Protein AF-A0A2P5WG91-F1 (afdb_monomer)

Radius of gyration: 35.64 Å; Cα contacts (8 Å, |Δi|>4): 1395; chains: 1; bounding box: 119×99×108 Å

Sequence (699 aa):
MGQSVSSAKLTTRRDCYHSQRSYSRSTVLISPMKTEEAEVIDELSDFISDLPDECLACVFQCLTPADRKRCSLVCRRWLRIEGQNRHRLSLNAQSDLHPLIPSIFSRFDAVTKLALKCDRRSVGIGDEALASISERCPNLTRLKLRACRDLTDAGMLAFAKNCRGLKKLSCGSCTFGAKGMNAVLDNCPALEELSVKRLRGIIDGAAAEPIGPGLAAASLKTICLKELYNGQCFGPLIIGARNLRSLKLFRCSGDWDKLFPLIMDQVTSIIEIHMERIQVSDVGLEAISNSLNLEILHLVKTPECTNAGLGAVAEKCKLLRKLHIDGWKANRIGDHGLIAVAKSCSNLQELVLIGVNPTKLSLEMLASNCQNLERLALCGSDTVGDAEICCIALKCIALKKLCIKSCPISDHGMEALASGCPNLVKVKVKKCRGVTPEGADWLRANRGSLSVNLDMGEHLDVTANDGVVQDNGDGIPPVVAGAVAEKCKLLRKLHIDGWKANRIGDHGLIAVAKSCSNLQELVLIGVNPTKLSLEMLASNCQNLERLALCGSDTVGDAEICCIALKCIALKKLCIKSCPISDHGMEALASGCPNLVKVKVKKCRGVTPEGADWLRANRGSLSVNLDMGEHLDVTANDGVVQDNGDGIPPVVAGQIGAPGIASSSTARSTSFKLSGLLGGRSFMACTLRRLASSNGSSRS

Structure (mmCIF, N/CA/C/O backbone):
data_AF-A0A2P5WG91-F1
#
_entry.id   AF-A0A2P5WG91-F1
#
loop_
_atom_site.group_PDB
_atom_site.id
_atom_site.type_symbol
_atom_site.label_atom_id
_atom_site.label_alt_id
_atom_site.label_comp_id
_atom_site.label_asym_id
_atom_site.label_entity_id
_atom_site.label_seq_id
_atom_site.pdbx_PDB_ins_code
_atom_site.Cartn_x
_atom_site.Cartn_y
_atom_site.Cartn_z
_atom_site.occupancy
_atom_site.B_iso_or_equiv
_atom_site.auth_seq_id
_atom_site.auth_comp_id
_atom_site.auth_asym_id
_atom_site.auth_atom_id
_atom_site.pdbx_PDB_model_num
ATOM 1 N N . MET A 1 1 ? -42.564 34.105 54.299 1.00 36.00 1 MET A N 1
ATOM 2 C CA . MET A 1 1 ? -43.330 35.087 53.498 1.00 36.00 1 MET A CA 1
ATOM 3 C C . MET A 1 1 ? -43.342 34.505 52.085 1.00 36.00 1 MET A C 1
ATOM 5 O O . MET A 1 1 ? -42.259 34.351 51.549 1.00 36.00 1 MET A O 1
ATOM 9 N N . GLY A 1 2 ? -44.406 33.891 51.550 1.00 30.61 2 GLY A N 1
ATOM 10 C CA . GLY A 1 2 ? -45.814 34.330 51.460 1.00 30.61 2 GLY A CA 1
ATOM 11 C C . GLY A 1 2 ? -45.966 35.091 50.131 1.00 30.61 2 GLY A C 1
ATOM 12 O O . GLY A 1 2 ? -45.170 35.996 49.927 1.00 30.61 2 GLY A O 1
ATOM 13 N N . GLN A 1 3 ? -46.852 34.790 49.173 1.00 29.34 3 GLN A N 1
ATOM 14 C CA . GLN A 1 3 ? -48.113 34.008 49.070 1.00 29.34 3 GLN A CA 1
ATOM 15 C C . GLN A 1 3 ? -48.163 33.378 47.631 1.00 29.34 3 GLN A C 1
ATOM 17 O O . GLN A 1 3 ? -47.506 33.921 46.750 1.00 29.34 3 GLN A O 1
ATOM 22 N N . SER A 1 4 ? -48.690 32.181 47.286 1.00 27.14 4 SER A N 1
ATOM 23 C CA . SER A 1 4 ? -50.081 31.636 47.295 1.00 27.14 4 SER A CA 1
ATOM 24 C C . SER A 1 4 ? -51.081 32.519 46.497 1.00 27.14 4 SER A C 1
ATOM 26 O O . SER A 1 4 ? -51.042 33.719 46.711 1.00 27.14 4 SER A O 1
ATOM 28 N N . VAL A 1 5 ? -51.992 32.105 45.586 1.00 27.31 5 VAL A N 1
ATOM 29 C CA . VAL A 1 5 ? -52.893 30.924 45.395 1.00 27.31 5 VAL A CA 1
ATOM 30 C C . VAL A 1 5 ? -53.368 30.893 43.900 1.00 27.31 5 VAL A C 1
ATOM 32 O O . VAL A 1 5 ? -53.594 31.959 43.348 1.00 27.31 5 VAL A O 1
ATOM 35 N N . SER A 1 6 ? -53.312 29.782 43.138 1.00 26.11 6 SER A N 1
ATOM 36 C CA . SER A 1 6 ? -54.371 28.802 42.720 1.00 26.11 6 SER A CA 1
ATOM 37 C C . SER A 1 6 ? -55.603 29.244 41.876 1.00 26.11 6 SER A C 1
ATOM 39 O O . SER A 1 6 ? -56.173 30.302 42.100 1.00 26.11 6 SER A O 1
ATOM 41 N N . SER A 1 7 ? -56.103 28.285 41.063 1.00 25.44 7 SER A N 1
ATOM 42 C CA . SER A 1 7 ? -57.490 28.116 40.538 1.00 25.44 7 SER A CA 1
ATOM 43 C C . SER A 1 7 ? -57.945 28.925 39.294 1.00 25.44 7 SER A C 1
ATOM 45 O O . SER A 1 7 ? -57.456 30.022 39.075 1.00 25.44 7 SER A O 1
ATOM 47 N N . ALA A 1 8 ? -58.952 28.531 38.485 1.00 24.84 8 ALA A N 1
ATOM 48 C CA . ALA A 1 8 ? -59.300 27.250 37.822 1.00 24.84 8 ALA A CA 1
ATOM 49 C C . ALA A 1 8 ? -60.490 27.457 36.835 1.00 24.84 8 ALA A C 1
ATOM 51 O O . ALA A 1 8 ? -61.369 28.261 37.106 1.00 24.84 8 ALA A O 1
ATOM 52 N N . LYS A 1 9 ? -60.584 26.603 35.796 1.00 23.52 9 LYS A N 1
ATOM 53 C CA . LYS A 1 9 ? -61.821 26.096 35.132 1.00 23.52 9 LYS A CA 1
ATOM 54 C C . LYS A 1 9 ? -62.831 27.028 34.391 1.00 23.52 9 LYS A C 1
ATOM 56 O O . LYS A 1 9 ? -63.540 27.816 34.993 1.00 23.52 9 LYS A O 1
ATOM 61 N N . LEU A 1 10 ? -63.100 26.595 33.141 1.00 21.27 10 LEU A N 1
ATOM 62 C CA . LEU A 1 10 ? -64.417 26.321 32.502 1.00 21.27 10 LEU A CA 1
ATOM 63 C C . LEU A 1 10 ? -65.220 27.392 31.708 1.00 21.27 10 LEU A C 1
ATOM 65 O O . LEU A 1 10 ? -65.548 28.460 32.199 1.00 21.27 10 LEU A O 1
ATOM 69 N N . THR A 1 11 ? -65.737 26.907 30.555 1.00 21.94 11 THR A N 1
ATOM 70 C CA . THR A 1 11 ? -67.026 27.226 29.867 1.00 21.94 11 THR A CA 1
ATOM 71 C C . THR A 1 11 ? -67.225 28.602 29.188 1.00 21.94 11 THR A C 1
ATOM 73 O O . THR A 1 11 ? -66.747 29.597 29.700 1.00 21.94 11 THR A O 1
ATOM 76 N N . THR A 1 12 ? -67.954 28.788 28.061 1.00 22.14 12 THR A N 1
ATOM 77 C CA . THR A 1 12 ? -68.573 27.915 27.008 1.00 22.14 12 THR A CA 1
ATOM 78 C C . THR A 1 12 ? -69.126 28.778 25.844 1.00 22.14 12 THR A C 1
ATOM 80 O O . THR A 1 12 ? -69.517 29.907 26.113 1.00 22.14 12 THR A O 1
ATOM 83 N N . ARG A 1 13 ? -69.390 28.162 24.663 1.00 22.69 13 ARG A N 1
ATOM 84 C CA . ARG A 1 13 ? -70.363 28.588 23.602 1.00 22.69 13 ARG A CA 1
ATOM 85 C C . ARG A 1 13 ? -70.001 29.867 22.800 1.00 22.69 13 ARG A C 1
ATOM 87 O O . ARG A 1 13 ? -69.264 30.700 23.297 1.00 22.69 13 ARG A O 1
ATOM 94 N N . ARG A 1 14 ? -70.468 30.089 21.556 1.00 24.19 14 ARG A N 1
ATOM 95 C CA . ARG A 1 14 ? -71.483 29.420 20.691 1.00 24.19 14 ARG A CA 1
ATOM 96 C C . ARG A 1 14 ? -71.104 29.623 19.201 1.00 24.19 14 ARG A C 1
ATOM 98 O O . ARG A 1 14 ? -70.636 30.701 18.863 1.00 24.19 14 ARG A O 1
ATOM 105 N N . ASP A 1 15 ? -71.115 28.565 18.384 1.00 23.80 15 ASP A N 1
ATOM 106 C CA . ASP A 1 15 ? -72.038 28.268 17.253 1.00 23.80 15 ASP A CA 1
ATOM 107 C C . ASP A 1 15 ? -72.281 29.441 16.266 1.00 23.80 15 ASP A C 1
ATOM 109 O O . ASP A 1 15 ? -72.712 30.512 16.681 1.00 23.80 15 ASP A O 1
ATOM 113 N N . CYS A 1 16 ? -71.985 29.324 14.960 1.00 24.52 16 CYS A N 1
ATOM 114 C CA . CYS A 1 16 ? -72.888 28.867 13.868 1.00 24.52 16 CYS A CA 1
ATOM 115 C C . CYS A 1 16 ? -72.199 29.148 12.494 1.00 24.52 16 CYS A C 1
ATOM 117 O O . CYS A 1 16 ? -71.340 30.022 12.451 1.00 24.52 16 CYS A O 1
ATOM 119 N N . TYR A 1 17 ? -72.536 28.593 11.313 1.00 23.55 17 TYR A N 1
ATOM 120 C CA . TYR A 1 17 ? -73.175 27.322 10.898 1.00 23.55 17 TYR A CA 1
ATOM 121 C C . TYR A 1 17 ? -73.025 27.137 9.357 1.00 23.55 17 TYR A C 1
ATOM 123 O O . TYR A 1 17 ? -73.427 28.032 8.630 1.00 23.55 17 TYR A O 1
ATOM 131 N N . HIS A 1 18 ? -72.532 25.989 8.857 1.00 26.92 18 HIS A N 1
ATOM 132 C CA . HIS A 1 18 ? -72.971 25.277 7.620 1.00 26.92 18 HIS A CA 1
ATOM 133 C C . HIS A 1 18 ? -72.151 23.955 7.520 1.00 26.92 18 HIS A C 1
ATOM 135 O O . HIS A 1 18 ? -70.929 24.013 7.537 1.00 26.92 18 HIS A O 1
ATOM 141 N N . SER A 1 19 ? -72.686 22.724 7.633 1.00 25.38 19 SER A N 1
ATOM 142 C CA . SER A 1 19 ? -73.789 22.046 6.903 1.00 25.38 19 SER A CA 1
ATOM 143 C C . SER A 1 19 ? -73.355 21.625 5.485 1.00 25.38 19 SER A C 1
ATOM 145 O O . SER A 1 19 ? -72.986 22.506 4.725 1.00 25.38 19 SER A O 1
ATOM 147 N N . GLN A 1 20 ? -73.389 20.357 5.033 1.00 25.20 20 GLN A N 1
ATOM 148 C CA . GLN A 1 20 ? -73.971 19.088 5.542 1.00 25.20 20 GLN A CA 1
ATOM 149 C C . GLN A 1 20 ? -73.227 17.875 4.886 1.00 25.20 20 GLN A C 1
ATOM 151 O O . GLN A 1 20 ? -72.703 18.033 3.793 1.00 25.20 20 GLN A O 1
ATOM 156 N N . ARG A 1 21 ? -72.939 16.756 5.589 1.00 24.80 21 ARG A N 1
ATOM 157 C CA . ARG A 1 21 ? -73.658 15.437 5.619 1.00 24.80 21 ARG A CA 1
ATOM 158 C C . ARG A 1 21 ? -73.762 14.666 4.274 1.00 24.80 21 ARG A C 1
ATOM 160 O O . ARG A 1 21 ? -73.970 15.297 3.256 1.00 24.80 21 ARG A O 1
ATOM 167 N N . SER A 1 22 ? -73.762 13.320 4.198 1.00 24.94 22 SER A N 1
ATOM 168 C CA . SER A 1 22 ? -73.437 12.200 5.129 1.00 24.94 22 SER A CA 1
ATOM 169 C C . SER A 1 22 ? -73.578 10.829 4.400 1.00 24.94 22 SER A C 1
ATOM 171 O O . SER A 1 22 ? -73.844 10.827 3.206 1.00 24.94 22 SER A O 1
ATOM 173 N N . TYR A 1 23 ? -73.522 9.707 5.153 1.00 26.38 23 TYR A N 1
ATOM 174 C CA . TYR A 1 23 ? -73.911 8.309 4.810 1.00 26.38 23 TYR A CA 1
ATOM 175 C C . TYR A 1 23 ? -72.860 7.403 4.127 1.00 26.38 23 TYR A C 1
ATOM 177 O O . TYR A 1 23 ? -72.032 7.887 3.369 1.00 26.38 23 TYR A O 1
ATOM 185 N N . SER A 1 24 ? -72.869 6.065 4.283 1.00 24.08 24 SER A N 1
ATOM 186 C CA . SER A 1 24 ? -73.097 5.163 5.449 1.00 24.08 24 SER A CA 1
ATOM 187 C C . SER A 1 24 ? -72.802 3.703 5.036 1.00 24.08 24 SER A C 1
ATOM 189 O O . SER A 1 24 ? -72.837 3.381 3.853 1.00 24.08 24 SER A O 1
ATOM 191 N N . ARG A 1 25 ? -72.562 2.788 5.991 1.00 30.52 25 ARG A N 1
ATOM 192 C CA . ARG A 1 25 ? -72.506 1.329 5.728 1.00 30.52 25 ARG A CA 1
ATOM 193 C C . ARG A 1 25 ? -73.855 0.797 5.212 1.00 30.52 25 ARG A C 1
ATOM 195 O O . ARG A 1 25 ? -74.863 1.090 5.847 1.00 30.52 25 ARG A O 1
ATOM 202 N N . SER A 1 26 ? -73.850 -0.077 4.195 1.00 25.70 26 SER A N 1
ATOM 203 C CA . SER A 1 26 ? -74.114 -1.524 4.390 1.00 25.70 26 SER A CA 1
ATOM 204 C C . SER A 1 26 ? -74.203 -2.358 3.096 1.00 25.70 26 SER A C 1
ATOM 206 O O . SER A 1 26 ? -74.683 -1.891 2.074 1.00 25.70 26 SER A O 1
ATOM 208 N N . THR A 1 27 ? -73.786 -3.627 3.229 1.00 26.67 27 THR A N 1
ATOM 209 C CA . THR A 1 27 ? -74.243 -4.847 2.518 1.00 26.67 27 THR A CA 1
ATOM 210 C C . THR A 1 27 ? -74.327 -4.901 0.985 1.00 26.67 27 THR A C 1
ATOM 212 O O . THR A 1 27 ? -75.246 -4.356 0.383 1.00 26.67 27 THR A O 1
ATOM 215 N N . VAL A 1 28 ? -73.555 -5.832 0.409 1.00 27.19 28 VAL A N 1
ATOM 216 C CA . VAL A 1 28 ? -74.104 -6.827 -0.531 1.00 27.19 28 VAL A CA 1
ATOM 217 C C . VAL A 1 28 ? -73.773 -8.222 0.009 1.00 27.19 28 VAL A C 1
ATOM 219 O O . VAL A 1 28 ? -72.633 -8.496 0.376 1.00 27.19 28 VAL A O 1
ATOM 222 N N . LEU A 1 29 ? -74.796 -9.073 0.101 1.00 28.28 29 LEU A N 1
ATOM 223 C CA . LEU A 1 29 ? -74.696 -10.501 0.410 1.00 28.28 29 LEU A CA 1
ATOM 224 C C . LEU A 1 29 ? -74.369 -11.288 -0.864 1.00 28.28 29 LEU A C 1
ATOM 226 O O . LEU A 1 29 ? -74.970 -11.028 -1.904 1.00 28.28 29 LEU A O 1
ATOM 230 N N . ILE A 1 30 ? -73.529 -12.316 -0.752 1.00 31.16 30 ILE A N 1
ATOM 231 C CA . ILE A 1 30 ? -73.542 -13.466 -1.666 1.00 31.16 30 ILE A CA 1
ATOM 232 C C . ILE A 1 30 ? -73.564 -14.727 -0.793 1.00 31.16 30 ILE A C 1
ATOM 234 O O . ILE A 1 30 ? -72.774 -14.849 0.141 1.00 31.16 30 ILE A O 1
ATOM 238 N N . SER A 1 31 ? -74.511 -15.622 -1.078 1.00 29.05 31 SER A N 1
ATOM 239 C CA . SER A 1 31 ? -74.753 -16.887 -0.367 1.00 29.05 31 SER A CA 1
ATOM 240 C C . SER A 1 31 ? -74.311 -18.099 -1.216 1.00 29.05 31 SER A C 1
ATOM 242 O O . SER A 1 31 ? -73.996 -17.920 -2.393 1.00 29.05 31 SER A O 1
ATOM 244 N N . PRO A 1 32 ? -74.206 -19.313 -0.638 1.00 49.06 32 PRO A N 1
ATOM 245 C CA . PRO A 1 32 ? -73.178 -20.276 -1.045 1.00 49.06 32 PRO A CA 1
ATOM 246 C C . PRO A 1 32 ? -73.631 -21.358 -2.038 1.00 49.06 32 PRO A C 1
ATOM 248 O O . PRO A 1 32 ? -74.757 -21.840 -1.962 1.00 49.06 32 PRO A O 1
ATOM 251 N N . MET A 1 33 ? -72.694 -21.806 -2.883 1.00 25.03 33 MET A N 1
ATOM 252 C CA . MET A 1 33 ? -72.546 -23.149 -3.487 1.00 25.03 33 MET A CA 1
ATOM 253 C C . MET A 1 33 ? -71.276 -23.122 -4.372 1.00 25.03 33 MET A C 1
ATOM 255 O O . MET A 1 33 ? -71.014 -22.099 -4.994 1.00 25.03 33 MET A O 1
ATOM 259 N N . LYS A 1 34 ? -70.439 -24.161 -4.484 1.00 27.94 34 LYS A N 1
ATOM 260 C CA . LYS A 1 34 ? -70.508 -25.546 -3.982 1.00 27.94 34 LYS A CA 1
ATOM 261 C C . LYS A 1 34 ? -69.213 -25.934 -3.255 1.00 27.94 34 LYS A C 1
ATOM 263 O O . LYS A 1 34 ? -68.169 -25.331 -3.475 1.00 27.94 34 LYS A O 1
ATOM 268 N N . THR A 1 35 ? -69.281 -27.004 -2.470 1.00 42.66 35 THR A N 1
ATOM 269 C CA . THR A 1 35 ? -68.129 -27.868 -2.188 1.00 42.66 35 THR A CA 1
ATOM 270 C C . THR A 1 35 ? -67.662 -28.545 -3.476 1.00 42.66 35 THR A C 1
ATOM 272 O O . THR A 1 35 ? -68.393 -29.375 -4.016 1.00 42.66 35 THR A O 1
ATOM 275 N N . GLU A 1 36 ? -66.450 -28.234 -3.920 1.00 35.38 36 GLU A N 1
ATOM 276 C CA . GLU A 1 36 ? -65.624 -29.141 -4.718 1.00 35.38 36 GLU A CA 1
ATOM 277 C C . GLU A 1 36 ? -64.326 -29.395 -3.939 1.00 35.38 36 GLU A C 1
ATOM 279 O O . GLU A 1 36 ? -63.923 -28.597 -3.093 1.00 35.38 36 GLU A O 1
ATOM 284 N N . GLU A 1 37 ? -63.811 -30.602 -4.113 1.00 34.03 37 GLU A N 1
ATOM 285 C CA . GLU A 1 37 ? -63.137 -31.430 -3.114 1.00 34.03 37 GLU A CA 1
ATOM 286 C C . GLU A 1 37 ? -61.835 -30.862 -2.521 1.00 34.03 37 GLU A C 1
ATOM 288 O O . GLU A 1 37 ? -61.114 -30.072 -3.124 1.00 34.03 37 GLU A O 1
ATOM 293 N N . ALA A 1 38 ? -61.533 -31.298 -1.295 1.00 43.00 38 ALA A N 1
ATOM 294 C CA . ALA A 1 38 ? -60.338 -30.891 -0.574 1.00 43.00 38 ALA A CA 1
ATOM 295 C C . ALA A 1 38 ? -59.071 -31.522 -1.172 1.00 43.00 38 ALA A C 1
ATOM 297 O O . ALA A 1 38 ? -58.743 -32.668 -0.864 1.00 43.00 38 ALA A O 1
ATOM 298 N N . GLU A 1 39 ? -58.291 -30.740 -1.917 1.00 36.38 39 GLU A N 1
ATOM 299 C CA . GLU A 1 39 ? -56.846 -30.959 -1.971 1.00 36.38 39 GLU A CA 1
ATOM 300 C C . GLU A 1 39 ? -56.194 -30.268 -0.770 1.00 36.38 39 GLU A C 1
ATOM 302 O O . GLU A 1 39 ? -56.124 -29.040 -0.677 1.00 36.38 39 GLU A O 1
ATOM 307 N N . VAL A 1 40 ? -55.719 -31.083 0.176 1.00 45.31 40 VAL A N 1
ATOM 308 C CA . VAL A 1 40 ? -54.863 -30.633 1.276 1.00 45.31 40 VAL A CA 1
ATOM 309 C C . VAL A 1 40 ? -53.499 -30.282 0.688 1.00 45.31 40 VAL A C 1
ATOM 311 O O . VAL A 1 40 ? -52.587 -31.107 0.650 1.00 45.31 40 VAL A O 1
ATOM 314 N N . ILE A 1 41 ? -53.364 -29.047 0.205 1.00 45.09 41 ILE A N 1
ATOM 315 C CA . ILE A 1 41 ? -52.051 -28.451 -0.025 1.00 45.09 41 ILE A CA 1
ATOM 316 C C . ILE A 1 41 ? -51.475 -28.170 1.358 1.00 45.09 41 ILE A C 1
ATOM 318 O O . ILE A 1 41 ? -51.859 -27.201 2.012 1.00 45.09 41 ILE A O 1
ATOM 322 N N . ASP A 1 42 ? -50.603 -29.082 1.786 1.00 45.25 42 ASP A N 1
ATOM 323 C CA . ASP A 1 42 ? -49.777 -28.994 2.988 1.00 45.25 42 ASP A CA 1
ATOM 324 C C . ASP A 1 42 ? -49.283 -27.552 3.175 1.00 45.25 42 ASP A C 1
ATOM 326 O O . ASP A 1 42 ? -48.705 -26.963 2.250 1.00 45.25 42 ASP A O 1
ATOM 330 N N . GLU A 1 43 ? -49.562 -26.955 4.341 1.00 51.59 43 GLU A N 1
ATOM 331 C CA . GLU A 1 43 ? -49.047 -25.624 4.655 1.00 51.59 43 GLU A CA 1
ATOM 332 C C . GLU A 1 43 ? -47.530 -25.687 4.482 1.00 51.59 43 GLU A C 1
ATOM 334 O O . GLU A 1 43 ? -46.881 -26.519 5.111 1.00 51.59 43 GLU A O 1
ATOM 339 N N . LEU A 1 44 ? -46.968 -24.834 3.612 1.00 54.94 44 LEU A N 1
ATOM 340 C CA . LEU A 1 44 ? -45.525 -24.759 3.372 1.00 54.94 44 LEU A CA 1
ATOM 341 C C . LEU A 1 44 ? -44.820 -24.445 4.694 1.00 54.94 44 LEU A C 1
ATOM 343 O O . LEU A 1 44 ? -44.656 -23.280 5.063 1.00 54.94 44 LEU A O 1
ATOM 347 N N . SER A 1 45 ? -44.447 -25.505 5.404 1.00 60.72 45 SER A N 1
ATOM 348 C CA . SER A 1 45 ? -43.955 -25.450 6.769 1.00 60.72 45 SER A CA 1
ATOM 349 C C . SER A 1 45 ? -42.696 -24.599 6.781 1.00 60.72 45 SER A C 1
ATOM 351 O O . SER A 1 45 ? -41.732 -24.863 6.058 1.00 60.72 45 SER A O 1
ATOM 353 N N . ASP A 1 46 ? -42.720 -23.517 7.562 1.00 69.38 46 ASP A N 1
ATOM 354 C CA . ASP A 1 46 ? -41.598 -22.587 7.641 1.00 69.38 46 ASP A CA 1
ATOM 355 C C . ASP A 1 46 ? -40.471 -23.194 8.484 1.00 69.38 46 ASP A C 1
ATOM 357 O O . ASP A 1 46 ? -40.185 -22.760 9.600 1.00 69.38 46 ASP A O 1
ATOM 361 N N . PHE A 1 47 ? -39.778 -24.174 7.901 1.00 78.81 47 PHE A N 1
ATOM 362 C CA . PHE A 1 47 ? -38.598 -24.821 8.466 1.00 78.81 47 PHE A CA 1
ATOM 363 C C . PHE A 1 47 ? -37.498 -23.814 8.859 1.00 78.81 47 PHE A C 1
ATOM 365 O O . PHE A 1 47 ? -36.582 -24.158 9.605 1.00 78.81 47 PHE A O 1
ATOM 372 N N . ILE A 1 48 ? -37.548 -22.566 8.368 1.00 79.44 48 ILE A N 1
ATOM 373 C CA . ILE A 1 48 ? -36.601 -21.503 8.729 1.00 79.44 48 ILE A CA 1
ATOM 374 C C . ILE A 1 48 ? -36.927 -20.929 10.117 1.00 79.44 48 ILE A C 1
ATOM 376 O O . ILE A 1 48 ? -36.012 -20.499 10.829 1.00 79.44 48 ILE A O 1
ATOM 380 N N . SER A 1 49 ? -38.195 -20.947 10.535 1.00 81.38 49 SER A N 1
ATOM 381 C CA . SER A 1 49 ? -38.596 -20.590 11.899 1.00 81.38 49 SER A CA 1
ATOM 382 C C . SER A 1 49 ? -38.131 -21.623 12.933 1.00 81.38 49 SER A C 1
ATOM 384 O O . SER A 1 49 ? -37.758 -21.222 14.038 1.00 81.38 49 SER A O 1
ATOM 386 N N . ASP A 1 50 ? -38.024 -22.901 12.563 1.00 85.06 50 ASP A N 1
ATOM 387 C CA . ASP A 1 50 ? -37.554 -23.981 13.449 1.00 85.06 50 ASP A CA 1
ATOM 388 C C . ASP A 1 50 ? -36.024 -24.039 13.621 1.00 85.06 50 ASP A C 1
ATOM 390 O O . ASP A 1 50 ? -35.522 -24.619 14.587 1.00 85.06 50 ASP A O 1
ATOM 394 N N . LEU A 1 51 ? -35.248 -23.421 12.719 1.00 88.44 51 LEU A N 1
ATOM 395 C CA . LEU A 1 51 ? -33.785 -23.375 12.835 1.00 88.44 51 LEU A CA 1
ATOM 396 C C . LEU A 1 51 ? -33.346 -22.695 14.145 1.00 88.44 51 LEU A C 1
ATOM 398 O O . LEU A 1 51 ? -33.807 -21.585 14.419 1.00 88.44 51 LEU A O 1
ATOM 402 N N . PRO A 1 52 ? -32.384 -23.254 14.908 1.00 93.06 52 PRO A N 1
ATOM 403 C CA . PRO A 1 52 ? -31.749 -22.568 16.035 1.00 93.06 52 PRO A CA 1
ATOM 404 C C . PRO A 1 52 ? -31.087 -21.235 15.648 1.00 93.06 52 PRO A C 1
ATOM 406 O O . PRO A 1 52 ? -30.680 -21.029 14.498 1.00 93.06 52 PRO A O 1
ATOM 409 N N . ASP A 1 53 ? -30.938 -20.327 16.619 1.00 92.00 53 ASP A N 1
ATOM 410 C CA . ASP A 1 53 ? -30.334 -19.000 16.410 1.00 92.00 53 ASP A CA 1
ATOM 411 C C . ASP A 1 53 ? -28.897 -19.105 15.861 1.00 92.00 53 ASP A C 1
ATOM 413 O O . ASP A 1 53 ? -28.489 -18.304 15.017 1.00 92.00 53 ASP A O 1
ATOM 417 N N . GLU A 1 54 ? -28.151 -20.121 16.294 1.00 89.12 54 GLU A N 1
ATOM 418 C CA . GLU A 1 54 ? -26.787 -20.448 15.878 1.00 89.12 54 GLU A CA 1
ATOM 419 C C . GLU A 1 54 ? -26.745 -20.916 14.417 1.00 89.12 54 GLU A C 1
ATOM 421 O O . GLU A 1 54 ? -25.887 -20.491 13.641 1.00 89.12 54 GLU A O 1
ATOM 426 N N . CYS A 1 55 ? -27.707 -21.747 14.006 1.00 92.69 55 CYS A N 1
ATOM 427 C CA . CYS A 1 55 ? -27.839 -22.205 12.625 1.00 92.69 55 CYS A CA 1
ATOM 428 C C . CYS A 1 55 ? -28.182 -21.034 11.696 1.00 92.69 55 CYS A C 1
ATOM 430 O O . CYS A 1 55 ? -27.534 -20.853 10.661 1.00 92.69 55 CYS A O 1
ATOM 432 N N . LEU A 1 56 ? -29.131 -20.179 12.090 1.00 90.62 56 LEU A N 1
ATOM 433 C CA . LEU A 1 56 ? -29.483 -18.984 11.322 1.00 90.62 56 LEU A CA 1
ATOM 434 C C . LEU A 1 56 ? -28.322 -17.970 11.274 1.00 90.62 56 LEU A C 1
ATOM 436 O O . LEU A 1 56 ? -28.079 -17.342 10.240 1.00 90.62 56 LEU A O 1
ATOM 440 N N . ALA A 1 57 ? -27.545 -17.851 12.352 1.00 88.38 57 ALA A N 1
ATOM 441 C CA . ALA A 1 57 ? -26.314 -17.069 12.374 1.00 88.38 57 ALA A CA 1
ATOM 442 C C . ALA A 1 57 ? -25.270 -17.593 11.374 1.00 88.38 57 ALA A C 1
ATOM 444 O O . ALA A 1 57 ? -24.684 -16.790 10.640 1.00 88.38 57 ALA A O 1
ATOM 445 N N . CYS A 1 58 ? -25.066 -18.912 11.294 1.00 90.44 58 CYS A N 1
ATOM 446 C CA . CYS A 1 58 ? -24.208 -19.547 10.289 1.00 90.44 58 CYS A CA 1
ATOM 447 C C . CYS A 1 58 ? -24.697 -19.260 8.860 1.00 90.44 58 CYS A C 1
ATOM 449 O O . CYS A 1 58 ? -23.901 -18.822 8.028 1.00 90.44 58 CYS A O 1
ATOM 451 N N . VAL A 1 59 ? -26.004 -19.371 8.588 1.00 91.06 59 VAL A N 1
ATOM 452 C CA . VAL A 1 59 ? -26.592 -18.972 7.292 1.00 91.06 59 VAL A CA 1
ATOM 453 C C . VAL A 1 59 ? -26.278 -17.504 6.983 1.00 91.06 59 VAL A C 1
ATOM 455 O O . VAL A 1 59 ? -25.774 -17.185 5.904 1.00 91.06 59 VAL A O 1
ATOM 458 N N . PHE A 1 60 ? -26.461 -16.591 7.942 1.00 90.56 60 PHE A N 1
ATOM 459 C CA . PHE A 1 60 ? -26.106 -15.181 7.758 1.00 90.56 60 PHE A CA 1
ATOM 460 C C . PHE A 1 60 ? -24.599 -14.961 7.528 1.00 90.56 60 PHE A C 1
ATOM 462 O O . PHE A 1 60 ? -24.223 -13.953 6.923 1.00 90.56 60 PHE A O 1
ATOM 469 N N . GLN A 1 61 ? -23.698 -15.837 7.983 1.00 86.44 61 GLN A N 1
ATOM 470 C CA . GLN A 1 61 ? -22.253 -15.755 7.693 1.00 86.44 61 GLN A CA 1
ATOM 471 C C . GLN A 1 61 ? -21.910 -16.038 6.223 1.00 86.44 61 GLN A C 1
ATOM 473 O O . GLN A 1 61 ? -20.932 -15.473 5.729 1.00 86.44 61 GLN A O 1
ATOM 478 N N . CYS A 1 62 ? -22.756 -16.768 5.494 1.00 90.50 62 CYS A N 1
ATOM 479 C CA . CYS A 1 62 ? -22.624 -16.970 4.048 1.00 90.50 62 CYS A CA 1
ATOM 480 C C . CYS A 1 62 ? -23.133 -15.780 3.202 1.00 90.50 62 CYS A C 1
ATOM 482 O O . CYS A 1 62 ? -22.796 -15.673 2.023 1.00 90.50 62 CYS A O 1
ATOM 484 N N . LEU A 1 63 ? -23.927 -14.868 3.780 1.00 89.25 63 LEU A N 1
ATOM 485 C CA . LEU A 1 63 ? -24.597 -13.780 3.052 1.00 89.25 63 LEU A CA 1
ATOM 486 C C . LEU A 1 63 ? -23.745 -12.514 2.870 1.00 89.25 63 LEU A C 1
ATOM 488 O O . LEU A 1 63 ? -22.905 -12.153 3.702 1.00 89.25 63 LEU A O 1
ATOM 492 N N . THR A 1 64 ? -24.032 -11.748 1.809 1.00 87.00 64 THR A N 1
ATOM 493 C CA . THR A 1 64 ? -23.370 -10.454 1.592 1.00 87.00 64 THR A CA 1
ATOM 494 C C . THR A 1 64 ? -23.812 -9.402 2.628 1.00 87.00 64 THR A C 1
ATOM 496 O O . THR A 1 64 ? -24.910 -9.479 3.187 1.00 87.00 64 THR A O 1
ATOM 499 N N . PRO A 1 65 ? -23.021 -8.331 2.856 1.00 83.00 65 PRO A N 1
ATOM 500 C CA . PRO A 1 65 ? -23.421 -7.233 3.741 1.00 83.00 65 PRO A CA 1
ATOM 501 C C . PRO A 1 65 ? -24.672 -6.458 3.297 1.00 83.00 65 PRO A C 1
ATOM 503 O O . PRO A 1 65 ? -25.209 -5.687 4.093 1.00 83.00 65 PRO A O 1
ATOM 506 N N . ALA A 1 66 ? -25.104 -6.595 2.037 1.00 86.94 66 ALA A N 1
ATOM 507 C CA . ALA A 1 66 ? -26.355 -6.015 1.553 1.00 86.94 66 ALA A CA 1
ATOM 508 C C . ALA A 1 66 ? -27.548 -6.908 1.921 1.00 86.94 66 ALA A C 1
ATOM 510 O O . ALA A 1 66 ? -28.568 -6.409 2.391 1.00 86.94 66 ALA A O 1
ATOM 511 N N . ASP A 1 67 ? -27.389 -8.222 1.786 1.00 91.00 67 ASP A N 1
ATOM 512 C CA . ASP A 1 67 ? -28.459 -9.192 2.029 1.00 91.00 67 ASP A CA 1
ATOM 513 C C . ASP A 1 67 ? -28.699 -9.373 3.522 1.00 91.00 67 ASP A C 1
ATOM 515 O O . ASP A 1 67 ? -29.840 -9.277 3.954 1.00 91.00 67 ASP A O 1
ATOM 519 N N . ARG A 1 68 ? -27.638 -9.408 4.342 1.00 90.06 68 ARG A N 1
ATOM 520 C CA . ARG A 1 68 ? -27.748 -9.313 5.810 1.00 90.06 68 ARG A CA 1
ATOM 521 C C . ARG A 1 68 ? -28.621 -8.144 6.279 1.00 90.06 68 ARG A C 1
ATOM 523 O O . ARG A 1 68 ? -29.385 -8.287 7.225 1.00 90.06 68 ARG A O 1
ATOM 530 N N . LYS A 1 69 ? -28.534 -6.973 5.631 1.00 89.12 69 LYS A N 1
ATOM 531 C CA . LYS A 1 69 ? -29.409 -5.835 5.971 1.00 89.12 69 LYS A CA 1
ATOM 532 C C . LYS A 1 69 ? -30.871 -6.117 5.628 1.00 89.12 69 LYS A C 1
ATOM 534 O O . LYS A 1 69 ? -31.733 -5.720 6.400 1.00 89.12 69 LYS A O 1
ATOM 539 N N . ARG A 1 70 ? -31.148 -6.800 4.515 1.00 93.38 70 ARG A N 1
ATOM 540 C CA . ARG A 1 70 ? -32.508 -7.217 4.143 1.00 93.38 70 ARG A CA 1
ATOM 541 C C . ARG A 1 70 ? -33.042 -8.277 5.111 1.00 93.38 70 ARG A C 1
ATOM 543 O O . ARG A 1 70 ? -34.123 -8.083 5.647 1.00 93.38 70 ARG A O 1
ATOM 550 N N . CYS A 1 71 ? -32.241 -9.285 5.463 1.00 91.81 71 CYS A N 1
ATOM 551 C CA . CYS A 1 71 ? -32.559 -10.263 6.511 1.00 91.81 71 CYS A CA 1
ATOM 552 C C . CYS A 1 71 ? -32.910 -9.590 7.849 1.00 91.81 71 CYS A C 1
ATOM 554 O O . CYS A 1 71 ? -33.890 -9.958 8.487 1.00 91.81 71 CYS A O 1
ATOM 556 N N . SER A 1 72 ? -32.175 -8.545 8.250 1.00 92.81 72 SER A N 1
ATOM 557 C CA . SER A 1 72 ? -32.469 -7.812 9.490 1.00 92.81 72 SER A CA 1
ATOM 558 C C . SER A 1 72 ? -33.810 -7.056 9.497 1.00 92.81 72 SER A C 1
ATOM 560 O O . SER A 1 72 ? -34.201 -6.562 10.547 1.00 92.81 72 SER A O 1
ATOM 562 N N . LEU A 1 73 ? -34.511 -6.963 8.360 1.00 94.88 73 LEU A N 1
ATOM 563 C CA . LEU A 1 73 ? -35.840 -6.350 8.242 1.00 94.88 73 LEU A CA 1
ATOM 564 C C . LEU A 1 73 ? -36.986 -7.377 8.193 1.00 94.88 73 LEU A C 1
ATOM 566 O O . LEU A 1 73 ? -38.139 -6.963 8.204 1.00 94.88 73 LEU A O 1
ATOM 570 N N . VAL A 1 74 ? -36.693 -8.684 8.145 1.00 93.81 74 VAL A N 1
ATOM 571 C CA . VAL A 1 74 ? -37.711 -9.746 8.014 1.00 93.81 74 VAL A CA 1
ATOM 572 C C . VAL A 1 74 ? -38.544 -9.879 9.290 1.00 93.81 74 VAL A C 1
ATOM 574 O O . VAL A 1 74 ? -39.765 -9.789 9.249 1.00 93.81 74 VAL A O 1
ATOM 577 N N . CYS A 1 75 ? -37.896 -10.057 10.445 1.00 92.25 75 CYS A N 1
ATOM 578 C CA . CYS A 1 75 ? -38.582 -10.136 11.735 1.00 92.25 75 CYS A CA 1
ATOM 579 C C . CYS A 1 75 ? -37.660 -9.728 12.898 1.00 92.25 75 CYS A C 1
ATOM 581 O O . CYS A 1 75 ? -36.440 -9.614 12.747 1.00 92.25 75 CYS A O 1
ATOM 583 N N . ARG A 1 76 ? -38.230 -9.539 14.099 1.00 93.62 76 ARG A N 1
ATOM 584 C CA . ARG A 1 76 ? -37.475 -9.139 15.308 1.00 93.62 76 ARG A CA 1
ATOM 585 C C . ARG A 1 76 ? -36.382 -10.146 15.697 1.00 93.62 76 ARG A C 1
ATOM 587 O O . ARG A 1 76 ? -35.316 -9.732 16.149 1.00 93.62 76 ARG A O 1
ATOM 594 N N . ARG A 1 77 ? -36.620 -11.446 15.487 1.00 94.31 77 ARG A N 1
ATOM 595 C CA . ARG A 1 77 ? -35.644 -12.516 15.748 1.00 94.31 77 ARG A CA 1
ATOM 596 C C . ARG A 1 77 ? -34.425 -12.383 14.830 1.00 94.31 77 ARG A C 1
ATOM 598 O O . ARG A 1 77 ? -33.300 -12.284 15.315 1.00 94.31 77 ARG A O 1
ATOM 605 N N . TRP A 1 78 ? -34.647 -12.250 13.522 1.00 94.25 78 TRP A N 1
ATOM 606 C CA . TRP A 1 78 ? -33.577 -12.050 12.538 1.00 94.25 78 TRP A CA 1
ATOM 607 C C . TRP A 1 78 ? -32.835 -10.721 12.761 1.00 94.25 78 TRP A C 1
ATOM 609 O O . TRP A 1 78 ? -31.607 -10.680 12.682 1.00 94.25 78 TRP A O 1
ATOM 619 N N . LEU A 1 79 ? -33.548 -9.643 13.117 1.00 93.38 79 LEU A N 1
ATOM 620 C CA . LEU A 1 79 ? -32.962 -8.349 13.493 1.00 93.38 79 LEU A CA 1
ATOM 621 C C . LEU A 1 79 ? -31.970 -8.477 14.664 1.00 93.38 79 LEU A C 1
ATOM 623 O O . LEU A 1 79 ? -30.903 -7.852 14.613 1.00 93.38 79 LEU A O 1
ATOM 627 N N . ARG A 1 80 ? -32.301 -9.273 15.693 1.00 93.56 80 ARG A N 1
ATOM 628 C CA . ARG A 1 80 ? -31.421 -9.556 16.841 1.00 93.56 80 ARG A CA 1
ATOM 629 C C . ARG A 1 80 ? -30.209 -10.390 16.416 1.00 93.56 80 ARG A C 1
ATOM 631 O O . ARG A 1 80 ? -29.081 -9.921 16.560 1.00 93.56 80 ARG A O 1
ATOM 638 N N . ILE A 1 81 ? -30.438 -11.568 15.833 1.00 91.88 81 ILE A N 1
ATOM 639 C CA . ILE A 1 81 ? -29.385 -12.538 15.473 1.00 91.88 81 ILE A CA 1
ATOM 640 C C . ILE A 1 81 ? -28.370 -11.927 14.499 1.00 91.88 81 ILE A C 1
ATOM 642 O O . ILE A 1 81 ? -27.162 -12.106 14.662 1.00 91.88 81 ILE A O 1
ATOM 646 N N . GLU A 1 82 ? -28.829 -11.143 13.519 1.00 92.50 82 GLU A N 1
ATOM 647 C CA . GLU A 1 82 ? -27.944 -10.445 12.581 1.00 92.50 82 GLU A CA 1
ATOM 648 C C . GLU A 1 82 ? -27.063 -9.401 13.279 1.00 92.50 82 GLU A C 1
ATOM 650 O O . GLU A 1 82 ? -25.902 -9.239 12.901 1.00 92.50 82 GLU A O 1
ATOM 655 N N . GLY A 1 83 ? -27.596 -8.714 14.295 1.00 91.06 83 GLY A N 1
ATOM 656 C CA . GLY A 1 83 ? -26.852 -7.739 15.093 1.00 91.06 83 GLY A CA 1
ATOM 657 C C . GLY A 1 83 ? -25.721 -8.407 15.873 1.00 91.06 83 GLY A C 1
ATOM 658 O O . GLY A 1 83 ? -24.550 -8.073 15.669 1.00 91.06 83 GLY A O 1
ATOM 659 N N . GLN A 1 84 ? -26.080 -9.436 16.644 1.00 90.50 84 GLN A N 1
ATOM 660 C CA . GLN A 1 84 ? -25.173 -10.230 17.482 1.00 90.50 84 GLN A CA 1
ATOM 661 C C . GLN A 1 84 ? -24.094 -10.976 16.673 1.00 90.50 84 GLN A C 1
ATOM 663 O O . GLN A 1 84 ? -23.031 -11.302 17.188 1.00 90.50 84 GLN A O 1
ATOM 668 N N . ASN A 1 85 ? -24.308 -11.193 15.370 1.00 89.06 85 ASN A N 1
ATOM 669 C CA . ASN A 1 85 ? -23.353 -11.854 14.473 1.00 89.06 85 ASN A CA 1
ATOM 670 C C . ASN A 1 85 ? -22.668 -10.894 13.480 1.00 89.06 85 ASN A C 1
ATOM 672 O O . ASN A 1 85 ? -22.152 -11.314 12.431 1.00 89.06 85 ASN A O 1
ATOM 676 N N . ARG A 1 86 ? -22.645 -9.581 13.763 1.00 88.81 86 ARG A N 1
ATOM 677 C CA . ARG A 1 86 ? -21.968 -8.576 12.922 1.00 88.81 86 ARG A CA 1
ATOM 678 C C . ARG A 1 86 ? -20.638 -8.105 13.514 1.00 88.81 86 ARG A C 1
ATOM 680 O O . ARG A 1 86 ? -20.500 -6.998 14.018 1.00 88.81 86 ARG A O 1
ATOM 687 N N . HIS A 1 87 ? -19.580 -8.870 13.261 1.00 91.06 87 HIS A N 1
ATOM 688 C CA . HIS A 1 87 ? -18.219 -8.512 13.693 1.00 91.06 87 HIS A CA 1
ATOM 689 C C . HIS A 1 87 ? -17.591 -7.291 13.000 1.00 91.06 87 HIS A C 1
ATOM 691 O O . HIS A 1 87 ? -16.518 -6.837 13.408 1.00 91.06 87 HIS A O 1
ATOM 697 N N . ARG A 1 88 ? -18.191 -6.777 11.916 1.00 92.38 88 ARG A N 1
ATOM 698 C CA . ARG A 1 88 ? -17.648 -5.656 11.136 1.00 92.38 88 ARG A CA 1
ATOM 699 C C . ARG A 1 88 ? -18.692 -4.577 10.894 1.00 92.38 88 ARG A C 1
ATOM 701 O O . ARG A 1 88 ? -19.675 -4.808 10.193 1.00 92.38 88 ARG A O 1
ATOM 708 N N . LEU A 1 89 ? -18.387 -3.366 11.347 1.00 92.62 89 LEU A N 1
ATOM 709 C CA . LEU A 1 89 ? -19.242 -2.196 11.194 1.00 92.62 89 LEU A CA 1
ATOM 710 C C . LEU A 1 89 ? -18.479 -1.054 10.506 1.00 92.62 89 LEU A C 1
ATOM 712 O O . LEU A 1 89 ? -17.276 -0.867 10.700 1.00 92.62 89 LEU A O 1
ATOM 716 N N . SER A 1 90 ? -19.167 -0.285 9.662 1.00 94.19 90 SER A N 1
ATOM 717 C CA . SER A 1 90 ? -18.624 0.959 9.115 1.00 94.19 90 SER A CA 1
ATOM 718 C C . SER A 1 90 ? -19.685 2.040 9.167 1.00 94.19 90 SER A C 1
ATOM 720 O O . SER A 1 90 ? -20.739 1.885 8.554 1.00 94.19 90 SER A O 1
ATOM 722 N N . LEU A 1 91 ? -19.379 3.113 9.888 1.00 94.00 91 LEU A N 1
ATOM 723 C CA . LEU A 1 91 ? -20.300 4.201 10.188 1.00 94.00 91 LEU A CA 1
ATOM 724 C C . LEU A 1 91 ? -19.836 5.491 9.511 1.00 94.00 91 LEU A C 1
ATOM 726 O O . LEU A 1 91 ? -18.635 5.704 9.295 1.00 94.00 91 LEU A O 1
ATOM 730 N N . ASN A 1 92 ? -20.808 6.338 9.181 1.00 93.06 92 ASN A N 1
ATOM 731 C CA . ASN A 1 92 ? -20.559 7.735 8.870 1.00 93.06 92 ASN A CA 1
ATOM 732 C C . ASN A 1 92 ? -20.354 8.466 10.201 1.00 93.06 92 ASN A C 1
ATOM 734 O O . ASN A 1 92 ? -21.243 8.463 11.042 1.00 93.06 92 ASN A O 1
ATOM 738 N N . ALA A 1 93 ? -19.159 8.998 10.420 1.00 93.00 93 ALA A N 1
ATOM 739 C CA . ALA A 1 93 ? -18.706 9.490 11.717 1.00 93.00 93 ALA A CA 1
ATOM 740 C C . ALA A 1 93 ? -18.884 11.010 11.830 1.00 93.00 93 ALA A C 1
ATOM 742 O O . ALA A 1 93 ? -17.920 11.718 12.113 1.00 93.00 93 ALA A O 1
ATOM 743 N N . GLN A 1 94 ? -20.100 11.476 11.541 1.00 93.44 94 GLN A N 1
ATOM 744 C CA . GLN A 1 94 ? -20.557 12.853 11.756 1.00 93.44 94 GLN A CA 1
ATOM 745 C C . GLN A 1 94 ? -21.020 13.044 13.210 1.00 93.44 94 GLN A C 1
ATOM 747 O O . GLN A 1 94 ? -21.280 12.054 13.896 1.00 93.44 94 GLN A O 1
ATOM 752 N N . SER A 1 95 ? -21.136 14.296 13.657 1.00 90.88 95 SER A N 1
ATOM 753 C CA . SER A 1 95 ? -21.650 14.693 14.984 1.00 90.88 95 SER A CA 1
ATOM 754 C C . SER A 1 95 ? -22.903 13.923 15.410 1.00 90.88 95 SER A C 1
ATOM 756 O O . SER A 1 95 ? -22.965 13.375 16.509 1.00 90.88 95 SER A O 1
ATOM 758 N N . ASP A 1 96 ? -23.860 13.802 14.494 1.00 90.94 96 ASP A N 1
ATOM 759 C CA . ASP A 1 96 ? -25.215 13.287 14.725 1.00 90.94 96 ASP A CA 1
ATOM 760 C C . ASP A 1 96 ? -25.229 11.779 15.036 1.00 90.94 96 ASP A C 1
ATOM 762 O O . ASP A 1 96 ? -26.233 11.225 15.482 1.00 90.94 96 ASP A O 1
ATOM 766 N N . LEU A 1 97 ? -24.092 11.098 14.840 1.00 93.06 97 LEU A N 1
ATOM 767 C CA . LEU A 1 97 ? -23.891 9.728 15.295 1.00 93.06 97 LEU A CA 1
ATOM 768 C C . LEU A 1 97 ? -23.877 9.631 16.827 1.00 93.06 97 LEU A C 1
ATOM 770 O O . LEU A 1 97 ? -24.270 8.591 17.349 1.00 93.06 97 LEU A O 1
ATOM 774 N N . HIS A 1 98 ? -23.429 10.670 17.543 1.00 93.12 98 HIS A N 1
ATOM 775 C CA . HIS A 1 98 ? -23.205 10.624 18.991 1.00 93.12 98 HIS A CA 1
ATOM 776 C C . HIS A 1 98 ? -24.414 10.118 19.807 1.00 93.12 98 HIS A C 1
ATOM 778 O O . HIS A 1 98 ? -24.253 9.100 20.485 1.00 93.12 98 HIS A O 1
ATOM 784 N N . PRO A 1 99 ? -25.630 10.698 19.696 1.00 94.94 99 PRO A N 1
ATOM 785 C CA . PRO A 1 99 ? -26.807 10.200 20.419 1.00 94.94 99 PRO A CA 1
ATOM 786 C C . PRO A 1 99 ? -27.232 8.777 20.015 1.00 94.94 99 PRO A C 1
ATOM 788 O O . PRO A 1 99 ? -27.927 8.102 20.769 1.00 94.94 99 PRO A O 1
ATOM 791 N N . LEU A 1 100 ? -26.811 8.291 18.842 1.00 95.50 100 LEU A N 1
ATOM 792 C CA . LEU A 1 100 ? -27.146 6.954 18.343 1.00 95.50 100 LEU A CA 1
ATOM 793 C C . LEU A 1 100 ? -26.154 5.870 18.799 1.00 95.50 100 LEU A C 1
ATOM 795 O O . LEU A 1 100 ? -26.454 4.684 18.650 1.00 95.50 100 LEU A O 1
ATOM 799 N N . ILE A 1 101 ? -24.991 6.235 19.354 1.00 95.19 101 ILE A N 1
ATOM 800 C CA . ILE A 1 101 ? -23.949 5.287 19.792 1.00 95.19 101 ILE A CA 1
ATOM 801 C C . ILE A 1 101 ? -24.499 4.217 20.752 1.00 95.19 101 ILE A C 1
ATOM 803 O O . ILE A 1 101 ? -24.277 3.036 20.465 1.00 95.19 101 ILE A O 1
ATOM 807 N N . PRO A 1 102 ? -25.248 4.546 21.828 1.00 94.44 102 PRO A N 1
ATOM 808 C CA . PRO A 1 102 ? -25.759 3.532 22.750 1.00 94.44 102 PRO A CA 1
ATOM 809 C C . PRO A 1 102 ? -26.644 2.492 22.052 1.00 94.44 102 PRO A C 1
ATOM 811 O O . PRO A 1 102 ? -26.430 1.298 22.235 1.00 94.44 102 PRO A O 1
ATOM 814 N N . SER A 1 103 ? -27.569 2.934 21.194 1.00 94.06 103 SER A N 1
ATOM 815 C CA . SER A 1 103 ? -28.509 2.071 20.461 1.00 94.06 103 SER A CA 1
ATOM 816 C C . SER A 1 103 ? -27.844 1.250 19.350 1.00 94.06 103 SER A C 1
ATOM 818 O O . SER A 1 103 ? -28.261 0.132 19.052 1.00 94.06 103 SER A O 1
ATOM 820 N N . ILE A 1 104 ? -26.805 1.795 18.710 1.00 93.88 104 ILE A N 1
ATOM 821 C CA . ILE A 1 104 ? -26.046 1.094 17.667 1.00 93.88 104 ILE A CA 1
ATOM 822 C C . ILE A 1 104 ? -25.210 -0.026 18.287 1.00 93.88 104 ILE A C 1
ATOM 824 O O . ILE A 1 104 ? -25.224 -1.146 17.777 1.00 93.88 104 ILE A O 1
ATOM 828 N N . PHE A 1 105 ? -24.491 0.251 19.375 1.00 93.31 105 PHE A N 1
ATOM 829 C CA . PHE A 1 105 ? -23.563 -0.715 19.968 1.00 93.31 105 PHE A CA 1
ATOM 830 C C . PHE A 1 105 ? -24.211 -1.671 20.977 1.00 93.31 105 PHE A C 1
ATOM 832 O O . PHE A 1 105 ? -23.640 -2.725 21.224 1.00 93.31 105 PHE A O 1
ATOM 839 N N . SER A 1 106 ? -25.432 -1.403 21.457 1.00 91.94 106 SER A N 1
ATOM 840 C CA . SER A 1 106 ? -26.264 -2.435 22.097 1.00 91.94 106 SER A CA 1
ATOM 841 C C . SER A 1 106 ? -26.831 -3.450 21.094 1.00 91.94 106 SER A C 1
ATOM 843 O O . SER A 1 106 ? -27.014 -4.610 21.446 1.00 91.94 106 SER A O 1
ATOM 845 N N . ARG A 1 107 ? -27.071 -3.057 19.830 1.00 91.94 107 ARG A N 1
ATOM 846 C CA . ARG A 1 107 ? -27.442 -3.999 18.754 1.00 91.94 107 ARG A CA 1
ATOM 847 C C . ARG A 1 107 ? -26.239 -4.755 18.171 1.00 91.94 107 ARG A C 1
ATOM 849 O O . ARG A 1 107 ? -26.405 -5.866 17.675 1.00 91.94 107 ARG A O 1
ATOM 856 N N . PHE A 1 108 ? -25.065 -4.131 18.144 1.00 92.06 108 PHE A N 1
ATOM 857 C CA . PHE A 1 108 ? -23.847 -4.665 17.527 1.00 92.06 108 PHE A CA 1
ATOM 858 C C . PHE A 1 108 ? -22.737 -4.885 18.572 1.00 92.06 108 PHE A C 1
ATOM 860 O O . PHE A 1 108 ? -21.630 -4.360 18.440 1.00 92.06 108 PHE A O 1
ATOM 867 N N . ASP A 1 109 ? -23.050 -5.668 19.599 1.00 88.81 109 ASP A N 1
ATOM 868 C CA . ASP A 1 109 ? -22.174 -6.041 20.718 1.00 88.81 109 ASP A CA 1
ATOM 869 C C . ASP A 1 109 ? -20.919 -6.831 20.280 1.00 88.81 109 ASP A C 1
ATOM 871 O O . ASP A 1 109 ? -19.809 -6.577 20.750 1.00 88.81 109 ASP A O 1
ATOM 875 N N . ALA A 1 110 ? -21.047 -7.734 19.306 1.00 90.38 110 ALA A N 1
ATOM 876 C CA . ALA A 1 110 ? -19.956 -8.582 18.818 1.00 90.38 110 ALA A CA 1
ATOM 877 C C . ALA A 1 110 ? -18.976 -7.897 17.831 1.00 90.38 110 ALA A C 1
ATOM 879 O O . ALA A 1 110 ? -18.243 -8.582 17.098 1.00 90.38 110 ALA A O 1
ATOM 880 N N . VAL A 1 111 ? -18.957 -6.559 17.743 1.00 94.25 111 VAL A N 1
ATOM 881 C CA . VAL A 1 111 ? -18.106 -5.813 16.795 1.00 94.25 111 VAL A CA 1
ATOM 882 C C . VAL A 1 111 ? -16.633 -5.865 17.199 1.00 94.25 111 VAL A C 1
ATOM 884 O O . VAL A 1 111 ? -16.190 -5.239 18.154 1.00 94.25 111 VAL A O 1
ATOM 887 N N . THR A 1 112 ? -15.825 -6.521 16.365 1.00 96.25 112 THR A N 1
ATOM 888 C CA . THR A 1 112 ? -14.360 -6.572 16.519 1.00 96.25 112 THR A CA 1
ATOM 889 C C . THR A 1 112 ? -13.617 -5.714 15.490 1.00 96.25 112 THR A C 1
ATOM 891 O O . THR A 1 112 ? -12.394 -5.571 15.575 1.00 96.25 112 THR A O 1
ATOM 894 N N . LYS A 1 113 ? -14.316 -5.168 14.480 1.00 97.56 113 LYS A N 1
ATOM 895 C CA . LYS A 1 113 ? -13.735 -4.437 13.336 1.00 97.56 113 LYS A CA 1
ATOM 896 C C . LYS A 1 113 ? -14.577 -3.202 12.988 1.00 97.56 113 LYS A C 1
ATOM 898 O O . LYS A 1 113 ? -15.545 -3.305 12.230 1.00 97.56 113 LYS A O 1
ATOM 903 N N . LEU A 1 114 ? -14.177 -2.029 13.472 1.00 97.62 114 LEU A N 1
ATOM 904 C CA . LEU A 1 114 ? -14.908 -0.770 13.310 1.00 97.62 114 LEU A CA 1
ATOM 905 C C . LEU A 1 114 ? -14.207 0.170 12.319 1.00 97.62 114 LEU A C 1
ATOM 907 O O . LEU A 1 114 ? -12.988 0.338 12.343 1.00 97.62 114 LEU A O 1
ATOM 911 N N . ALA A 1 115 ? -14.981 0.803 11.435 1.00 97.62 115 ALA A N 1
ATOM 912 C CA . ALA A 1 115 ? -14.484 1.804 10.493 1.00 97.62 115 ALA A CA 1
ATOM 913 C C . ALA A 1 115 ? -15.333 3.084 10.509 1.00 97.62 115 ALA A C 1
ATOM 915 O O . ALA A 1 115 ? -16.393 3.137 9.876 1.00 97.62 115 ALA A O 1
ATOM 916 N N . LEU A 1 116 ? -14.814 4.114 11.172 1.00 96.88 116 LEU A N 1
ATOM 917 C CA . LEU A 1 116 ? -15.399 5.444 11.321 1.00 96.88 116 LEU A CA 1
ATOM 918 C C . LEU A 1 116 ? -14.867 6.354 10.206 1.00 96.88 116 LEU A C 1
ATOM 920 O O . LEU A 1 116 ? -13.655 6.476 9.999 1.00 96.88 116 LEU A O 1
ATOM 924 N N . LYS A 1 117 ? -15.773 6.938 9.420 1.00 95.06 117 LYS A N 1
ATOM 925 C CA . LYS A 1 117 ? -15.435 7.784 8.267 1.00 95.06 117 LYS A CA 1
ATOM 926 C C . LYS A 1 117 ? -16.280 9.048 8.311 1.00 95.06 117 LYS A C 1
ATOM 928 O O . LYS A 1 117 ? -17.484 8.938 8.128 1.00 95.06 117 LYS A O 1
ATOM 933 N N . CYS A 1 118 ? -15.669 10.211 8.478 1.00 92.81 118 CYS A N 1
ATOM 934 C CA . CYS A 1 118 ? -16.348 11.487 8.253 1.00 92.81 118 CYS A CA 1
ATOM 935 C C . CYS A 1 118 ? -16.040 12.013 6.835 1.00 92.81 118 CYS A C 1
ATOM 937 O O . CYS A 1 118 ? -15.083 11.557 6.186 1.00 92.81 118 CYS A O 1
ATOM 939 N N . ASP A 1 119 ? -16.843 12.952 6.332 1.00 87.69 119 ASP A N 1
ATOM 940 C CA . ASP A 1 119 ? -16.472 13.757 5.166 1.00 87.69 119 ASP A CA 1
ATOM 941 C C . ASP A 1 119 ? -15.713 15.022 5.591 1.00 87.69 119 ASP A C 1
ATOM 943 O O . ASP A 1 119 ? -15.909 15.570 6.670 1.00 87.69 119 ASP A O 1
ATOM 947 N N . ARG A 1 120 ? -14.837 15.525 4.721 1.00 79.31 120 ARG A N 1
ATOM 948 C CA . ARG A 1 120 ? -13.946 16.662 5.017 1.00 79.31 120 ARG A CA 1
ATOM 949 C C . ARG A 1 120 ? -14.652 18.012 5.150 1.00 79.31 120 ARG A C 1
ATOM 951 O O . ARG A 1 120 ? -13.987 18.983 5.496 1.00 79.31 120 ARG A O 1
ATOM 958 N N . ARG A 1 121 ? -15.944 18.082 4.825 1.00 83.94 121 ARG A N 1
ATOM 959 C CA . ARG A 1 121 ? -16.784 19.279 4.977 1.00 83.94 121 ARG A CA 1
ATOM 960 C C . ARG A 1 121 ? -17.706 19.209 6.197 1.00 83.94 121 ARG A C 1
ATOM 962 O O . ARG A 1 121 ? -18.265 20.228 6.563 1.00 83.94 121 ARG A O 1
ATOM 969 N N . SER A 1 122 ? -17.847 18.044 6.829 1.00 87.12 122 SER A N 1
ATOM 970 C CA . SER A 1 122 ? -18.699 17.867 8.007 1.00 87.12 122 SER A CA 1
ATOM 971 C C . SER A 1 122 ? -17.906 17.999 9.305 1.00 87.12 122 SER A C 1
ATOM 973 O O . SER A 1 122 ? -16.696 17.735 9.332 1.00 87.12 122 SER A O 1
ATOM 975 N N . VAL A 1 123 ? -18.617 18.360 10.372 1.00 89.12 123 VAL A N 1
ATOM 976 C CA . VAL A 1 123 ? -18.186 18.127 11.754 1.00 89.12 123 VAL A CA 1
ATOM 977 C C . VAL A 1 123 ? -18.245 16.621 12.006 1.00 89.12 123 VAL A C 1
ATOM 979 O O . VAL A 1 123 ? -19.219 15.953 11.644 1.00 89.12 123 VAL A O 1
ATOM 982 N N . GLY A 1 124 ? -17.156 16.063 12.517 1.00 91.06 124 GLY A N 1
ATOM 983 C CA . GLY A 1 124 ? -17.053 14.659 12.873 1.00 91.06 124 GLY A CA 1
ATOM 984 C C . GLY A 1 124 ? -17.492 14.378 14.305 1.00 91.06 124 GLY A C 1
ATOM 985 O O . GLY A 1 124 ? -17.877 15.266 15.058 1.00 91.06 124 GLY A O 1
ATOM 986 N N . ILE A 1 125 ? -17.397 13.109 14.689 1.00 93.56 125 ILE A N 1
ATOM 987 C CA . ILE A 1 125 ? -17.418 12.728 16.101 1.00 93.56 125 ILE A CA 1
ATOM 988 C C . ILE A 1 125 ? -16.218 13.337 16.846 1.00 93.56 125 ILE A C 1
ATOM 990 O O . ILE A 1 125 ? -15.093 13.304 16.335 1.00 93.56 125 ILE A O 1
ATOM 994 N N . GLY A 1 126 ? -16.477 13.851 18.049 1.00 95.19 126 GLY A N 1
ATOM 995 C CA . GLY A 1 126 ? -15.458 14.289 19.003 1.00 95.19 126 GLY A CA 1
ATOM 996 C C . GLY A 1 126 ? -15.038 13.193 19.986 1.00 95.19 126 GLY A C 1
ATOM 997 O O . GLY A 1 126 ? -15.431 12.029 19.854 1.00 95.19 126 GLY A O 1
ATOM 998 N N . ASP A 1 127 ? -14.252 13.581 20.985 1.00 97.00 127 ASP A N 1
ATOM 999 C CA . ASP A 1 127 ? -13.623 12.669 21.947 1.00 97.00 127 ASP A CA 1
ATOM 1000 C C . ASP A 1 127 ? -14.633 11.863 22.781 1.00 97.00 127 ASP A C 1
ATOM 1002 O O . ASP A 1 127 ? -14.545 10.635 22.807 1.00 97.00 127 ASP A O 1
ATOM 1006 N N . GLU A 1 128 ? -15.654 12.514 23.350 1.00 96.50 128 GLU A N 1
ATOM 1007 C CA . GLU A 1 128 ? -16.735 11.872 24.127 1.00 96.50 128 GLU A CA 1
ATOM 1008 C C . GLU A 1 128 ? -17.458 10.765 23.347 1.00 96.50 128 GLU A C 1
ATOM 1010 O O . GLU A 1 128 ? -17.818 9.709 23.874 1.00 96.50 128 GLU A O 1
ATOM 1015 N N . ALA A 1 129 ? -17.641 10.980 22.044 1.00 96.56 129 ALA A N 1
ATOM 1016 C CA . ALA A 1 129 ? -18.245 10.001 21.157 1.00 96.56 129 ALA A CA 1
ATOM 1017 C C . ALA A 1 129 ? -17.312 8.805 20.911 1.00 96.56 129 ALA A C 1
ATOM 1019 O O . ALA A 1 129 ? -17.785 7.674 20.832 1.00 96.56 129 ALA A O 1
ATOM 1020 N N . LEU A 1 130 ? -15.995 9.010 20.814 1.00 97.06 130 LEU A N 1
ATOM 1021 C CA . LEU A 1 130 ? -15.049 7.901 20.679 1.00 97.06 130 LEU A CA 1
ATOM 1022 C C . LEU A 1 130 ? -14.880 7.120 21.995 1.00 97.06 130 LEU A C 1
ATOM 1024 O O . LEU A 1 130 ? -14.785 5.892 21.944 1.00 97.06 130 LEU A O 1
ATOM 1028 N N . ALA A 1 131 ? -14.909 7.796 23.146 1.00 96.31 131 ALA A N 1
ATOM 1029 C CA . ALA A 1 131 ? -14.922 7.169 24.470 1.00 96.31 131 ALA A CA 1
ATOM 1030 C C . ALA A 1 131 ? -16.186 6.310 24.669 1.00 96.31 131 ALA A C 1
ATOM 1032 O O . ALA A 1 131 ? -16.088 5.107 24.906 1.00 96.31 131 ALA A O 1
ATOM 1033 N N . SER A 1 132 ? -17.369 6.872 24.390 1.00 96.06 132 SER A N 1
ATOM 1034 C CA . SER A 1 132 ? -18.653 6.147 24.425 1.00 96.06 132 SER A CA 1
ATOM 1035 C C . SER A 1 132 ? -18.690 4.901 23.523 1.00 96.06 132 SER A C 1
ATOM 1037 O O . SER A 1 132 ? -19.469 3.977 23.767 1.00 96.06 132 SER A O 1
ATOM 1039 N N . ILE A 1 133 ? -17.886 4.874 22.451 1.00 95.88 133 ILE A N 1
ATOM 1040 C CA . ILE A 1 133 ? -17.709 3.705 21.576 1.00 95.88 133 ILE A CA 1
ATOM 1041 C C . ILE A 1 133 ? -16.747 2.689 22.203 1.00 95.88 133 ILE A C 1
ATOM 1043 O O . ILE A 1 133 ? -17.022 1.492 22.140 1.00 95.88 133 ILE A O 1
ATOM 1047 N N . SER A 1 134 ? -15.622 3.129 22.774 1.00 95.62 134 SER A N 1
ATOM 1048 C CA . SER A 1 134 ? -14.599 2.225 23.321 1.00 95.62 134 SER A CA 1
ATOM 1049 C C . SER A 1 134 ? -15.094 1.467 24.554 1.00 95.62 134 SER A C 1
ATOM 1051 O O . SER A 1 134 ? -14.833 0.271 24.673 1.00 95.62 134 SER A O 1
ATOM 1053 N N . GLU A 1 135 ? -15.887 2.120 25.406 1.00 95.19 135 GLU A N 1
ATOM 1054 C CA . GLU A 1 135 ? -16.551 1.518 26.572 1.00 95.19 135 GLU A CA 1
ATOM 1055 C C . GLU A 1 135 ? -17.510 0.384 26.184 1.00 95.19 135 GLU A C 1
ATOM 1057 O O . GLU A 1 135 ? -17.571 -0.647 26.850 1.00 95.19 135 GLU A O 1
ATOM 1062 N N . ARG A 1 136 ? -18.243 0.550 25.076 1.00 94.44 136 ARG A N 1
ATOM 1063 C CA . ARG A 1 136 ? -19.243 -0.419 24.589 1.00 94.44 136 ARG A CA 1
ATOM 1064 C C . ARG A 1 136 ? -18.653 -1.485 23.664 1.00 94.44 136 ARG A C 1
ATOM 1066 O O . ARG A 1 136 ? -19.351 -2.423 23.295 1.00 94.44 136 ARG A O 1
ATOM 1073 N N . CYS A 1 137 ? -17.389 -1.352 23.261 1.00 91.81 137 CYS A N 1
ATOM 1074 C CA . CYS A 1 137 ? -16.693 -2.280 22.364 1.00 91.81 137 CYS A CA 1
ATOM 1075 C C . CYS A 1 137 ? -15.257 -2.595 22.840 1.00 91.81 137 CYS A C 1
ATOM 1077 O O . CYS A 1 137 ? -14.300 -2.397 22.082 1.00 91.81 137 CYS A O 1
ATOM 1079 N N . PRO A 1 138 ? -15.067 -3.146 24.056 1.00 91.25 138 PRO A N 1
ATOM 1080 C CA . PRO A 1 138 ? -13.734 -3.483 24.571 1.00 91.25 138 PRO A CA 1
ATOM 1081 C C . PRO A 1 138 ? -13.013 -4.541 23.713 1.00 91.25 138 PRO A C 1
ATOM 1083 O O . PRO A 1 138 ? -11.792 -4.508 23.565 1.00 91.25 138 PRO A O 1
ATOM 1086 N N . ASN A 1 139 ? -13.768 -5.424 23.048 1.00 92.00 139 ASN A N 1
ATOM 1087 C CA . ASN A 1 139 ? -13.266 -6.498 22.178 1.00 92.00 139 ASN A CA 1
ATOM 1088 C C . ASN A 1 139 ? -12.792 -6.023 20.782 1.00 92.00 139 ASN A C 1
ATOM 1090 O O . ASN A 1 139 ? -12.650 -6.822 19.846 1.00 92.00 139 ASN A O 1
ATOM 1094 N N . LEU A 1 140 ? -12.561 -4.719 20.588 1.00 96.75 140 LEU A N 1
ATOM 1095 C CA . LEU A 1 140 ? -12.227 -4.167 19.279 1.00 96.75 140 LEU A CA 1
ATOM 1096 C C . LEU A 1 140 ? -10.795 -4.512 18.834 1.00 96.75 140 LEU A C 1
ATOM 1098 O O . LEU A 1 140 ? -9.824 -3.851 19.182 1.00 96.75 140 LEU A O 1
ATOM 1102 N N . THR A 1 141 ? -10.672 -5.498 17.945 1.00 98.06 141 THR A N 1
ATOM 1103 C CA . THR A 1 141 ? -9.381 -5.906 17.357 1.00 98.06 141 THR A CA 1
ATOM 1104 C C . THR A 1 141 ? -8.885 -5.001 16.225 1.00 98.06 141 THR A C 1
ATOM 1106 O O . THR A 1 141 ? -7.695 -5.021 15.911 1.00 98.06 141 THR A O 1
ATOM 1109 N N . ARG A 1 142 ? -9.761 -4.244 15.544 1.00 98.62 142 ARG A N 1
ATOM 1110 C CA . ARG A 1 142 ? -9.373 -3.365 14.423 1.00 98.62 142 ARG A CA 1
ATOM 1111 C C . ARG A 1 142 ? -10.167 -2.062 14.419 1.00 98.62 142 ARG A C 1
ATOM 1113 O O . ARG A 1 142 ? -11.386 -2.097 14.242 1.00 98.62 142 ARG A O 1
ATOM 1120 N N . LEU A 1 143 ? -9.465 -0.932 14.473 1.00 98.50 143 LEU A N 1
ATOM 1121 C CA . LEU A 1 143 ? -10.035 0.405 14.310 1.00 98.50 143 LEU A CA 1
ATOM 1122 C C . LEU A 1 143 ? -9.532 1.046 13.015 1.00 98.50 143 LEU A C 1
ATOM 1124 O O . LEU A 1 143 ? -8.335 1.050 12.713 1.00 98.50 143 LEU A O 1
ATOM 1128 N N . LYS A 1 144 ? -10.451 1.641 12.254 1.00 98.44 144 LYS A N 1
ATOM 1129 C CA . LYS A 1 144 ? -10.123 2.501 11.119 1.00 98.44 144 LYS A CA 1
ATOM 1130 C C . LYS A 1 144 ? -10.791 3.866 11.234 1.00 98.44 144 LYS A C 1
ATOM 1132 O O . LYS A 1 144 ? -12.003 3.959 11.072 1.00 98.44 144 LYS A O 1
ATOM 1137 N N . LEU A 1 145 ? -9.989 4.909 11.411 1.00 97.94 145 LEU A N 1
ATOM 1138 C CA . LEU A 1 145 ? -10.406 6.310 11.424 1.00 97.94 145 LEU A CA 1
ATOM 1139 C C . LEU A 1 145 ? -10.092 6.962 10.072 1.00 97.94 145 LEU A C 1
ATOM 1141 O O . LEU A 1 145 ? -8.990 6.810 9.533 1.00 97.94 145 LEU A O 1
ATOM 1145 N N . ARG A 1 146 ? -11.045 7.701 9.498 1.00 96.00 146 ARG A N 1
ATOM 1146 C CA . ARG A 1 146 ? -10.820 8.478 8.270 1.00 96.00 146 ARG A CA 1
ATOM 1147 C C . ARG A 1 146 ? -11.521 9.828 8.326 1.00 96.00 146 ARG A C 1
ATOM 1149 O O . ARG A 1 146 ? -12.744 9.880 8.299 1.00 96.00 146 ARG A O 1
ATOM 1156 N N . ALA A 1 147 ? -10.726 10.894 8.284 1.00 94.38 147 ALA A N 1
ATOM 1157 C CA . ALA A 1 147 ? -11.159 12.289 8.316 1.00 94.38 147 ALA A CA 1
ATOM 1158 C C . ALA A 1 147 ? -12.012 12.674 9.540 1.00 94.38 147 ALA A C 1
ATOM 1160 O O . ALA A 1 147 ? -12.689 13.694 9.504 1.00 94.38 147 ALA A O 1
ATOM 1161 N N . CYS A 1 148 ? -11.937 11.899 10.626 1.00 94.50 148 CYS A N 1
ATOM 1162 C CA . CYS A 1 148 ? -12.375 12.334 11.949 1.00 94.50 148 CYS A CA 1
ATOM 1163 C C . CYS A 1 148 ? -11.367 13.398 12.419 1.00 94.50 148 CYS A C 1
ATOM 1165 O O . CYS A 1 148 ? -10.221 13.047 12.715 1.00 94.50 148 CYS A O 1
ATOM 1167 N N . ARG A 1 149 ? -11.747 14.679 12.332 1.00 93.69 149 ARG A N 1
ATOM 1168 C CA . ARG A 1 149 ? -10.877 15.852 12.569 1.00 93.69 149 ARG A CA 1
ATOM 1169 C C . ARG A 1 149 ? -11.111 16.521 13.923 1.00 93.69 149 ARG A C 1
ATOM 1171 O O . ARG A 1 149 ? -10.349 17.402 14.298 1.00 93.69 149 ARG A O 1
ATOM 1178 N N . ASP A 1 150 ? -12.130 16.071 14.630 1.00 94.62 150 ASP A N 1
ATOM 1179 C CA . ASP A 1 150 ? -12.563 16.622 15.911 1.00 94.62 150 ASP A CA 1
ATOM 1180 C C . ASP A 1 150 ? -12.169 15.671 17.064 1.00 94.62 150 ASP A C 1
ATOM 1182 O O . ASP A 1 150 ? -12.531 15.885 18.212 1.00 94.62 150 ASP A O 1
ATOM 1186 N N . LEU A 1 151 ? -11.385 14.629 16.734 1.00 96.06 151 LEU A N 1
ATOM 1187 C CA . LEU A 1 151 ? -10.704 13.743 17.675 1.00 96.06 151 LEU A CA 1
ATOM 1188 C C . LEU A 1 151 ? -9.340 14.323 18.052 1.00 96.06 151 LEU A C 1
ATOM 1190 O O . LEU A 1 151 ? -8.498 14.537 17.169 1.00 96.06 151 LEU A O 1
ATOM 1194 N N . THR A 1 152 ? -9.109 14.502 19.347 1.00 96.94 152 THR A N 1
ATOM 1195 C CA . THR A 1 152 ? -7.854 14.997 19.916 1.00 96.94 152 THR A CA 1
ATOM 1196 C C . THR A 1 152 ? -7.026 13.858 20.522 1.00 96.94 152 THR A C 1
ATOM 1198 O O . THR A 1 152 ? -7.388 12.678 20.466 1.00 96.94 152 THR A O 1
ATOM 1201 N N . ASP A 1 153 ? -5.884 14.207 21.111 1.00 96.69 153 ASP A N 1
ATOM 1202 C CA . ASP A 1 153 ? -5.062 13.264 21.867 1.00 96.69 153 ASP A CA 1
ATOM 1203 C C . ASP A 1 153 ? -5.794 12.698 23.099 1.00 96.69 153 ASP A C 1
ATOM 1205 O O . ASP A 1 153 ? -5.575 11.538 23.455 1.00 96.69 153 ASP A O 1
ATOM 1209 N N . ALA A 1 154 ? -6.708 13.466 23.709 1.00 97.69 154 ALA A N 1
ATOM 1210 C CA . ALA A 1 154 ? -7.483 13.037 24.873 1.00 97.69 154 ALA A CA 1
ATOM 1211 C C . ALA A 1 154 ? -8.481 11.921 24.520 1.00 97.69 154 ALA A C 1
ATOM 1213 O O . ALA A 1 154 ? -8.500 10.881 25.184 1.00 97.69 154 ALA A O 1
ATOM 1214 N N . GLY A 1 155 ? -9.241 12.068 23.429 1.00 97.50 155 GLY A N 1
ATOM 1215 C CA . GLY A 1 155 ? -10.141 11.015 22.946 1.00 97.50 155 GLY A CA 1
ATOM 1216 C C . GLY A 1 155 ? -9.407 9.757 22.496 1.00 97.50 155 GLY A C 1
ATOM 1217 O O . GLY A 1 155 ? -9.873 8.646 22.752 1.00 97.50 155 GLY A O 1
ATOM 1218 N N . MET A 1 156 ? -8.224 9.896 21.886 1.00 98.00 156 MET A N 1
ATOM 1219 C CA . MET A 1 156 ? -7.381 8.742 21.548 1.00 98.00 156 MET A CA 1
ATOM 1220 C C . MET A 1 156 ? -6.848 8.020 22.797 1.00 98.00 156 MET A C 1
ATOM 1222 O O . MET A 1 156 ? -6.808 6.788 22.803 1.00 98.00 156 MET A O 1
ATOM 1226 N N . LEU A 1 157 ? -6.511 8.747 23.868 1.00 98.00 157 LEU A N 1
ATOM 1227 C CA . LEU A 1 157 ? -6.121 8.173 25.161 1.00 98.00 157 LEU A CA 1
ATOM 1228 C C . LEU A 1 157 ? -7.284 7.447 25.855 1.00 98.00 157 LEU A C 1
ATOM 1230 O O . LEU A 1 157 ? -7.108 6.313 26.305 1.00 98.00 157 LEU A O 1
ATOM 1234 N N . ALA A 1 158 ? -8.470 8.059 25.909 1.00 97.88 158 ALA A N 1
ATOM 1235 C CA . ALA A 1 158 ? -9.676 7.433 26.457 1.00 97.88 158 ALA A CA 1
ATOM 1236 C C . ALA A 1 158 ? -10.060 6.165 25.673 1.00 97.88 158 ALA A C 1
ATOM 1238 O O . ALA A 1 158 ? -10.352 5.119 26.253 1.00 97.88 158 ALA A O 1
ATOM 1239 N N . PHE A 1 159 ? -9.968 6.217 24.341 1.00 97.94 159 PHE A N 1
ATOM 1240 C CA . PHE A 1 159 ? -10.143 5.052 23.478 1.00 97.94 159 PHE A CA 1
ATOM 1241 C C . PHE A 1 159 ? -9.145 3.926 23.804 1.00 97.94 159 PHE A C 1
ATOM 1243 O O . PHE A 1 159 ? -9.546 2.773 23.989 1.00 97.94 159 PHE A O 1
ATOM 1250 N N . ALA A 1 160 ? -7.851 4.249 23.882 1.00 97.50 160 ALA A N 1
ATOM 1251 C CA . ALA A 1 160 ? -6.785 3.259 24.013 1.00 97.50 160 ALA A CA 1
ATOM 1252 C C . ALA A 1 160 ? -6.807 2.514 25.358 1.00 97.50 160 ALA A C 1
ATOM 1254 O O . ALA A 1 160 ? -6.557 1.309 25.391 1.00 97.50 160 ALA A O 1
ATOM 1255 N N . LYS A 1 161 ? -7.169 3.198 26.454 1.00 96.69 161 LYS A N 1
ATOM 1256 C CA . LYS A 1 161 ? -7.302 2.590 27.793 1.00 96.69 161 LYS A CA 1
ATOM 1257 C C . LYS A 1 161 ? -8.328 1.451 27.838 1.00 96.69 161 LYS A C 1
ATOM 1259 O O . LYS A 1 161 ? -8.103 0.474 28.560 1.00 96.69 161 LYS A O 1
ATOM 1264 N N . ASN A 1 162 ? -9.404 1.573 27.056 1.00 96.44 162 ASN A N 1
ATOM 1265 C CA . ASN A 1 162 ? -10.519 0.623 27.004 1.00 96.44 162 ASN A CA 1
ATOM 1266 C C . ASN A 1 162 ? -10.272 -0.506 25.983 1.00 96.44 162 ASN A C 1
ATOM 1268 O O . ASN A 1 162 ? -10.455 -1.681 26.294 1.00 96.44 162 ASN A O 1
ATOM 1272 N N . CYS A 1 163 ? -9.794 -0.188 24.774 1.00 95.94 163 CYS A N 1
ATOM 1273 C CA . CYS A 1 163 ? -9.620 -1.161 23.684 1.00 95.94 163 CYS A CA 1
ATOM 1274 C C . CYS A 1 163 ? -8.221 -1.819 23.654 1.00 95.94 163 CYS A C 1
ATOM 1276 O O . CYS A 1 163 ? -7.543 -1.826 22.624 1.00 95.94 163 CYS A O 1
ATOM 1278 N N . ARG A 1 164 ? -7.777 -2.417 24.768 1.00 95.94 164 ARG A N 1
ATOM 1279 C CA . ARG A 1 164 ? -6.414 -2.991 24.908 1.00 95.94 164 ARG A CA 1
ATOM 1280 C C . ARG A 1 164 ? -6.106 -4.156 23.953 1.00 95.94 164 ARG A C 1
ATOM 1282 O O . ARG A 1 164 ? -4.949 -4.391 23.614 1.00 95.94 164 ARG A O 1
ATOM 1289 N N . GLY A 1 165 ? -7.138 -4.860 23.477 1.00 96.38 165 GLY A N 1
ATOM 1290 C CA . GLY A 1 165 ? -7.043 -5.960 22.503 1.00 96.38 165 GLY A CA 1
ATOM 1291 C C . GLY A 1 165 ? -6.861 -5.533 21.037 1.00 96.38 165 GLY A C 1
ATOM 1292 O O . GLY A 1 165 ? -6.993 -6.367 20.133 1.00 96.38 165 GLY A O 1
ATOM 1293 N N . LEU A 1 166 ? -6.604 -4.248 20.770 1.00 98.31 166 LEU A N 1
ATOM 1294 C CA . LEU A 1 166 ? -6.468 -3.709 19.420 1.00 98.31 166 LEU A CA 1
ATOM 1295 C C . LEU A 1 166 ? -5.241 -4.285 18.699 1.00 98.31 166 LEU A C 1
ATOM 1297 O O . LEU A 1 166 ? -4.104 -3.979 19.036 1.00 98.31 166 LEU A O 1
ATOM 1301 N N . LYS A 1 167 ? -5.486 -5.056 17.635 1.00 98.50 167 LYS A N 1
ATOM 1302 C CA . LYS A 1 167 ? -4.449 -5.641 16.772 1.00 98.50 167 LYS A CA 1
ATOM 1303 C C . LYS A 1 167 ? -4.101 -4.787 15.561 1.00 98.50 167 LYS A C 1
ATOM 1305 O O . LYS A 1 167 ? -3.014 -4.934 15.013 1.00 98.50 167 LYS A O 1
ATOM 1310 N N . LYS A 1 168 ? -5.015 -3.932 15.082 1.00 98.75 168 LYS A N 1
ATOM 1311 C CA . LYS A 1 168 ? -4.778 -3.096 13.889 1.00 98.75 168 LYS A CA 1
ATOM 1312 C C . LYS A 1 168 ? -5.361 -1.694 14.027 1.00 98.75 168 LYS A C 1
ATOM 1314 O O . LYS A 1 168 ? -6.583 -1.553 14.131 1.00 98.75 168 LYS A O 1
ATOM 1319 N N . LEU A 1 169 ? -4.517 -0.671 13.904 1.00 98.62 169 LEU A N 1
ATOM 1320 C CA . LEU A 1 169 ? -4.935 0.729 13.803 1.00 98.62 169 LEU A CA 1
ATOM 1321 C C . LEU A 1 169 ? -4.670 1.266 12.394 1.00 98.62 169 LEU A C 1
ATOM 1323 O O . LEU A 1 169 ? -3.562 1.179 11.866 1.00 98.62 169 LEU A O 1
ATOM 1327 N N . SER A 1 170 ? -5.683 1.884 11.787 1.00 98.56 170 SER A N 1
ATOM 1328 C CA . SER A 1 170 ? -5.516 2.677 10.568 1.00 98.56 170 SER A CA 1
ATOM 1329 C C . SER A 1 170 ? -6.139 4.060 10.731 1.00 98.56 170 SER A C 1
ATOM 1331 O O . SER A 1 170 ? -7.362 4.178 10.726 1.00 98.56 170 SER A O 1
ATOM 1333 N N . CYS A 1 171 ? -5.327 5.111 10.829 1.00 97.69 171 CYS A N 1
ATOM 1334 C CA . CYS A 1 171 ? -5.796 6.498 10.902 1.00 97.69 171 CYS A CA 1
ATOM 1335 C C . CYS A 1 171 ? -5.439 7.271 9.620 1.00 97.69 171 CYS A C 1
ATOM 1337 O O . CYS A 1 171 ? -4.407 7.038 8.985 1.00 97.69 171 CYS A O 1
ATOM 1339 N N . GLY A 1 172 ? -6.330 8.163 9.177 1.00 96.19 172 GLY A N 1
ATOM 1340 C CA . GLY A 1 172 ? -6.209 8.786 7.859 1.00 96.19 172 GLY A CA 1
ATOM 1341 C C . GLY A 1 172 ? -6.846 10.166 7.749 1.00 96.19 172 GLY A C 1
ATOM 1342 O O . GLY A 1 172 ? -8.068 10.257 7.709 1.00 96.19 172 GLY A O 1
ATOM 1343 N N . SER A 1 173 ? -6.056 11.231 7.573 1.00 94.62 173 SER A N 1
ATOM 1344 C CA . SER A 1 173 ? -6.528 12.632 7.595 1.00 94.62 173 SER A CA 1
ATOM 1345 C C . SER A 1 173 ? -7.175 13.048 8.930 1.00 94.62 173 SER A C 1
ATOM 1347 O O . SER A 1 173 ? -8.099 13.857 8.922 1.00 94.62 173 SER A O 1
ATOM 1349 N N . CYS A 1 174 ? -6.707 12.471 10.040 1.00 94.62 174 CYS A N 1
ATOM 1350 C CA . CYS A 1 174 ? -7.064 12.855 11.410 1.00 94.62 174 CYS A CA 1
ATOM 1351 C C . CYS A 1 174 ? -6.127 13.958 11.936 1.00 94.62 174 CYS A C 1
ATOM 1353 O O . CYS A 1 174 ? -5.155 14.310 11.263 1.00 94.62 174 CYS A O 1
ATOM 1355 N N . THR A 1 175 ? -6.442 14.507 13.105 1.00 93.75 175 THR A N 1
ATOM 1356 C CA . THR A 1 175 ? -5.869 15.748 13.667 1.00 93.75 175 THR A CA 1
ATOM 1357 C C . THR A 1 175 ? -5.188 15.588 15.020 1.00 93.75 175 THR A C 1
ATOM 1359 O O . THR A 1 175 ? -4.397 16.459 15.349 1.00 93.75 175 THR A O 1
ATOM 1362 N N . PHE A 1 176 ? -5.416 14.492 15.748 1.00 95.12 176 PHE A N 1
ATOM 1363 C CA . PHE A 1 176 ? -4.586 14.119 16.897 1.00 95.12 176 PHE A CA 1
ATOM 1364 C C . PHE A 1 176 ? -3.096 14.011 16.509 1.00 95.12 176 PHE A C 1
ATOM 1366 O O . PHE A 1 176 ? -2.757 13.781 15.337 1.00 95.12 176 PHE A O 1
ATOM 1373 N N . GLY A 1 177 ? -2.216 14.229 17.482 1.00 93.94 177 GLY A N 1
ATOM 1374 C CA . GLY A 1 177 ? -0.772 14.343 17.320 1.00 93.94 177 GLY A CA 1
ATOM 1375 C C . GLY A 1 177 ? 0.007 13.156 17.879 1.00 93.94 177 GLY A C 1
ATOM 1376 O O . GLY A 1 177 ? -0.456 12.011 17.869 1.00 93.94 177 GLY A O 1
ATOM 1377 N N . ALA A 1 178 ? 1.232 13.436 18.329 1.00 94.50 178 ALA A N 1
ATOM 1378 C CA . ALA A 1 178 ? 2.137 12.429 18.877 1.00 94.50 178 ALA A CA 1
ATOM 1379 C C . ALA A 1 178 ? 1.593 11.815 20.177 1.00 94.50 178 ALA A C 1
ATOM 1381 O O . ALA A 1 178 ? 1.597 10.594 20.303 1.00 94.50 178 ALA A O 1
ATOM 1382 N N . LYS A 1 179 ? 1.027 12.620 21.090 1.00 94.94 179 LYS A N 1
ATOM 1383 C CA . LYS A 1 179 ? 0.460 12.146 22.371 1.00 94.94 179 LYS A CA 1
ATOM 1384 C C . LYS A 1 179 ? -0.657 11.130 22.175 1.00 94.94 179 LYS A C 1
ATOM 1386 O O . LYS A 1 179 ? -0.633 10.077 22.802 1.00 94.94 179 LYS A O 1
ATOM 1391 N N . GLY A 1 180 ? -1.597 11.393 21.268 1.00 96.31 180 GLY A N 1
ATOM 1392 C CA . GLY A 1 180 ? -2.691 10.477 20.950 1.00 96.31 180 GLY A CA 1
ATOM 1393 C C . GLY A 1 180 ? -2.220 9.206 20.246 1.00 96.31 180 GLY A C 1
ATOM 1394 O O . GLY A 1 180 ? -2.830 8.152 20.415 1.00 96.31 180 GLY A O 1
ATOM 1395 N N . MET A 1 181 ? -1.119 9.270 19.488 1.00 97.25 181 MET A N 1
ATOM 1396 C CA . MET A 1 181 ? -0.481 8.075 18.929 1.00 97.25 181 MET A CA 1
ATOM 1397 C C . MET A 1 181 ? 0.234 7.259 20.014 1.00 97.25 181 MET A C 1
ATOM 1399 O O . MET A 1 181 ? -0.010 6.058 20.116 1.00 97.25 181 MET A O 1
ATOM 1403 N N . ASN A 1 182 ? 1.056 7.898 20.850 1.00 97.38 182 ASN A N 1
ATOM 1404 C CA . ASN A 1 182 ? 1.765 7.255 21.959 1.00 97.38 182 ASN A CA 1
ATOM 1405 C C . ASN A 1 182 ? 0.785 6.615 22.943 1.00 97.38 182 ASN A C 1
ATOM 1407 O O . ASN A 1 182 ? 0.926 5.441 23.248 1.00 97.38 182 ASN A O 1
ATOM 1411 N N . ALA A 1 183 ? -0.314 7.292 23.283 1.00 97.69 183 ALA A N 1
ATOM 1412 C CA . ALA A 1 183 ? -1.378 6.722 24.101 1.00 97.69 183 ALA A CA 1
ATOM 1413 C C . ALA A 1 183 ? -1.921 5.379 23.568 1.00 97.69 183 ALA A C 1
ATOM 1415 O O . ALA A 1 183 ? -2.197 4.478 24.362 1.00 97.69 183 ALA A O 1
ATOM 1416 N N . VAL A 1 184 ? -2.037 5.205 22.243 1.00 98.19 184 VAL A N 1
ATOM 1417 C CA . VAL A 1 184 ? -2.375 3.902 21.640 1.00 98.19 184 VAL A CA 1
ATOM 1418 C C . VAL A 1 184 ? -1.219 2.914 21.776 1.00 98.19 184 VAL A C 1
ATOM 1420 O O . VAL A 1 184 ? -1.443 1.772 22.170 1.00 98.19 184 VAL A O 1
ATOM 1423 N N . LEU A 1 185 ? 0.007 3.328 21.454 1.00 98.06 185 LEU A N 1
ATOM 1424 C CA . LEU A 1 185 ? 1.193 2.468 21.520 1.00 98.06 185 LEU A CA 1
ATOM 1425 C C . LEU A 1 185 ? 1.472 1.964 22.947 1.00 98.06 185 LEU A C 1
ATOM 1427 O O . LEU A 1 185 ? 1.907 0.829 23.119 1.00 98.06 185 LEU A O 1
ATOM 1431 N N . ASP A 1 186 ? 1.159 2.763 23.962 1.00 97.81 186 ASP A N 1
ATOM 1432 C CA . ASP A 1 186 ? 1.377 2.447 25.372 1.00 97.81 186 ASP A CA 1
ATOM 1433 C C . ASP A 1 186 ? 0.266 1.567 25.966 1.00 97.81 186 ASP A C 1
ATOM 1435 O O . ASP A 1 186 ? 0.534 0.775 26.864 1.00 97.81 186 ASP A O 1
ATOM 1439 N N . ASN A 1 187 ? -0.976 1.656 25.467 1.00 97.81 187 ASN A N 1
ATOM 1440 C CA . ASN A 1 187 ? -2.128 0.934 26.038 1.00 97.81 187 ASN A CA 1
ATOM 1441 C C . ASN A 1 187 ? -2.624 -0.256 25.187 1.00 97.81 187 ASN A C 1
ATOM 1443 O O . ASN A 1 187 ? -3.431 -1.053 25.671 1.00 97.81 187 ASN A O 1
ATOM 1447 N N . CYS A 1 188 ? -2.147 -0.420 23.947 1.00 97.62 188 CYS A N 1
ATOM 1448 C CA . CYS A 1 188 ? -2.530 -1.515 23.044 1.00 97.62 188 CYS A CA 1
ATOM 1449 C C . CYS A 1 188 ? -1.346 -2.471 22.758 1.00 97.62 188 CYS A C 1
ATOM 1451 O O . CYS A 1 188 ? -0.825 -2.486 21.640 1.00 97.62 188 CYS A O 1
ATOM 1453 N N . PRO A 1 189 ? -0.924 -3.318 23.721 1.00 97.25 189 PRO A N 1
ATOM 1454 C CA . PRO A 1 189 ? 0.245 -4.198 23.578 1.00 97.25 189 PRO A CA 1
ATOM 1455 C C . PRO A 1 189 ? 0.070 -5.332 22.550 1.00 97.25 189 PRO A C 1
ATOM 1457 O O . PRO A 1 189 ? 1.024 -6.044 22.263 1.00 97.25 189 PRO A O 1
ATOM 1460 N N . ALA A 1 190 ? -1.136 -5.523 22.003 1.00 97.69 190 ALA A N 1
ATOM 1461 C CA . ALA A 1 190 ? -1.444 -6.538 20.992 1.00 97.69 190 ALA A CA 1
ATOM 1462 C C . ALA A 1 190 ? -1.394 -6.012 19.538 1.00 97.69 190 ALA A C 1
ATOM 1464 O O . ALA A 1 190 ? -1.836 -6.715 18.624 1.00 97.69 190 ALA A O 1
ATOM 1465 N N . LEU A 1 191 ? -0.928 -4.777 19.318 1.00 98.44 191 LEU A N 1
ATOM 1466 C CA . LEU A 1 191 ? -0.976 -4.075 18.033 1.00 98.44 191 LEU A CA 1
ATOM 1467 C C . LEU A 1 191 ? 0.026 -4.636 17.005 1.00 98.44 191 LEU A C 1
ATOM 1469 O O . LEU A 1 191 ? 1.192 -4.271 16.973 1.00 98.44 191 LEU A O 1
ATOM 1473 N N . GLU A 1 192 ? -0.462 -5.457 16.076 1.00 98.31 192 GLU A N 1
ATOM 1474 C CA . GLU A 1 192 ? 0.339 -6.080 15.015 1.00 98.31 192 GLU A CA 1
ATOM 1475 C C . GLU A 1 192 ? 0.553 -5.180 13.785 1.00 98.31 192 GLU A C 1
ATOM 1477 O O . GLU A 1 192 ? 1.586 -5.280 13.118 1.00 98.31 192 GLU A O 1
ATOM 1482 N N . GLU A 1 193 ? -0.419 -4.325 13.438 1.00 98.69 193 GLU A N 1
ATOM 1483 C CA . GLU A 1 193 ? -0.351 -3.471 12.240 1.00 98.69 193 GLU A CA 1
ATOM 1484 C C . GLU A 1 193 ? -0.758 -2.019 12.513 1.00 98.69 193 GLU A C 1
ATOM 1486 O O . GLU A 1 193 ? -1.898 -1.731 12.898 1.00 98.69 193 GLU A O 1
ATOM 1491 N N . LEU A 1 194 ? 0.144 -1.090 12.191 1.00 98.69 194 LEU A N 1
ATOM 1492 C CA . LEU A 1 194 ? -0.095 0.349 12.232 1.00 98.69 194 LEU A CA 1
ATOM 1493 C C . LEU A 1 194 ? -0.061 0.943 10.817 1.00 98.69 194 LEU A C 1
ATOM 1495 O O . LEU A 1 194 ? 0.917 0.796 10.083 1.00 98.69 194 LEU A O 1
ATOM 1499 N N . SER A 1 195 ? -1.115 1.664 10.423 1.00 98.56 195 SER A N 1
ATOM 1500 C CA . SER A 1 195 ? -1.125 2.432 9.172 1.00 98.56 195 SER A CA 1
ATOM 1501 C C . SER A 1 195 ? -1.601 3.870 9.362 1.00 98.56 195 SER A C 1
ATOM 1503 O O . SER A 1 195 ? -2.785 4.129 9.582 1.00 98.56 195 SER A O 1
ATOM 1505 N N . VAL A 1 196 ? -0.673 4.809 9.197 1.00 98.25 196 VAL A N 1
ATOM 1506 C CA . VAL A 1 196 ? -0.877 6.245 9.414 1.00 98.25 196 VAL A CA 1
ATOM 1507 C C . VAL A 1 196 ? -0.857 6.962 8.069 1.00 98.25 196 VAL A C 1
ATOM 1509 O O . VAL A 1 196 ? 0.058 6.767 7.269 1.00 98.25 196 VAL A O 1
ATOM 1512 N N . LYS A 1 197 ? -1.864 7.798 7.790 1.00 96.94 197 LYS A N 1
ATOM 1513 C CA . LYS A 1 197 ? -1.944 8.552 6.532 1.00 96.94 197 LYS A CA 1
ATOM 1514 C C . LYS A 1 197 ? -2.337 10.017 6.724 1.00 96.94 197 LYS A C 1
ATOM 1516 O O . LYS A 1 197 ? -3.476 10.280 7.097 1.00 96.94 197 LYS A O 1
ATOM 1521 N N . ARG A 1 198 ? -1.489 10.981 6.343 1.00 94.25 198 ARG A N 1
ATOM 1522 C CA . ARG A 1 198 ? -1.743 12.431 6.534 1.00 94.25 198 ARG A CA 1
ATOM 1523 C C . ARG A 1 198 ? -2.248 12.748 7.952 1.00 94.25 198 ARG A C 1
ATOM 1525 O O . ARG A 1 198 ? -3.342 13.300 8.087 1.00 94.25 198 ARG A O 1
ATOM 1532 N N . LEU A 1 199 ? -1.535 12.313 8.990 1.00 93.38 199 LEU A N 1
ATOM 1533 C CA . LEU A 1 199 ? -1.880 12.699 10.360 1.00 93.38 199 LEU A CA 1
ATOM 1534 C C . LEU A 1 199 ? -1.459 14.161 10.557 1.00 93.38 199 LEU A C 1
ATOM 1536 O O . LEU A 1 199 ? -0.313 14.500 10.280 1.00 93.38 199 LEU A O 1
ATOM 1540 N N . ARG A 1 200 ? -2.411 15.032 10.907 1.00 88.75 200 ARG A N 1
ATOM 1541 C CA . ARG A 1 200 ? -2.232 16.494 10.873 1.00 88.75 200 ARG A CA 1
ATOM 1542 C C . ARG A 1 200 ? -1.751 17.102 12.188 1.00 88.75 200 ARG A C 1
ATOM 1544 O O . ARG A 1 200 ? -1.229 18.204 12.139 1.00 88.75 200 ARG A O 1
ATOM 1551 N N . GLY A 1 201 ? -1.920 16.413 13.318 1.00 87.62 201 GLY A N 1
ATOM 1552 C CA . GLY A 1 201 ? -1.444 16.886 14.623 1.00 87.62 201 GLY A CA 1
ATOM 1553 C C . GLY A 1 201 ? 0.042 16.642 14.877 1.00 87.62 201 GLY A C 1
ATOM 1554 O O . GLY A 1 201 ? 0.540 16.992 15.939 1.00 87.62 201 GLY A O 1
ATOM 1555 N N . ILE A 1 202 ? 0.757 16.019 13.934 1.00 87.62 202 ILE A N 1
ATOM 1556 C CA . ILE A 1 202 ? 2.215 15.911 14.008 1.00 87.62 202 ILE A CA 1
ATOM 1557 C C . ILE A 1 202 ? 2.802 17.257 13.575 1.00 87.62 202 ILE A C 1
ATOM 1559 O O . ILE A 1 202 ? 2.780 17.597 12.389 1.00 87.62 202 ILE A O 1
ATOM 1563 N N . ILE A 1 203 ? 3.301 18.001 14.559 1.00 77.44 203 ILE A N 1
ATOM 1564 C CA . ILE A 1 203 ? 4.072 19.235 14.385 1.00 77.44 203 ILE A CA 1
ATOM 1565 C C . ILE A 1 203 ? 5.516 18.942 13.935 1.00 77.44 203 ILE A C 1
ATOM 1567 O O . ILE A 1 203 ? 5.937 17.788 13.819 1.00 77.44 203 ILE A O 1
ATOM 1571 N N . ASP A 1 204 ? 6.279 19.998 13.668 1.00 69.81 204 ASP A N 1
ATOM 1572 C CA . ASP A 1 204 ? 7.659 19.919 13.179 1.00 69.81 204 ASP A CA 1
ATOM 1573 C C . ASP A 1 204 ? 8.650 20.658 14.075 1.00 69.81 204 ASP A C 1
ATOM 1575 O O . ASP A 1 204 ? 8.272 21.379 15.001 1.00 69.81 204 ASP A O 1
ATOM 1579 N N . GLY A 1 205 ? 9.928 20.496 13.748 1.00 65.44 205 GLY A N 1
ATOM 1580 C CA . GLY A 1 205 ? 11.039 21.178 14.389 1.00 65.44 205 GLY A CA 1
ATOM 1581 C C . GLY A 1 205 ? 11.439 20.545 15.718 1.00 65.44 205 GLY A C 1
ATOM 1582 O O . GLY A 1 205 ? 11.053 19.426 16.048 1.00 65.44 205 GLY A O 1
ATOM 1583 N N . ALA A 1 206 ? 12.229 21.284 16.497 1.00 57.81 206 ALA A N 1
ATOM 1584 C CA . ALA A 1 206 ? 12.808 20.803 17.753 1.00 57.81 206 ALA A CA 1
ATOM 1585 C C . ALA A 1 206 ? 11.769 20.444 18.839 1.00 57.81 206 ALA A C 1
ATOM 1587 O O . ALA A 1 206 ? 12.110 19.761 19.798 1.00 57.81 206 ALA A O 1
ATOM 1588 N N . ALA A 1 207 ? 10.514 20.883 18.687 1.00 61.94 207 ALA A N 1
ATOM 1589 C CA . ALA A 1 207 ? 9.404 20.558 19.584 1.00 61.94 207 ALA A CA 1
ATOM 1590 C C . ALA A 1 207 ? 8.588 19.323 19.143 1.00 61.94 207 ALA A C 1
ATOM 1592 O O . ALA A 1 207 ? 7.600 18.983 19.791 1.00 61.94 207 ALA A O 1
ATOM 1593 N N . ALA A 1 208 ? 8.951 18.660 18.038 1.00 73.12 208 ALA A N 1
ATOM 1594 C CA . ALA A 1 208 ? 8.246 17.471 17.573 1.00 73.12 208 ALA A CA 1
ATOM 1595 C C . ALA A 1 208 ? 8.495 16.278 18.509 1.00 73.12 208 ALA A C 1
ATOM 1597 O O . ALA A 1 208 ? 9.563 15.667 18.495 1.00 73.12 208 ALA A O 1
ATOM 1598 N N . GLU A 1 209 ? 7.486 15.936 19.311 1.00 81.38 209 GLU A N 1
ATOM 1599 C CA . GLU A 1 209 ? 7.546 14.792 20.220 1.00 81.38 209 GLU A CA 1
ATOM 1600 C C . GLU A 1 209 ? 7.770 13.469 19.453 1.00 81.38 209 GLU A C 1
ATOM 1602 O O . GLU A 1 209 ? 7.113 13.225 18.430 1.00 81.38 209 GLU A O 1
ATOM 1607 N N . PRO A 1 210 ? 8.675 12.594 19.933 1.00 90.94 210 PRO A N 1
ATOM 1608 C CA . PRO A 1 210 ? 8.902 11.289 19.329 1.00 90.94 210 PRO A CA 1
ATOM 1609 C C . PRO A 1 210 ? 7.669 10.393 19.462 1.00 90.94 210 PRO A C 1
ATOM 1611 O O . PRO A 1 210 ? 6.936 10.440 20.453 1.00 90.94 210 PRO A O 1
ATOM 1614 N N . ILE A 1 211 ? 7.467 9.531 18.466 1.00 95.31 211 ILE A N 1
ATOM 1615 C CA . ILE A 1 211 ? 6.425 8.511 18.477 1.00 95.31 211 ILE A CA 1
ATOM 1616 C C . ILE A 1 211 ? 7.057 7.142 18.736 1.00 95.31 211 ILE A C 1
ATOM 1618 O O . ILE A 1 211 ? 7.892 6.669 17.958 1.00 95.31 211 ILE A O 1
ATOM 1622 N N . GLY A 1 212 ? 6.601 6.495 19.808 1.00 92.31 212 GLY A N 1
ATOM 1623 C CA . GLY A 1 212 ? 7.048 5.187 20.281 1.00 92.31 212 GLY A CA 1
ATOM 1624 C C . GLY A 1 212 ? 8.274 5.208 21.212 1.00 92.31 212 GLY A C 1
ATOM 1625 O O . GLY A 1 212 ? 8.748 6.274 21.598 1.00 92.31 212 GLY A O 1
ATOM 1626 N N . PRO A 1 213 ? 8.796 4.021 21.581 1.00 92.81 213 PRO A N 1
ATOM 1627 C CA . PRO A 1 213 ? 8.344 2.709 21.112 1.00 92.81 213 PRO A CA 1
ATOM 1628 C C . PRO A 1 213 ? 6.991 2.268 21.690 1.00 92.81 213 PRO A C 1
ATOM 1630 O O . PRO A 1 213 ? 6.168 1.723 20.956 1.00 92.81 213 PRO A O 1
ATOM 1633 N N . GLY A 1 214 ? 6.733 2.556 22.967 1.00 94.81 214 GLY A N 1
ATOM 1634 C CA . GLY A 1 214 ? 5.555 2.067 23.690 1.00 94.81 214 GLY A CA 1
ATOM 1635 C C . GLY A 1 214 ? 5.497 0.537 23.809 1.00 94.81 214 GLY A C 1
ATOM 1636 O O . GLY A 1 214 ? 6.343 -0.189 23.280 1.00 94.81 214 GLY A O 1
ATOM 1637 N N . LEU A 1 215 ? 4.480 0.017 24.501 1.00 95.88 215 LEU A N 1
ATOM 1638 C CA . LEU A 1 215 ? 4.313 -1.433 24.699 1.00 95.88 215 LEU A CA 1
ATOM 1639 C C . LEU A 1 215 ? 3.997 -2.179 23.389 1.00 95.88 215 LEU A C 1
ATOM 1641 O O . LEU A 1 215 ? 4.390 -3.332 23.210 1.00 95.88 215 LEU A O 1
ATOM 1645 N N . ALA A 1 216 ? 3.326 -1.515 22.447 1.00 97.00 216 ALA A N 1
ATOM 1646 C CA . ALA A 1 216 ? 2.969 -2.048 21.136 1.00 97.00 216 ALA A CA 1
ATOM 1647 C C . ALA A 1 216 ? 4.179 -2.500 20.298 1.00 97.00 216 ALA A C 1
ATOM 1649 O O . ALA A 1 216 ? 4.041 -3.441 19.509 1.00 97.00 216 ALA A O 1
ATOM 1650 N N . ALA A 1 217 ? 5.356 -1.883 20.474 1.00 96.88 217 ALA A N 1
ATOM 1651 C CA . ALA A 1 217 ? 6.565 -2.193 19.705 1.00 96.88 217 ALA A CA 1
ATOM 1652 C C . ALA A 1 217 ? 6.939 -3.685 19.736 1.00 96.88 217 ALA A C 1
ATOM 1654 O O . ALA A 1 217 ? 7.334 -4.239 18.711 1.00 96.88 217 ALA A O 1
ATOM 1655 N N . ALA A 1 218 ? 6.726 -4.372 20.863 1.00 96.12 218 ALA A N 1
ATOM 1656 C CA . ALA A 1 218 ? 7.029 -5.799 20.991 1.00 96.12 218 ALA A CA 1
ATOM 1657 C C . ALA A 1 218 ? 6.186 -6.693 20.055 1.00 96.12 218 ALA A C 1
ATOM 1659 O O . ALA A 1 218 ? 6.631 -7.773 19.662 1.00 96.12 218 ALA A O 1
ATOM 1660 N N . SER A 1 219 ? 4.982 -6.247 19.679 1.00 97.31 219 SER A N 1
ATOM 1661 C CA . SER A 1 219 ? 4.013 -7.017 18.881 1.00 97.31 219 SER A CA 1
ATOM 1662 C C . SER A 1 219 ? 3.871 -6.558 17.422 1.00 97.31 219 SER A C 1
ATOM 1664 O O . SER A 1 219 ? 3.323 -7.301 16.600 1.00 97.31 219 SER A O 1
ATOM 1666 N N . LEU A 1 220 ? 4.377 -5.364 17.085 1.00 98.06 220 LEU A N 1
ATOM 1667 C CA . LEU A 1 220 ? 4.259 -4.765 15.756 1.00 98.06 220 LEU A CA 1
ATOM 1668 C C . LEU A 1 220 ? 5.011 -5.576 14.693 1.00 98.06 220 LEU A C 1
ATOM 1670 O O . LEU A 1 220 ? 6.219 -5.780 14.761 1.00 98.06 220 LEU A O 1
ATOM 1674 N N . LYS A 1 221 ? 4.273 -5.985 13.657 1.00 98.12 221 LYS A N 1
ATOM 1675 C CA . LYS A 1 221 ? 4.757 -6.751 12.495 1.00 98.12 221 LYS A CA 1
ATOM 1676 C C . LYS A 1 221 ? 4.727 -5.932 11.209 1.00 98.12 221 LYS A C 1
ATOM 1678 O O . LYS A 1 221 ? 5.401 -6.284 10.241 1.00 98.12 221 LYS A O 1
ATOM 1683 N N . THR A 1 222 ? 3.929 -4.863 11.143 1.00 98.69 222 THR A N 1
ATOM 1684 C CA . THR A 1 222 ? 3.836 -3.997 9.957 1.00 98.69 222 THR A CA 1
ATOM 1685 C C . THR A 1 222 ? 3.591 -2.536 10.323 1.00 98.69 222 THR A C 1
ATOM 1687 O O . THR A 1 222 ? 2.604 -2.213 10.986 1.00 98.69 222 THR A O 1
ATOM 1690 N N . ILE A 1 223 ? 4.436 -1.646 9.800 1.00 98.62 223 ILE A N 1
ATOM 1691 C CA . ILE A 1 223 ? 4.310 -0.188 9.920 1.00 98.62 223 ILE A CA 1
ATOM 1692 C C . ILE A 1 223 ? 4.179 0.407 8.515 1.00 98.62 223 ILE A C 1
ATOM 1694 O O . ILE A 1 223 ? 4.977 0.132 7.620 1.00 98.62 223 ILE A O 1
ATOM 1698 N N . CYS A 1 224 ? 3.140 1.216 8.302 1.00 98.62 224 CYS A N 1
ATOM 1699 C CA . CYS A 1 224 ? 2.784 1.740 6.986 1.00 98.62 224 CYS A CA 1
ATOM 1700 C C . CYS A 1 224 ? 2.421 3.232 7.047 1.00 98.62 224 CYS A C 1
ATOM 1702 O O . CYS A 1 224 ? 1.263 3.598 7.279 1.00 98.62 224 CYS A O 1
ATOM 1704 N N . LEU A 1 225 ? 3.419 4.085 6.816 1.00 98.19 225 LEU A N 1
ATOM 1705 C CA . LEU A 1 225 ? 3.351 5.544 6.902 1.00 98.19 225 LEU A CA 1
ATOM 1706 C C . LEU A 1 225 ? 3.127 6.156 5.513 1.00 98.19 225 LEU A C 1
ATOM 1708 O O . LEU A 1 225 ? 3.790 5.780 4.545 1.00 98.19 225 LEU A O 1
ATOM 1712 N N . LYS A 1 226 ? 2.161 7.076 5.380 1.00 97.50 226 LYS A N 1
ATOM 1713 C CA . LYS A 1 226 ? 1.781 7.666 4.083 1.00 97.50 226 LYS A CA 1
ATOM 1714 C C . LYS A 1 226 ? 1.508 9.161 4.146 1.00 97.50 226 LYS A C 1
ATOM 1716 O O . LYS A 1 226 ? 0.626 9.597 4.883 1.00 97.50 226 LYS A O 1
ATOM 1721 N N . GLU A 1 227 ? 2.116 9.915 3.238 1.00 94.81 227 GLU A N 1
ATOM 1722 C CA . GLU A 1 227 ? 1.885 11.350 3.054 1.00 94.81 227 GLU A CA 1
ATOM 1723 C C . GLU A 1 227 ? 2.035 12.082 4.401 1.00 94.81 227 GLU A C 1
ATOM 1725 O O . GLU A 1 227 ? 1.125 12.799 4.827 1.00 94.81 227 GLU A O 1
ATOM 1730 N N . LEU A 1 228 ? 3.139 11.794 5.103 1.00 92.62 228 LEU A N 1
ATOM 1731 C CA . LEU A 1 228 ? 3.490 12.400 6.387 1.00 92.62 228 LEU A CA 1
ATOM 1732 C C . LEU A 1 228 ? 4.563 13.457 6.173 1.00 92.62 228 LEU A C 1
ATOM 1734 O O . LEU A 1 228 ? 5.554 13.231 5.490 1.00 92.62 228 LEU A O 1
ATOM 1738 N N . TYR A 1 229 ? 4.335 14.604 6.785 1.00 88.25 229 TYR A N 1
ATOM 1739 C CA . TYR A 1 229 ? 5.221 15.751 6.727 1.00 88.25 229 TYR A CA 1
ATOM 1740 C C . TYR A 1 229 ? 6.517 15.487 7.504 1.00 88.25 229 TYR A C 1
ATOM 1742 O O . TYR A 1 229 ? 7.586 15.454 6.906 1.00 88.25 229 TYR A O 1
ATOM 1750 N N . ASN A 1 230 ? 6.402 15.183 8.794 1.00 88.38 230 ASN A N 1
ATOM 1751 C CA . ASN A 1 230 ? 7.503 14.747 9.642 1.00 88.38 230 ASN A CA 1
ATOM 1752 C C . ASN A 1 230 ? 7.376 13.227 9.851 1.00 88.38 230 ASN A C 1
ATOM 1754 O O . ASN A 1 230 ? 6.681 12.767 10.755 1.00 88.38 230 ASN A O 1
ATOM 1758 N N . GLY A 1 231 ? 7.940 12.427 8.943 1.00 89.75 231 GLY A N 1
ATOM 1759 C CA . GLY A 1 231 ? 7.890 10.960 9.014 1.00 89.75 231 GLY A CA 1
ATOM 1760 C C . GLY A 1 231 ? 8.897 10.364 10.002 1.00 89.75 231 GLY A C 1
ATOM 1761 O O . GLY A 1 231 ? 8.616 9.335 10.614 1.00 89.75 231 GLY A O 1
ATOM 1762 N N . GLN A 1 232 ? 10.028 11.047 10.193 1.00 89.44 232 GLN A N 1
ATOM 1763 C CA . GLN A 1 232 ? 11.124 10.644 11.079 1.00 89.44 232 GLN A CA 1
ATOM 1764 C C . GLN A 1 232 ? 10.742 10.581 12.568 1.00 89.44 232 GLN A C 1
ATOM 1766 O O . GLN A 1 232 ? 11.374 9.837 13.313 1.00 89.44 232 GLN A O 1
ATOM 1771 N N . CYS A 1 233 ? 9.675 11.263 13.010 1.00 93.00 233 CYS A N 1
ATOM 1772 C CA . CYS A 1 233 ? 9.181 11.143 14.390 1.00 93.00 233 CYS A CA 1
ATOM 1773 C C . CYS A 1 233 ? 8.755 9.709 14.774 1.00 93.00 233 CYS A C 1
ATOM 1775 O O . CYS A 1 233 ? 8.765 9.377 15.953 1.00 93.00 233 CYS A O 1
ATOM 1777 N N . PHE A 1 234 ? 8.451 8.836 13.802 1.00 95.75 234 PHE A N 1
ATOM 1778 C CA . PHE A 1 234 ? 8.202 7.404 14.028 1.00 95.75 234 PHE A CA 1
ATOM 1779 C C . PHE A 1 234 ? 9.487 6.566 14.171 1.00 95.75 234 PHE A C 1
ATOM 1781 O O . PHE A 1 234 ? 9.391 5.355 14.358 1.00 95.75 234 PHE A O 1
ATOM 1788 N N . GLY A 1 235 ? 10.678 7.168 14.074 1.00 95.31 235 GLY A N 1
ATOM 1789 C CA . GLY A 1 235 ? 11.966 6.482 14.212 1.00 95.31 235 GLY A CA 1
ATOM 1790 C C . GLY A 1 235 ? 12.056 5.611 15.473 1.00 95.31 235 GLY A C 1
ATOM 1791 O O . GLY A 1 235 ? 12.289 4.412 15.330 1.00 95.31 235 GLY A O 1
ATOM 1792 N N . PRO A 1 236 ? 11.783 6.141 16.684 1.00 95.88 236 PRO A N 1
ATOM 1793 C CA . PRO A 1 236 ? 11.807 5.360 17.925 1.00 95.88 236 PRO A CA 1
ATOM 1794 C C . PRO A 1 236 ? 10.845 4.164 17.923 1.00 95.88 236 PRO A C 1
ATOM 1796 O O . PRO A 1 236 ? 11.214 3.086 18.389 1.00 95.88 236 PRO A O 1
ATOM 1799 N N . LEU A 1 237 ? 9.648 4.304 17.338 1.00 97.56 237 LEU A N 1
ATOM 1800 C CA . LEU A 1 237 ? 8.734 3.178 17.131 1.00 97.56 237 LEU A CA 1
ATOM 1801 C C . LEU A 1 237 ? 9.313 2.108 16.206 1.00 97.56 237 LEU A C 1
ATOM 1803 O O . LEU A 1 237 ? 9.210 0.923 16.511 1.00 97.56 237 LEU A O 1
ATOM 1807 N N . ILE A 1 238 ? 9.882 2.512 15.071 1.00 97.25 238 ILE A N 1
ATOM 1808 C CA . ILE A 1 238 ? 10.416 1.574 14.078 1.00 97.25 238 ILE A CA 1
ATOM 1809 C C . ILE A 1 238 ? 11.629 0.835 14.658 1.00 97.25 238 ILE A C 1
ATOM 1811 O O . ILE A 1 238 ? 11.672 -0.385 14.564 1.00 97.25 238 ILE A O 1
ATOM 1815 N N . ILE A 1 239 ? 12.551 1.546 15.315 1.00 96.50 239 ILE A N 1
ATOM 1816 C CA . ILE A 1 239 ? 13.752 0.986 15.963 1.00 96.50 239 ILE A CA 1
ATOM 1817 C C . ILE A 1 239 ? 13.370 0.033 17.111 1.00 96.50 239 ILE A C 1
ATOM 1819 O O . ILE A 1 239 ? 13.945 -1.045 17.244 1.00 96.50 239 ILE A O 1
ATOM 1823 N N . GLY A 1 240 ? 12.371 0.388 17.929 1.00 96.44 240 GLY A N 1
ATOM 1824 C CA . GLY A 1 240 ? 11.899 -0.474 19.017 1.00 96.44 240 GLY A CA 1
ATOM 1825 C C . GLY A 1 240 ? 11.121 -1.712 18.556 1.00 96.44 240 GLY A C 1
ATOM 1826 O O . GLY A 1 240 ? 11.017 -2.687 19.304 1.00 96.44 240 GLY A O 1
ATOM 1827 N N . ALA A 1 241 ? 10.573 -1.709 17.337 1.00 96.94 241 ALA A N 1
ATOM 1828 C CA . ALA A 1 241 ? 9.749 -2.791 16.805 1.00 96.94 241 ALA A CA 1
ATOM 1829 C C . ALA A 1 241 ? 10.590 -3.961 16.262 1.00 96.94 241 ALA A C 1
ATOM 1831 O O . ALA A 1 241 ? 10.567 -4.273 15.076 1.00 96.94 241 ALA A O 1
ATOM 1832 N N . ARG A 1 242 ? 11.309 -4.664 17.146 1.00 94.31 242 ARG A N 1
ATOM 1833 C CA . ARG A 1 242 ? 12.241 -5.765 16.802 1.00 94.31 242 ARG A CA 1
ATOM 1834 C C . ARG A 1 242 ? 11.627 -6.909 15.974 1.00 94.31 242 ARG A C 1
ATOM 1836 O O . ARG A 1 242 ? 12.343 -7.600 15.251 1.00 94.31 242 ARG A O 1
ATOM 1843 N N . ASN A 1 243 ? 10.305 -7.091 16.046 1.00 94.69 243 ASN A N 1
ATOM 1844 C CA . ASN A 1 243 ? 9.530 -8.099 15.304 1.00 94.69 243 ASN A CA 1
ATOM 1845 C C . ASN A 1 243 ? 8.920 -7.582 13.976 1.00 94.69 243 ASN A C 1
ATOM 1847 O O . ASN A 1 243 ? 8.074 -8.257 13.371 1.00 94.69 243 ASN A O 1
ATOM 1851 N N . LEU A 1 244 ? 9.308 -6.384 13.527 1.00 97.69 244 LEU A N 1
ATOM 1852 C CA . LEU A 1 244 ? 8.781 -5.731 12.333 1.00 97.69 244 LEU A CA 1
ATOM 1853 C C . LEU A 1 244 ? 9.223 -6.449 11.050 1.00 97.69 244 LEU A C 1
ATOM 1855 O O . LEU A 1 244 ? 10.383 -6.412 10.659 1.00 97.69 244 LEU A O 1
ATOM 1859 N N . ARG A 1 245 ? 8.254 -7.023 10.329 1.00 97.75 245 ARG A N 1
ATOM 1860 C CA . ARG A 1 245 ? 8.485 -7.747 9.067 1.00 97.75 245 ARG A CA 1
ATOM 1861 C C . ARG A 1 245 ? 8.268 -6.895 7.818 1.00 97.75 245 ARG A C 1
ATOM 1863 O O . ARG A 1 245 ? 8.805 -7.222 6.766 1.00 97.75 245 ARG A O 1
ATOM 1870 N N . SER A 1 246 ? 7.456 -5.839 7.897 1.00 98.50 246 SER A N 1
ATOM 1871 C CA . SER A 1 246 ? 7.070 -5.021 6.739 1.00 98.50 246 SER A CA 1
ATOM 1872 C C . SER A 1 246 ? 7.076 -3.532 7.089 1.00 98.50 246 SER A C 1
ATOM 1874 O O . SER A 1 246 ? 6.229 -3.064 7.857 1.00 98.50 246 SER A O 1
ATOM 1876 N N . LEU A 1 247 ? 8.015 -2.782 6.511 1.00 98.38 247 LEU A N 1
ATOM 1877 C CA . LEU A 1 247 ? 8.139 -1.331 6.657 1.00 98.38 247 LEU A CA 1
ATOM 1878 C C . LEU A 1 247 ? 7.776 -0.644 5.338 1.00 98.38 247 LEU A C 1
ATOM 1880 O O . LEU A 1 247 ? 8.367 -0.910 4.291 1.00 98.38 247 LEU A O 1
ATOM 1884 N N . LYS A 1 248 ? 6.780 0.245 5.369 1.00 98.44 248 LYS A N 1
ATOM 1885 C CA . LYS A 1 248 ? 6.262 0.887 4.156 1.00 98.44 248 LYS A CA 1
ATOM 1886 C C . LYS A 1 248 ? 6.125 2.393 4.322 1.00 98.44 248 LYS A C 1
ATOM 1888 O O . LYS A 1 248 ? 5.253 2.863 5.052 1.00 98.44 248 LYS A O 1
ATOM 1893 N N . LEU A 1 249 ? 6.945 3.136 3.595 1.00 97.62 249 LEU A N 1
ATOM 1894 C CA . LEU A 1 249 ? 7.080 4.585 3.646 1.00 97.62 249 LEU A CA 1
ATOM 1895 C C . LEU A 1 249 ? 6.653 5.168 2.294 1.00 97.62 249 LEU A C 1
ATOM 1897 O O . LEU A 1 249 ? 7.228 4.846 1.258 1.00 97.62 249 LEU A O 1
ATOM 1901 N N . PHE A 1 250 ? 5.627 6.020 2.277 1.00 96.31 250 PHE A N 1
ATOM 1902 C CA . PHE A 1 250 ? 5.106 6.612 1.040 1.00 96.31 250 PHE A CA 1
ATOM 1903 C C . PHE A 1 250 ? 4.994 8.128 1.173 1.00 96.31 250 PHE A C 1
ATOM 1905 O O . PHE A 1 250 ? 4.048 8.599 1.802 1.00 96.31 250 PHE A O 1
ATOM 1912 N N . ARG A 1 251 ? 5.863 8.908 0.525 1.00 94.94 251 ARG A N 1
ATOM 1913 C CA . ARG A 1 251 ? 5.876 10.380 0.600 1.00 94.94 251 ARG A CA 1
ATOM 1914 C C . ARG A 1 251 ? 5.930 10.850 2.056 1.00 94.94 251 ARG A C 1
ATOM 1916 O O . ARG A 1 251 ? 5.025 11.536 2.531 1.00 94.94 251 ARG A O 1
ATOM 1923 N N . CYS A 1 252 ? 6.957 10.385 2.758 1.00 92.75 252 CYS A N 1
ATOM 1924 C CA . CYS A 1 252 ? 7.260 10.718 4.142 1.00 92.75 252 CYS A CA 1
ATOM 1925 C C . CYS A 1 252 ? 8.607 11.444 4.183 1.00 92.75 252 CYS A C 1
ATOM 1927 O O . CYS A 1 252 ? 9.629 10.824 3.900 1.00 92.75 252 CYS A O 1
ATOM 1929 N N . SER A 1 253 ? 8.611 12.735 4.507 1.00 90.06 253 SER A N 1
ATOM 1930 C CA . SER A 1 253 ? 9.849 13.519 4.639 1.00 90.06 253 SER A CA 1
ATOM 1931 C C . SER A 1 253 ? 10.544 13.258 5.981 1.00 90.06 253 SER A C 1
ATOM 1933 O O . SER A 1 253 ? 9.904 12.854 6.957 1.00 90.06 253 SER A O 1
ATOM 1935 N N . GLY A 1 254 ? 11.862 13.441 6.002 1.00 88.44 254 GLY A N 1
ATOM 1936 C CA . GLY A 1 254 ? 12.747 13.089 7.112 1.00 88.44 254 GLY A CA 1
ATOM 1937 C C . GLY A 1 254 ? 14.103 12.614 6.593 1.00 88.44 254 GLY A C 1
ATOM 1938 O O . GLY A 1 254 ? 14.214 12.230 5.429 1.00 88.44 254 GLY A O 1
ATOM 1939 N N . ASP A 1 255 ? 15.118 12.640 7.450 1.00 90.44 255 ASP A N 1
ATOM 1940 C CA . ASP A 1 255 ? 16.471 12.174 7.127 1.00 90.44 255 ASP A CA 1
ATOM 1941 C C . ASP A 1 255 ? 16.562 10.649 7.313 1.00 90.44 255 ASP A C 1
ATOM 1943 O O . ASP A 1 255 ? 16.907 10.138 8.383 1.00 90.44 255 ASP A O 1
ATOM 1947 N N . TRP A 1 256 ? 16.153 9.901 6.284 1.00 94.00 256 TRP A N 1
ATOM 1948 C CA . TRP A 1 256 ? 16.089 8.440 6.368 1.00 94.00 256 TRP A CA 1
ATOM 1949 C C . TRP A 1 256 ? 17.457 7.768 6.250 1.00 94.00 256 TRP A C 1
ATOM 1951 O O . TRP A 1 256 ? 17.614 6.677 6.793 1.00 94.00 256 TRP A O 1
ATOM 1961 N N . ASP A 1 257 ? 18.451 8.413 5.638 1.00 94.81 257 ASP A N 1
ATOM 1962 C CA . ASP A 1 257 ? 19.823 7.889 5.579 1.00 94.81 257 ASP A CA 1
ATOM 1963 C C . ASP A 1 257 ? 20.466 7.819 6.971 1.00 94.81 257 ASP A C 1
ATOM 1965 O O . ASP A 1 257 ? 21.232 6.896 7.238 1.00 94.81 257 ASP A O 1
ATOM 1969 N N . LYS A 1 258 ? 20.105 8.719 7.900 1.00 93.31 258 LYS A N 1
ATOM 1970 C CA . LYS A 1 258 ? 20.490 8.593 9.319 1.00 93.31 258 LYS A CA 1
ATOM 1971 C C . LYS A 1 258 ? 19.664 7.566 10.092 1.00 93.31 258 LYS A C 1
ATOM 1973 O O . LYS A 1 258 ? 20.183 6.943 11.015 1.00 93.31 258 LYS A O 1
ATOM 1978 N N . LEU A 1 259 ? 18.385 7.385 9.753 1.00 94.31 259 LEU A N 1
ATOM 1979 C CA . LEU A 1 259 ? 17.510 6.445 10.464 1.00 94.31 259 LEU A CA 1
ATOM 1980 C C . LEU A 1 259 ? 17.723 4.985 10.055 1.00 94.31 259 LEU A C 1
ATOM 1982 O O . LEU A 1 259 ? 17.647 4.114 10.919 1.00 94.31 259 LEU A O 1
ATOM 1986 N N . PHE A 1 260 ? 17.975 4.687 8.779 1.00 96.25 260 PHE A N 1
ATOM 1987 C CA . PHE A 1 260 ? 18.111 3.302 8.321 1.00 96.25 260 PHE A CA 1
ATOM 1988 C C . PHE A 1 260 ? 19.236 2.520 9.017 1.00 96.25 260 PHE A C 1
ATOM 1990 O O . PHE A 1 260 ? 18.944 1.401 9.435 1.00 96.25 260 PHE A O 1
ATOM 1997 N N . PRO A 1 261 ? 20.450 3.061 9.247 1.00 96.12 261 PRO A N 1
ATOM 1998 C CA . PRO A 1 261 ? 21.474 2.391 10.052 1.00 96.12 261 PRO A CA 1
ATOM 1999 C C . PRO A 1 261 ? 20.962 1.975 11.439 1.00 96.12 261 PRO A C 1
ATOM 2001 O O . PRO A 1 261 ? 21.098 0.818 11.824 1.00 96.12 261 PRO A O 1
ATOM 2004 N N . LEU A 1 262 ? 20.283 2.888 12.145 1.00 96.06 262 LEU A N 1
ATOM 2005 C CA . LEU A 1 262 ? 19.734 2.645 13.487 1.00 96.06 262 LEU A CA 1
ATOM 2006 C C . LEU A 1 262 ? 18.592 1.616 13.484 1.00 96.06 262 LEU A C 1
ATOM 2008 O O . LEU A 1 262 ? 18.437 0.848 14.431 1.00 96.06 262 LEU A O 1
ATOM 2012 N N . ILE A 1 263 ? 17.780 1.598 12.423 1.00 95.88 263 ILE A N 1
ATOM 2013 C CA . ILE A 1 263 ? 16.707 0.612 12.252 1.00 95.88 263 ILE A CA 1
ATOM 2014 C C . ILE A 1 263 ? 17.300 -0.773 11.973 1.00 95.88 263 ILE A C 1
ATOM 2016 O O . ILE A 1 263 ? 16.852 -1.747 12.569 1.00 95.88 263 ILE A O 1
ATOM 2020 N N . MET A 1 264 ? 18.289 -0.881 11.084 1.00 94.81 264 MET A N 1
ATOM 2021 C CA . MET A 1 264 ? 18.828 -2.178 10.650 1.00 94.81 264 MET A CA 1
ATOM 2022 C C . MET A 1 264 ? 19.734 -2.833 11.699 1.00 94.81 264 MET A C 1
ATOM 2024 O O . MET A 1 264 ? 19.808 -4.058 11.734 1.00 94.81 264 MET A O 1
ATOM 2028 N N . ASP A 1 265 ? 20.344 -2.047 12.589 1.00 93.62 265 ASP A N 1
ATOM 2029 C CA . ASP A 1 265 ? 21.050 -2.540 13.780 1.00 93.62 265 ASP A CA 1
ATOM 2030 C C . ASP A 1 265 ? 20.104 -3.251 14.772 1.00 93.62 265 ASP A C 1
ATOM 2032 O O . ASP A 1 265 ? 20.405 -4.331 15.277 1.00 93.62 265 ASP A O 1
ATOM 2036 N N . GLN A 1 266 ? 18.913 -2.688 15.011 1.00 93.69 266 GLN A N 1
ATOM 2037 C CA . GLN A 1 266 ? 17.963 -3.210 16.006 1.00 93.69 266 GLN A CA 1
ATOM 2038 C C . GLN A 1 266 ? 16.891 -4.157 15.432 1.00 93.69 266 GLN A C 1
ATOM 2040 O O . GLN A 1 266 ? 16.292 -4.930 16.185 1.00 93.69 266 GLN A O 1
ATOM 2045 N N . VAL A 1 267 ? 16.617 -4.110 14.122 1.00 93.38 267 VAL A N 1
ATOM 2046 C CA . VAL A 1 267 ? 15.487 -4.806 13.480 1.00 93.38 267 VAL A CA 1
ATOM 2047 C C . VAL A 1 267 ? 15.953 -5.713 12.336 1.00 93.38 267 VAL A C 1
ATOM 2049 O O . VAL A 1 267 ? 15.818 -5.418 11.149 1.00 93.38 267 VAL A O 1
ATOM 2052 N N . THR A 1 268 ? 16.432 -6.898 12.703 1.00 88.19 268 THR A N 1
ATOM 2053 C CA . THR A 1 268 ? 16.936 -7.920 11.766 1.00 88.19 268 THR A CA 1
ATOM 2054 C C . THR A 1 268 ? 15.840 -8.795 11.132 1.00 88.19 268 THR A C 1
ATOM 2056 O O . THR A 1 268 ? 16.123 -9.601 10.245 1.00 88.19 268 THR A O 1
ATOM 2059 N N . SER A 1 269 ? 14.577 -8.650 11.558 1.00 92.44 269 SER A N 1
ATOM 2060 C CA . SER A 1 269 ? 13.443 -9.495 11.136 1.00 92.44 269 SER A CA 1
ATOM 2061 C C . SER A 1 269 ? 12.648 -8.972 9.924 1.00 92.44 269 SER A C 1
ATOM 2063 O O . SER A 1 269 ? 11.612 -9.546 9.566 1.00 92.44 269 SER A O 1
ATOM 2065 N N . ILE A 1 270 ? 13.126 -7.902 9.277 1.00 96.31 270 ILE A N 1
ATOM 2066 C CA . ILE A 1 270 ? 12.476 -7.279 8.117 1.00 96.31 270 ILE A CA 1
ATOM 2067 C C . ILE A 1 270 ? 12.532 -8.204 6.891 1.00 96.31 270 ILE A C 1
ATOM 2069 O O . ILE A 1 270 ? 13.576 -8.734 6.530 1.00 96.31 270 ILE A O 1
ATOM 2073 N N . ILE A 1 271 ? 11.377 -8.356 6.237 1.00 97.50 271 ILE A N 1
ATOM 2074 C CA . ILE A 1 271 ? 11.168 -9.143 5.011 1.00 97.50 271 ILE A CA 1
ATOM 2075 C C . ILE A 1 271 ? 10.788 -8.227 3.839 1.00 97.50 271 ILE A C 1
ATOM 2077 O O . ILE A 1 271 ? 11.132 -8.503 2.691 1.00 97.50 271 ILE A O 1
ATOM 2081 N N . GLU A 1 272 ? 10.072 -7.132 4.109 1.00 98.38 272 GLU A N 1
ATOM 2082 C CA . GLU A 1 272 ? 9.582 -6.200 3.094 1.00 98.38 272 GLU A CA 1
ATOM 2083 C C . GLU A 1 272 ? 9.903 -4.745 3.448 1.00 98.38 272 GLU A C 1
ATOM 2085 O O . GLU A 1 272 ? 9.442 -4.231 4.471 1.00 98.38 272 GLU A O 1
ATOM 2090 N N . ILE A 1 273 ? 10.596 -4.054 2.541 1.00 98.31 273 ILE A N 1
ATOM 2091 C CA . ILE A 1 273 ? 10.775 -2.599 2.570 1.00 98.31 273 ILE A CA 1
ATOM 2092 C C . ILE A 1 273 ? 10.157 -1.993 1.312 1.00 98.31 273 ILE A C 1
ATOM 2094 O O . ILE A 1 273 ? 10.479 -2.366 0.184 1.00 98.31 273 ILE A O 1
ATOM 2098 N N . HIS A 1 274 ? 9.269 -1.019 1.500 1.00 98.19 274 HIS A N 1
ATOM 2099 C CA . HIS A 1 274 ? 8.666 -0.257 0.409 1.00 98.19 274 HIS A CA 1
ATOM 2100 C C . HIS A 1 274 ? 8.882 1.232 0.637 1.00 98.19 274 HIS A C 1
ATOM 2102 O O . HIS A 1 274 ? 8.318 1.798 1.572 1.00 98.19 274 HIS A O 1
ATOM 2108 N N . MET A 1 275 ? 9.626 1.875 -0.258 1.00 96.44 275 MET A N 1
ATOM 2109 C CA . MET A 1 275 ? 9.856 3.317 -0.262 1.00 96.44 275 MET A CA 1
ATOM 2110 C C . MET A 1 275 ? 9.249 3.922 -1.534 1.00 96.44 275 MET A C 1
ATOM 2112 O O . MET A 1 275 ? 9.657 3.578 -2.637 1.00 96.44 275 MET A O 1
ATOM 2116 N N . GLU A 1 276 ? 8.254 4.805 -1.402 1.00 95.06 276 GLU A N 1
ATOM 2117 C CA . GLU A 1 276 ? 7.745 5.633 -2.509 1.00 95.06 276 GLU A CA 1
ATOM 2118 C C . GLU A 1 276 ? 8.059 7.105 -2.237 1.00 95.06 276 GLU A C 1
ATOM 2120 O O . GLU A 1 276 ? 7.469 7.672 -1.317 1.00 95.06 276 GLU A O 1
ATOM 2125 N N . ARG A 1 277 ? 8.889 7.755 -3.066 1.00 92.31 277 ARG A N 1
ATOM 2126 C CA . ARG A 1 277 ? 9.237 9.189 -2.959 1.00 92.31 277 ARG A CA 1
ATOM 2127 C C . ARG A 1 277 ? 9.693 9.567 -1.548 1.00 92.31 277 ARG A C 1
ATOM 2129 O O . ARG A 1 277 ? 9.058 10.377 -0.868 1.00 92.31 277 ARG A O 1
ATOM 2136 N N . ILE A 1 278 ? 10.762 8.910 -1.124 1.00 92.19 278 ILE A N 1
ATOM 2137 C CA . ILE A 1 278 ? 11.453 9.119 0.145 1.00 92.19 278 ILE A CA 1
ATOM 2138 C C . ILE A 1 278 ? 12.816 9.748 -0.163 1.00 92.19 278 ILE A C 1
ATOM 2140 O O . ILE A 1 278 ? 13.396 9.448 -1.207 1.00 92.19 278 ILE A O 1
ATOM 2144 N N . GLN A 1 279 ? 13.289 10.630 0.718 1.00 89.25 279 GLN A N 1
ATOM 2145 C CA . GLN A 1 279 ? 14.666 11.130 0.714 1.00 89.25 279 GLN A CA 1
ATOM 2146 C C . GLN A 1 279 ? 15.549 10.038 1.316 1.00 89.25 279 GLN A C 1
ATOM 2148 O O . GLN A 1 279 ? 15.513 9.817 2.524 1.00 89.25 279 GLN A O 1
ATOM 2153 N N . VAL A 1 280 ? 16.212 9.282 0.446 1.00 93.44 280 VAL A N 1
ATOM 2154 C CA . VAL A 1 280 ? 17.081 8.149 0.776 1.00 93.44 280 VAL A CA 1
ATOM 2155 C C . VAL A 1 280 ? 18.070 7.976 -0.374 1.00 93.44 280 VAL A C 1
ATOM 2157 O O . VAL A 1 280 ? 17.662 7.977 -1.542 1.00 93.44 280 VAL A O 1
ATOM 2160 N N . SER A 1 281 ? 19.350 7.858 -0.047 1.00 94.88 281 SER A N 1
ATOM 2161 C CA . SER A 1 281 ? 20.447 7.710 -1.002 1.00 94.88 281 SER A CA 1
ATOM 2162 C C . SER A 1 281 ? 21.034 6.296 -0.949 1.00 94.88 281 SER A C 1
ATOM 2164 O O . SER A 1 281 ? 20.436 5.366 -0.399 1.00 94.88 281 SER A O 1
ATOM 2166 N N . ASP A 1 282 ? 22.217 6.114 -1.534 1.00 96.31 282 ASP A N 1
ATOM 2167 C CA . ASP A 1 282 ? 22.958 4.859 -1.429 1.00 96.31 282 ASP A CA 1
ATOM 2168 C C . ASP A 1 282 ? 23.378 4.537 0.017 1.00 96.31 282 ASP A C 1
ATOM 2170 O O . ASP A 1 282 ? 23.485 3.360 0.341 1.00 96.31 282 ASP A O 1
ATOM 2174 N N . VAL A 1 283 ? 23.497 5.531 0.912 1.00 96.56 283 VAL A N 1
ATOM 2175 C CA . VAL A 1 283 ? 23.775 5.313 2.350 1.00 96.56 283 VAL A CA 1
ATOM 2176 C C . VAL A 1 283 ? 22.640 4.528 3.017 1.00 96.56 283 VAL A C 1
ATOM 2178 O O . VAL A 1 283 ? 22.876 3.536 3.709 1.00 96.56 283 VAL A O 1
ATOM 2181 N N . GLY A 1 284 ?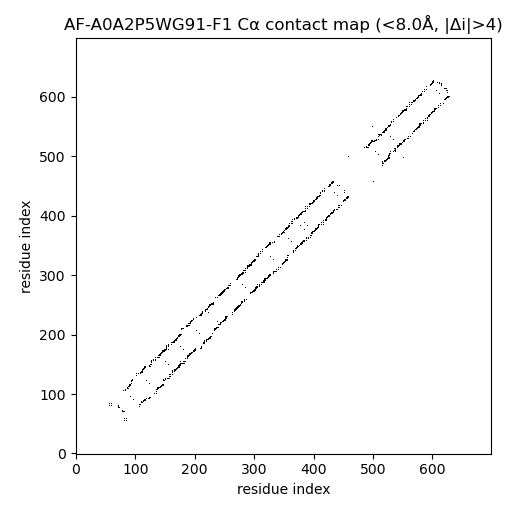 21.385 4.920 2.775 1.00 96.31 284 GLY A N 1
ATOM 2182 C CA . GLY A 1 284 ? 20.223 4.183 3.266 1.00 96.31 284 GLY A CA 1
ATOM 2183 C C . GLY A 1 284 ? 20.084 2.795 2.635 1.00 96.31 284 GLY A C 1
ATOM 2184 O O . GLY A 1 284 ? 19.678 1.858 3.323 1.00 96.31 284 GLY A O 1
ATOM 2185 N N . LEU A 1 285 ? 20.462 2.621 1.361 1.00 96.94 285 LEU A N 1
ATOM 2186 C CA . LEU A 1 285 ? 20.490 1.297 0.720 1.00 96.94 285 LEU A CA 1
ATOM 2187 C C . LEU A 1 285 ? 21.595 0.392 1.278 1.00 96.94 285 LEU A C 1
ATOM 2189 O O . LEU A 1 285 ? 21.350 -0.792 1.509 1.00 96.94 285 LEU A O 1
ATOM 2193 N N . GLU A 1 286 ? 22.779 0.933 1.552 1.00 96.88 286 GLU A N 1
ATOM 2194 C CA . GLU A 1 286 ? 23.866 0.206 2.203 1.00 96.88 286 GLU A CA 1
ATOM 2195 C C . GLU A 1 286 ? 23.463 -0.229 3.618 1.00 96.88 286 GLU A C 1
ATOM 2197 O O . GLU A 1 286 ? 23.666 -1.387 3.982 1.00 96.88 286 GLU A O 1
ATOM 2202 N N . ALA A 1 287 ? 22.785 0.625 4.386 1.00 96.56 287 ALA A N 1
ATOM 2203 C CA . ALA A 1 287 ? 22.207 0.224 5.666 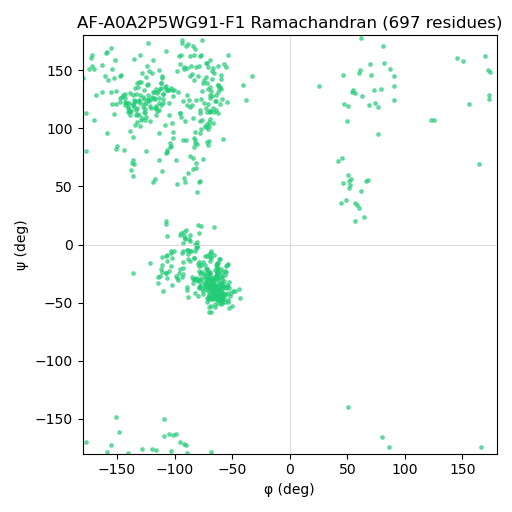1.00 96.56 287 ALA A CA 1
ATOM 2204 C C . ALA A 1 287 ? 21.176 -0.911 5.505 1.00 96.56 287 ALA A C 1
ATOM 2206 O O . ALA A 1 287 ? 21.257 -1.923 6.205 1.00 96.56 287 ALA A O 1
ATOM 2207 N N . ILE A 1 288 ? 20.248 -0.785 4.545 1.00 96.38 288 ILE A N 1
ATOM 2208 C CA . ILE A 1 288 ? 19.242 -1.814 4.218 1.00 96.38 288 ILE A CA 1
ATOM 2209 C C . ILE A 1 288 ? 19.890 -3.147 3.814 1.00 96.38 288 ILE A C 1
ATOM 2211 O O . ILE A 1 288 ? 19.343 -4.200 4.146 1.00 96.38 288 ILE A O 1
ATOM 2215 N N . SER A 1 289 ? 21.060 -3.131 3.163 1.00 95.50 289 SER A N 1
ATOM 2216 C CA . SER A 1 289 ? 21.775 -4.351 2.754 1.00 95.50 289 SER A CA 1
ATOM 2217 C C . SER A 1 289 ? 22.127 -5.281 3.923 1.00 95.50 289 SER A C 1
ATOM 2219 O O . SER A 1 289 ? 22.262 -6.487 3.735 1.00 95.50 289 SER A O 1
ATOM 2221 N N . ASN A 1 290 ? 22.224 -4.757 5.149 1.00 93.38 290 ASN A N 1
ATOM 2222 C CA . ASN A 1 290 ? 22.484 -5.566 6.343 1.00 93.38 290 ASN A CA 1
ATOM 2223 C C . ASN A 1 290 ? 21.257 -6.403 6.778 1.00 93.38 290 ASN A C 1
ATOM 2225 O O . ASN A 1 290 ? 21.381 -7.300 7.611 1.00 93.38 290 ASN A O 1
ATOM 2229 N N . SER A 1 291 ? 20.077 -6.168 6.191 1.00 92.44 291 SER A N 1
ATOM 2230 C CA . SER A 1 291 ? 18.878 -6.982 6.404 1.00 92.44 291 SER A CA 1
ATOM 2231 C C . SER A 1 291 ? 18.920 -8.261 5.557 1.00 92.44 291 SER A C 1
ATOM 2233 O O . SER A 1 291 ? 18.399 -8.334 4.442 1.00 92.44 291 SER A O 1
ATOM 2235 N N . LEU A 1 292 ? 19.556 -9.306 6.093 1.00 92.56 292 LEU A N 1
ATOM 2236 C CA . LEU A 1 292 ? 19.772 -10.577 5.383 1.00 92.56 292 LEU A CA 1
ATOM 2237 C C . LEU A 1 292 ? 18.467 -11.336 5.051 1.00 92.56 292 LEU A C 1
ATOM 2239 O O . LEU A 1 292 ? 18.440 -12.139 4.119 1.00 92.56 292 LEU A O 1
ATOM 2243 N N . ASN A 1 293 ? 17.381 -11.050 5.778 1.00 94.50 293 ASN A N 1
ATOM 2244 C CA . ASN A 1 293 ? 16.056 -11.661 5.609 1.00 94.50 293 ASN A CA 1
ATOM 2245 C C . ASN A 1 293 ? 15.165 -10.957 4.560 1.00 94.50 293 ASN A C 1
ATOM 2247 O O . ASN A 1 293 ? 14.005 -11.333 4.385 1.00 94.50 293 ASN A O 1
ATOM 2251 N N . LEU A 1 294 ? 15.678 -9.934 3.867 1.00 96.88 294 LEU A N 1
ATOM 2252 C CA . LEU A 1 294 ? 14.903 -9.112 2.939 1.00 96.88 294 LEU A CA 1
ATOM 2253 C C . LEU A 1 294 ? 14.494 -9.893 1.672 1.00 96.88 294 LEU A C 1
ATOM 2255 O O . LEU A 1 294 ? 15.310 -10.143 0.785 1.00 96.88 294 LEU A O 1
ATOM 2259 N N . GLU A 1 295 ? 13.204 -10.221 1.552 1.00 97.38 295 GLU A N 1
ATOM 2260 C CA . GLU A 1 295 ? 12.623 -10.874 0.368 1.00 97.38 295 GLU A CA 1
ATOM 2261 C C . GLU A 1 295 ? 12.031 -9.877 -0.643 1.00 97.38 295 GLU A C 1
ATOM 2263 O O . GLU A 1 295 ? 11.930 -10.191 -1.833 1.00 97.38 295 GLU A O 1
ATOM 2268 N N . ILE A 1 296 ? 11.581 -8.701 -0.191 1.00 98.38 296 ILE A N 1
ATOM 2269 C CA . ILE A 1 296 ? 10.819 -7.737 -1.000 1.00 98.38 296 ILE A CA 1
ATOM 2270 C C . ILE A 1 296 ? 11.386 -6.327 -0.822 1.00 98.38 296 ILE A C 1
ATOM 2272 O O . ILE A 1 296 ? 11.279 -5.742 0.257 1.00 98.38 296 ILE A O 1
ATOM 2276 N N . LEU A 1 297 ? 11.896 -5.738 -1.906 1.00 98.25 297 LEU A N 1
ATOM 2277 C CA . LEU A 1 297 ? 12.357 -4.351 -1.932 1.00 98.25 297 LEU A CA 1
ATOM 2278 C C . LEU A 1 297 ? 11.672 -3.554 -3.045 1.00 98.25 297 LEU A C 1
ATOM 2280 O O . LEU A 1 297 ? 11.772 -3.890 -4.227 1.00 98.25 297 LEU A O 1
ATOM 2284 N N . HIS A 1 298 ? 10.992 -2.468 -2.676 1.00 97.56 298 HIS A N 1
ATOM 2285 C CA . HIS A 1 298 ? 10.453 -1.498 -3.628 1.00 97.56 298 HIS A CA 1
ATOM 2286 C C . HIS A 1 298 ? 11.133 -0.127 -3.462 1.00 97.56 298 HIS A C 1
ATOM 2288 O O . HIS A 1 298 ? 10.942 0.540 -2.443 1.00 97.56 298 HIS A O 1
ATOM 2294 N N . LEU A 1 299 ? 11.864 0.300 -4.494 1.00 95.69 299 LEU A N 1
ATOM 2295 C CA . LEU A 1 299 ? 12.556 1.583 -4.649 1.00 95.69 299 LEU A CA 1
ATOM 2296 C C . LEU A 1 299 ? 11.794 2.454 -5.655 1.00 95.69 299 LEU A C 1
ATOM 2298 O O . LEU A 1 299 ? 12.111 2.496 -6.844 1.00 95.69 299 LEU A O 1
ATOM 2302 N N . VAL A 1 300 ? 10.715 3.098 -5.211 1.00 94.38 300 VAL A N 1
ATOM 2303 C CA . VAL A 1 300 ? 9.787 3.795 -6.108 1.00 94.38 300 VAL A CA 1
ATOM 2304 C C . VAL A 1 300 ? 10.032 5.302 -6.063 1.00 94.38 300 VAL A C 1
ATOM 2306 O O . VAL A 1 300 ? 9.577 5.986 -5.147 1.00 94.38 300 VAL A O 1
ATOM 2309 N N . LYS A 1 301 ? 10.668 5.867 -7.095 1.00 90.44 301 LYS A N 1
ATOM 2310 C CA . LYS A 1 301 ? 10.916 7.317 -7.242 1.00 90.44 301 LYS A CA 1
ATOM 2311 C C . LYS A 1 301 ? 11.785 7.872 -6.117 1.00 90.44 301 LYS A C 1
ATOM 2313 O O . LYS A 1 301 ? 11.461 8.903 -5.528 1.00 90.44 301 LYS A O 1
ATOM 2318 N N . THR A 1 302 ? 12.859 7.154 -5.827 1.00 88.06 302 THR A N 1
ATOM 2319 C CA . THR A 1 302 ? 13.944 7.508 -4.907 1.00 88.06 302 THR A CA 1
ATOM 2320 C C . THR A 1 302 ? 15.141 7.958 -5.761 1.00 88.06 302 THR A C 1
ATOM 2322 O O . THR A 1 302 ? 15.964 7.128 -6.139 1.00 88.06 302 THR A O 1
ATOM 2325 N N . PRO A 1 303 ? 15.198 9.240 -6.186 1.00 85.31 303 PRO A N 1
ATOM 2326 C CA . PRO A 1 303 ? 16.090 9.698 -7.261 1.00 85.31 303 PRO A CA 1
ATOM 2327 C C . PRO A 1 303 ? 17.575 9.754 -6.872 1.00 85.31 303 PRO A C 1
ATOM 2329 O O . PRO A 1 303 ? 18.417 9.979 -7.738 1.00 85.31 303 PRO A O 1
ATOM 2332 N N . GLU A 1 304 ? 17.881 9.595 -5.586 1.00 90.62 304 GLU A N 1
ATOM 2333 C CA . GLU A 1 304 ? 19.232 9.639 -5.021 1.00 90.62 304 GLU A CA 1
ATOM 2334 C C . GLU A 1 304 ? 19.880 8.247 -4.927 1.00 90.62 304 GLU A C 1
ATOM 2336 O O . GLU A 1 304 ? 21.099 8.166 -4.819 1.00 90.62 304 GLU A O 1
ATOM 2341 N N . CYS A 1 305 ? 19.101 7.166 -5.053 1.00 93.94 305 CYS A N 1
ATOM 2342 C CA . CYS A 1 305 ? 19.617 5.801 -5.174 1.00 93.94 305 CYS A CA 1
ATOM 2343 C C . CYS A 1 305 ? 20.257 5.565 -6.551 1.00 93.94 305 CYS A C 1
ATOM 2345 O O . CYS A 1 305 ? 19.690 5.950 -7.582 1.00 93.94 305 CYS A O 1
ATOM 2347 N N . THR A 1 306 ? 21.391 4.871 -6.588 1.00 95.56 306 THR A N 1
ATOM 2348 C CA . THR A 1 306 ? 22.150 4.572 -7.809 1.00 95.56 306 THR A CA 1
ATOM 2349 C C . THR A 1 306 ? 22.476 3.080 -7.941 1.00 95.56 306 THR A C 1
ATOM 2351 O O . THR A 1 306 ? 22.055 2.241 -7.139 1.00 95.56 306 THR A O 1
ATOM 2354 N N . ASN A 1 307 ? 23.236 2.728 -8.983 1.00 95.69 307 ASN A N 1
ATOM 2355 C CA . ASN A 1 307 ? 23.813 1.392 -9.144 1.00 95.69 307 ASN A CA 1
ATOM 2356 C C . ASN A 1 307 ? 24.621 0.924 -7.919 1.00 95.69 307 ASN A C 1
ATOM 2358 O O . ASN A 1 307 ? 24.627 -0.275 -7.654 1.00 95.69 307 ASN A O 1
ATOM 2362 N N . ALA A 1 308 ? 25.278 1.829 -7.182 1.00 96.50 308 ALA A N 1
ATOM 2363 C CA . ALA A 1 308 ? 26.121 1.470 -6.040 1.00 96.50 308 ALA A CA 1
ATOM 2364 C C . ALA A 1 308 ? 25.290 0.927 -4.866 1.00 96.50 308 ALA A C 1
ATOM 2366 O O . ALA A 1 308 ? 25.521 -0.197 -4.420 1.00 96.50 308 ALA A O 1
ATOM 2367 N N . GLY A 1 309 ? 24.260 1.660 -4.428 1.00 96.44 309 GLY A N 1
ATOM 2368 C CA . GLY A 1 309 ? 23.381 1.208 -3.348 1.00 96.44 309 GLY A CA 1
ATOM 2369 C C . GLY A 1 309 ? 22.568 -0.034 -3.722 1.00 96.44 309 GLY A C 1
ATOM 2370 O O . GLY A 1 309 ? 22.388 -0.925 -2.892 1.00 96.44 309 GLY A O 1
ATOM 2371 N N . LEU A 1 310 ? 22.126 -0.160 -4.983 1.00 96.81 310 LEU A N 1
ATOM 2372 C CA . LEU A 1 310 ? 21.481 -1.397 -5.446 1.00 96.81 310 LEU A CA 1
ATOM 2373 C C . LEU A 1 310 ? 22.460 -2.585 -5.472 1.00 96.81 310 LEU A C 1
ATOM 2375 O O . LEU A 1 310 ? 22.065 -3.701 -5.132 1.00 96.81 310 LEU A O 1
ATOM 2379 N N . GLY A 1 311 ? 23.723 -2.347 -5.839 1.00 97.06 311 GLY A N 1
ATOM 2380 C CA . GLY A 1 311 ? 24.798 -3.337 -5.783 1.00 97.06 311 GLY A CA 1
ATOM 2381 C C . GLY A 1 311 ? 25.020 -3.858 -4.364 1.00 97.06 311 GLY A C 1
ATOM 2382 O O . GLY A 1 311 ? 24.933 -5.065 -4.152 1.00 97.06 311 GLY A O 1
ATOM 2383 N N . ALA A 1 312 ? 25.171 -2.962 -3.384 1.00 96.81 312 ALA A N 1
ATOM 2384 C CA . ALA A 1 312 ? 25.328 -3.324 -1.973 1.00 96.81 312 ALA A CA 1
ATOM 2385 C C . ALA A 1 312 ? 24.168 -4.200 -1.456 1.00 96.81 312 ALA A C 1
ATOM 2387 O O . ALA A 1 312 ? 24.393 -5.215 -0.792 1.00 96.81 312 ALA A O 1
ATOM 2388 N N . VAL A 1 313 ? 22.919 -3.860 -1.807 1.00 96.88 313 VAL A N 1
ATOM 2389 C CA . VAL A 1 313 ? 21.743 -4.689 -1.483 1.00 96.88 313 VAL A CA 1
ATOM 2390 C C . VAL A 1 313 ? 21.831 -6.066 -2.147 1.00 96.88 313 VAL A C 1
ATOM 2392 O O . VAL A 1 313 ? 21.632 -7.074 -1.471 1.00 96.88 313 VAL A O 1
ATOM 2395 N N . ALA A 1 314 ? 22.145 -6.143 -3.442 1.00 95.94 314 ALA A N 1
ATOM 2396 C CA . ALA A 1 314 ? 22.271 -7.419 -4.150 1.00 95.94 314 ALA A CA 1
ATOM 2397 C C . ALA A 1 314 ? 23.385 -8.307 -3.556 1.00 95.94 314 ALA A C 1
ATOM 2399 O O . ALA A 1 314 ? 23.233 -9.526 -3.419 1.00 95.94 314 ALA A O 1
ATOM 2400 N N . GLU A 1 315 ? 24.503 -7.709 -3.154 1.00 95.25 315 GLU A N 1
ATOM 2401 C CA . GLU A 1 315 ? 25.651 -8.418 -2.590 1.00 95.25 315 GLU A CA 1
ATOM 2402 C C . GLU A 1 315 ? 25.352 -9.109 -1.255 1.00 95.25 315 GLU A C 1
ATOM 2404 O O . GLU A 1 315 ? 25.920 -10.176 -1.014 1.00 95.25 315 GLU A O 1
ATOM 2409 N N . LYS A 1 316 ? 24.412 -8.604 -0.446 1.00 94.12 316 LYS A N 1
ATOM 2410 C CA . LYS A 1 316 ? 24.069 -9.191 0.865 1.00 94.12 316 LYS A CA 1
ATOM 2411 C C . LYS A 1 316 ? 22.686 -9.860 0.926 1.00 94.12 316 LYS A C 1
ATOM 2413 O O . LYS A 1 316 ? 22.562 -10.946 1.492 1.00 94.12 316 LYS A O 1
ATOM 2418 N N . CYS A 1 317 ? 21.647 -9.290 0.315 1.00 94.69 317 CYS A N 1
ATOM 2419 C CA . CYS A 1 317 ? 20.262 -9.779 0.412 1.00 94.69 317 CYS A CA 1
ATOM 2420 C C . CYS A 1 317 ? 19.975 -10.951 -0.555 1.00 94.69 317 CYS A C 1
ATOM 2422 O O . CYS A 1 317 ? 19.230 -10.822 -1.530 1.00 94.69 317 CYS A O 1
ATOM 2424 N N . LYS A 1 318 ? 20.547 -12.135 -0.292 1.00 93.19 318 LYS A N 1
ATOM 2425 C CA . LYS A 1 318 ? 20.414 -13.334 -1.160 1.00 93.19 318 LYS A CA 1
ATOM 2426 C C . LYS A 1 318 ? 19.013 -13.966 -1.192 1.00 93.19 318 LYS A C 1
ATOM 2428 O O . LYS A 1 318 ? 18.712 -14.763 -2.083 1.00 93.19 318 LYS A O 1
ATOM 2433 N N . LEU A 1 319 ? 18.144 -13.597 -0.249 1.00 95.19 319 LEU A N 1
ATOM 2434 C CA . LEU A 1 319 ? 16.744 -14.031 -0.195 1.00 95.19 319 LEU A CA 1
ATOM 2435 C C . LEU A 1 319 ? 15.795 -13.131 -1.008 1.00 95.19 319 LEU A C 1
ATOM 2437 O O . LEU A 1 319 ? 14.587 -13.367 -1.005 1.00 95.19 319 LEU A O 1
ATOM 2441 N N . LEU A 1 320 ? 16.311 -12.133 -1.737 1.00 96.69 320 LEU A N 1
ATOM 2442 C CA . LEU A 1 320 ? 15.493 -11.210 -2.520 1.00 96.69 320 LEU A CA 1
ATOM 2443 C C . LEU A 1 320 ? 14.709 -11.943 -3.625 1.00 96.69 320 LEU A C 1
ATOM 2445 O O . LEU A 1 320 ? 15.266 -12.449 -4.599 1.00 96.69 320 LEU A O 1
ATOM 2449 N N . ARG A 1 321 ? 13.382 -11.956 -3.477 1.00 96.62 321 ARG A N 1
ATOM 2450 C CA . ARG A 1 321 ? 12.415 -12.583 -4.390 1.00 96.62 321 ARG A CA 1
ATOM 2451 C C . ARG A 1 321 ? 11.621 -11.566 -5.193 1.00 96.62 321 ARG A C 1
ATOM 2453 O O . ARG A 1 321 ? 11.119 -11.906 -6.265 1.00 96.62 321 ARG A O 1
ATOM 2460 N N . LYS A 1 322 ? 11.474 -10.337 -4.695 1.00 98.12 322 LYS A N 1
ATOM 2461 C CA . LYS A 1 322 ? 10.726 -9.273 -5.370 1.00 98.12 322 LYS A CA 1
ATOM 2462 C C . LYS A 1 322 ? 11.488 -7.962 -5.359 1.00 98.12 322 LYS A C 1
ATOM 2464 O O . LYS A 1 322 ? 11.773 -7.422 -4.293 1.00 98.12 322 LYS A O 1
ATOM 2469 N N . LEU A 1 323 ? 11.736 -7.425 -6.546 1.00 97.81 323 LEU A N 1
ATOM 2470 C CA . LEU A 1 323 ? 12.397 -6.143 -6.737 1.00 97.81 323 LEU A CA 1
ATOM 2471 C C . LEU A 1 323 ? 11.536 -5.249 -7.628 1.00 97.81 323 LEU A C 1
ATOM 2473 O O . LEU A 1 323 ? 11.166 -5.621 -8.741 1.00 97.81 323 LEU A O 1
ATOM 2477 N N . HIS A 1 324 ? 11.216 -4.056 -7.139 1.00 96.75 324 HIS A N 1
ATOM 2478 C CA . HIS A 1 324 ? 10.489 -3.043 -7.898 1.00 96.75 324 HIS A CA 1
ATOM 2479 C C . HIS A 1 324 ? 11.268 -1.736 -7.858 1.00 96.75 324 HIS A C 1
ATOM 2481 O O . HIS A 1 324 ? 11.456 -1.170 -6.787 1.00 96.75 324 HIS A O 1
ATOM 2487 N N . ILE A 1 325 ? 11.695 -1.249 -9.016 1.00 95.69 325 ILE A N 1
ATOM 2488 C CA . ILE A 1 325 ? 12.436 0.000 -9.169 1.00 95.69 325 ILE A CA 1
ATOM 2489 C C . ILE A 1 325 ? 11.614 0.933 -10.067 1.00 95.69 325 ILE A C 1
ATOM 2491 O O . ILE A 1 325 ? 11.251 0.560 -11.182 1.00 95.69 325 ILE A O 1
ATOM 2495 N N . ASP A 1 326 ? 11.318 2.142 -9.586 1.00 92.25 326 ASP A N 1
ATOM 2496 C CA . ASP A 1 326 ? 10.815 3.257 -10.402 1.00 92.25 326 ASP A CA 1
ATOM 2497 C C . ASP A 1 326 ? 11.897 4.345 -10.422 1.00 92.25 326 ASP A C 1
ATOM 2499 O O . ASP A 1 326 ? 12.003 5.140 -9.485 1.00 92.25 326 ASP A O 1
ATOM 2503 N N . GLY A 1 327 ? 12.725 4.345 -11.470 1.00 77.38 327 GLY A N 1
ATOM 2504 C CA . GLY A 1 327 ? 13.857 5.261 -11.660 1.00 77.38 327 GLY A CA 1
ATOM 2505 C C . GLY A 1 327 ? 13.443 6.715 -11.915 1.00 77.38 327 GLY A C 1
ATOM 2506 O O . GLY A 1 327 ? 14.293 7.614 -11.926 1.00 77.38 327 GLY A O 1
ATOM 2507 N N . TRP A 1 328 ? 12.136 6.975 -12.059 1.00 77.31 328 TRP A N 1
ATOM 2508 C CA . TRP A 1 328 ? 11.557 8.293 -12.308 1.00 77.31 328 TRP A CA 1
ATOM 2509 C C . TRP A 1 328 ? 12.250 8.997 -13.492 1.00 77.31 328 TRP A C 1
ATOM 2511 O O . TRP A 1 328 ? 12.556 8.372 -14.497 1.00 77.31 328 TRP A O 1
ATOM 2521 N N . LYS A 1 329 ? 12.494 10.308 -13.396 1.00 72.56 329 LYS A N 1
ATOM 2522 C CA . LYS A 1 329 ? 13.324 11.062 -14.351 1.00 72.56 329 LYS A CA 1
ATOM 2523 C C . LYS A 1 329 ? 14.833 10.958 -14.075 1.00 72.56 329 LYS A C 1
ATOM 2525 O O . LYS A 1 329 ? 15.601 11.634 -14.747 1.00 72.56 329 LYS A O 1
ATOM 2530 N N . ALA A 1 330 ? 15.250 10.225 -13.041 1.00 74.38 330 ALA A N 1
ATOM 2531 C CA . ALA A 1 330 ? 16.638 10.222 -12.587 1.00 74.38 330 ALA A CA 1
ATOM 2532 C C . ALA A 1 330 ? 17.483 9.154 -13.296 1.00 74.38 330 ALA A C 1
ATOM 2534 O O . ALA A 1 330 ? 18.650 9.416 -13.561 1.00 74.38 330 ALA A O 1
ATOM 2535 N N . ASN A 1 331 ? 16.902 7.978 -13.585 1.00 78.31 331 ASN A N 1
ATOM 2536 C CA . ASN A 1 331 ? 17.535 6.855 -14.302 1.00 78.31 331 ASN A CA 1
ATOM 2537 C C . ASN A 1 331 ? 18.981 6.537 -13.837 1.00 78.31 331 ASN A C 1
ATOM 2539 O O . ASN A 1 331 ? 19.849 6.194 -14.634 1.00 78.31 331 ASN A O 1
ATOM 2543 N N . ARG A 1 332 ? 19.259 6.685 -12.530 1.00 88.00 332 ARG A N 1
ATOM 2544 C CA . ARG A 1 332 ? 20.590 6.452 -11.923 1.00 88.00 332 ARG A CA 1
ATOM 2545 C C . ARG A 1 332 ? 20.880 4.985 -11.604 1.00 88.00 332 ARG A C 1
ATOM 2547 O O . ARG A 1 332 ? 22.013 4.629 -11.283 1.00 88.00 332 ARG A O 1
ATOM 2554 N N . ILE A 1 333 ? 19.851 4.150 -11.679 1.00 92.19 333 ILE A N 1
ATOM 2555 C CA . ILE A 1 333 ? 19.951 2.695 -11.682 1.00 92.19 333 ILE A CA 1
ATOM 2556 C C . ILE A 1 333 ? 19.791 2.264 -13.139 1.00 92.19 333 ILE A C 1
ATOM 2558 O O . ILE A 1 333 ? 18.821 2.657 -13.780 1.00 92.19 333 ILE A O 1
ATOM 2562 N N . GLY A 1 334 ? 20.731 1.470 -13.639 1.00 91.12 334 GLY A N 1
ATOM 2563 C CA . GLY A 1 334 ? 20.764 0.940 -15.001 1.00 91.12 334 GLY A CA 1
ATOM 2564 C C . GLY A 1 334 ? 21.477 -0.411 -15.029 1.00 91.12 334 GLY A C 1
ATOM 2565 O O . GLY A 1 334 ? 21.437 -1.156 -14.047 1.00 91.12 334 GLY A O 1
ATOM 2566 N N . ASP A 1 335 ? 22.156 -0.725 -16.133 1.00 92.81 335 ASP A N 1
ATOM 2567 C CA . ASP A 1 335 ? 22.715 -2.063 -16.359 1.00 92.81 335 ASP A CA 1
ATOM 2568 C C . ASP A 1 335 ? 23.657 -2.549 -15.252 1.00 92.81 335 ASP A C 1
ATOM 2570 O O . ASP A 1 335 ? 23.527 -3.690 -14.823 1.00 92.81 335 ASP A O 1
ATOM 2574 N N . HIS A 1 336 ? 24.558 -1.709 -14.731 1.00 95.19 336 HIS A N 1
ATOM 2575 C CA . HIS A 1 336 ? 25.500 -2.124 -13.682 1.00 95.19 336 HIS A CA 1
ATOM 2576 C C . HIS A 1 336 ? 24.794 -2.634 -12.413 1.00 95.19 336 HIS A C 1
ATOM 2578 O O . HIS A 1 336 ? 25.132 -3.709 -11.916 1.00 95.19 336 HIS A O 1
ATOM 2584 N N . GLY A 1 337 ? 23.783 -1.911 -11.917 1.00 95.00 337 GLY A N 1
ATOM 2585 C CA . GLY A 1 337 ? 23.006 -2.331 -10.749 1.00 95.00 337 GLY A CA 1
ATOM 2586 C C . GLY A 1 337 ? 22.154 -3.573 -11.029 1.00 95.00 337 GLY A C 1
ATOM 2587 O O . GLY A 1 337 ? 22.066 -4.470 -10.193 1.00 95.00 337 GLY A O 1
ATOM 2588 N N . LEU A 1 338 ? 21.576 -3.678 -12.228 1.00 96.19 338 LEU A N 1
ATOM 2589 C CA . LEU A 1 338 ? 20.776 -4.841 -12.628 1.00 96.19 338 LEU A CA 1
ATOM 2590 C C . LEU A 1 338 ? 21.627 -6.100 -12.856 1.00 96.19 338 LEU A C 1
ATOM 2592 O O . LEU A 1 338 ? 21.193 -7.197 -12.510 1.00 96.19 338 LEU A O 1
ATOM 2596 N N . ILE A 1 339 ? 22.857 -5.959 -13.355 1.00 96.19 339 ILE A N 1
ATOM 2597 C CA . ILE A 1 339 ? 23.834 -7.051 -13.476 1.00 96.19 339 ILE A CA 1
ATOM 2598 C C . ILE A 1 339 ? 24.295 -7.518 -12.087 1.00 96.19 339 ILE A C 1
ATOM 2600 O O . ILE A 1 339 ? 24.455 -8.721 -11.884 1.00 96.19 339 ILE A O 1
ATOM 2604 N N . ALA A 1 340 ? 24.464 -6.615 -11.113 1.00 96.31 340 ALA A N 1
ATOM 2605 C CA . ALA A 1 340 ? 24.760 -6.998 -9.729 1.00 96.31 340 ALA A CA 1
ATOM 2606 C C . ALA A 1 340 ? 23.622 -7.839 -9.115 1.00 96.31 340 ALA A C 1
ATOM 2608 O O . ALA A 1 340 ? 23.881 -8.904 -8.546 1.00 96.31 340 ALA A O 1
ATOM 2609 N N . VAL A 1 341 ? 22.362 -7.429 -9.324 1.00 96.44 341 VAL A N 1
ATOM 2610 C CA . VAL A 1 341 ? 21.169 -8.220 -8.958 1.00 96.44 341 VAL A CA 1
ATOM 2611 C C . VAL A 1 341 ? 21.166 -9.573 -9.675 1.00 96.44 341 VAL A C 1
ATOM 2613 O O . VAL A 1 341 ? 21.022 -10.600 -9.018 1.00 96.44 341 VAL A O 1
ATOM 2616 N N . ALA A 1 342 ? 21.396 -9.612 -10.990 1.00 95.00 342 ALA A N 1
ATOM 2617 C CA . ALA A 1 342 ? 21.431 -10.856 -11.764 1.00 95.00 342 ALA A CA 1
ATOM 2618 C C . ALA A 1 342 ? 22.509 -11.841 -11.284 1.00 95.00 342 ALA A C 1
ATOM 2620 O O . ALA A 1 342 ? 22.292 -13.049 -11.274 1.00 95.00 342 ALA A O 1
ATOM 2621 N N . LYS A 1 343 ? 23.684 -11.350 -10.880 1.00 94.31 343 LYS A N 1
ATOM 2622 C CA . LYS A 1 343 ? 24.775 -12.190 -10.360 1.00 94.31 343 LYS A CA 1
ATOM 2623 C C . LYS A 1 343 ? 24.490 -12.753 -8.965 1.00 94.31 343 LYS A C 1
ATOM 2625 O O . LYS A 1 343 ? 25.013 -13.811 -8.638 1.00 94.31 343 LYS A O 1
ATOM 2630 N N . SER A 1 344 ? 23.690 -12.061 -8.154 1.00 92.94 344 SER A N 1
ATOM 2631 C CA . SER A 1 344 ? 23.540 -12.369 -6.725 1.00 92.94 344 SER A CA 1
ATOM 2632 C C . SER A 1 344 ? 22.171 -12.891 -6.285 1.00 92.94 344 SER A C 1
ATOM 2634 O O . SER A 1 344 ? 22.092 -13.583 -5.272 1.00 92.94 344 SER A O 1
ATOM 2636 N N . CYS A 1 345 ? 21.093 -12.553 -6.991 1.00 93.56 345 CYS A N 1
ATOM 2637 C CA . CYS A 1 345 ? 19.712 -12.794 -6.564 1.00 93.56 345 CYS A CA 1
ATOM 2638 C C . CYS A 1 345 ? 19.036 -13.863 -7.445 1.00 93.56 345 CYS A C 1
ATOM 2640 O O . CYS A 1 345 ? 18.052 -13.600 -8.136 1.00 93.56 345 CYS A O 1
ATOM 2642 N N . SER A 1 346 ? 19.544 -15.099 -7.419 1.00 92.19 346 SER A N 1
ATOM 2643 C CA . SER A 1 346 ? 18.993 -16.240 -8.183 1.00 92.19 346 SER A CA 1
ATOM 2644 C C . SER A 1 346 ? 17.561 -16.641 -7.776 1.00 92.19 346 SER A C 1
ATOM 2646 O O . SER A 1 346 ? 16.826 -17.255 -8.553 1.00 92.19 346 SER A O 1
ATOM 2648 N N . ASN A 1 347 ? 17.131 -16.246 -6.573 1.00 92.50 347 ASN A N 1
ATOM 2649 C CA . ASN A 1 347 ? 15.785 -16.472 -6.035 1.00 92.50 347 ASN A CA 1
ATOM 2650 C C . ASN A 1 347 ? 14.721 -15.476 -6.545 1.00 92.50 347 ASN A C 1
ATOM 2652 O O . ASN A 1 347 ? 13.566 -15.549 -6.119 1.00 92.50 347 ASN A O 1
ATOM 2656 N N . LEU A 1 348 ? 15.077 -14.544 -7.435 1.00 96.38 348 LEU A N 1
ATOM 2657 C CA . LEU A 1 348 ? 14.174 -13.497 -7.913 1.00 96.38 348 LEU A CA 1
ATOM 2658 C C . LEU A 1 348 ? 12.982 -14.079 -8.701 1.00 96.38 348 LEU A C 1
ATOM 2660 O O . LEU A 1 348 ? 13.157 -14.785 -9.689 1.00 96.38 348 LEU A O 1
ATOM 2664 N N . GLN A 1 349 ? 11.764 -13.754 -8.259 1.00 96.31 349 GLN A N 1
ATOM 2665 C CA . GLN A 1 349 ? 10.481 -14.238 -8.795 1.00 96.31 349 GLN A CA 1
ATOM 2666 C C . GLN A 1 349 ? 9.636 -13.126 -9.433 1.00 96.31 349 GLN A C 1
ATOM 2668 O O . GLN A 1 349 ? 8.819 -13.396 -10.316 1.00 96.31 349 GLN A O 1
ATOM 2673 N N . GLU A 1 350 ? 9.792 -11.877 -8.988 1.00 97.44 350 GLU A N 1
ATOM 2674 C CA . GLU A 1 350 ? 9.057 -10.723 -9.513 1.00 97.44 350 GLU A CA 1
ATOM 2675 C C . GLU A 1 350 ? 9.987 -9.514 -9.665 1.00 97.44 350 GLU A C 1
ATOM 2677 O O . GLU A 1 350 ? 10.486 -8.981 -8.674 1.00 97.44 350 GLU A O 1
ATOM 2682 N N . LEU A 1 351 ? 10.202 -9.076 -10.908 1.00 97.38 351 LEU A N 1
ATOM 2683 C CA . LEU A 1 351 ? 10.982 -7.889 -11.253 1.00 97.38 351 LEU A CA 1
ATOM 2684 C C . LEU A 1 351 ? 10.089 -6.853 -11.945 1.00 97.38 351 LEU A C 1
ATOM 2686 O O . LEU A 1 351 ? 9.434 -7.143 -12.948 1.00 97.38 351 LEU A O 1
ATOM 2690 N N . VAL A 1 352 ? 10.069 -5.632 -11.417 1.00 96.19 352 VAL A N 1
ATOM 2691 C CA . VAL A 1 352 ? 9.303 -4.506 -11.964 1.00 96.19 352 VAL A CA 1
ATOM 2692 C C . VAL A 1 352 ? 10.244 -3.325 -12.172 1.00 96.19 352 VAL A C 1
ATOM 2694 O O . VAL A 1 352 ? 10.739 -2.758 -11.203 1.00 96.19 352 VAL A O 1
ATOM 2697 N N . LEU A 1 353 ? 10.464 -2.939 -13.426 1.00 95.44 353 LEU A N 1
ATOM 2698 C CA . LEU A 1 353 ? 11.285 -1.799 -13.826 1.00 95.44 353 LEU A CA 1
ATOM 2699 C C . LEU A 1 353 ? 10.390 -0.731 -14.463 1.00 95.44 353 LEU A C 1
ATOM 2701 O O . LEU A 1 353 ? 9.688 -0.993 -15.444 1.00 95.44 353 LEU A O 1
ATOM 2705 N N . ILE A 1 354 ? 10.393 0.471 -13.888 1.00 92.00 354 ILE A N 1
ATOM 2706 C CA . ILE A 1 354 ? 9.626 1.628 -14.361 1.00 92.00 354 ILE A CA 1
ATOM 2707 C C . ILE A 1 354 ? 10.572 2.822 -14.524 1.00 92.00 354 ILE A C 1
ATOM 2709 O O . ILE A 1 354 ? 11.257 3.169 -13.570 1.00 92.00 354 ILE A O 1
ATOM 2713 N N . GLY A 1 355 ? 10.619 3.482 -15.685 1.00 87.50 355 GLY A N 1
ATOM 2714 C CA . GLY A 1 355 ? 11.518 4.635 -15.879 1.00 87.50 355 GLY A CA 1
ATOM 2715 C C . GLY A 1 355 ? 12.996 4.293 -15.646 1.00 87.50 355 GLY A C 1
ATOM 2716 O O . GLY A 1 355 ? 13.738 5.096 -15.082 1.00 87.50 355 GLY A O 1
ATOM 2717 N N . VAL A 1 356 ? 13.375 3.063 -15.992 1.00 89.94 356 VAL A N 1
ATOM 2718 C CA . VAL A 1 356 ? 14.741 2.533 -15.977 1.00 89.94 356 VAL A CA 1
ATOM 2719 C C . VAL A 1 356 ? 15.014 2.036 -17.385 1.00 89.94 356 VAL A C 1
ATOM 2721 O O . VAL A 1 356 ? 14.137 1.387 -17.954 1.00 89.94 356 VAL A O 1
ATOM 2724 N N . ASN A 1 357 ? 16.207 2.308 -17.907 1.00 90.44 357 ASN A N 1
ATOM 2725 C CA . ASN A 1 357 ? 16.624 1.918 -19.254 1.00 90.44 357 ASN A CA 1
ATOM 2726 C C . ASN A 1 357 ? 17.656 0.767 -19.208 1.00 90.44 357 ASN A C 1
ATOM 2728 O O . ASN A 1 357 ? 18.855 1.032 -19.317 1.00 90.44 357 ASN A O 1
ATOM 2732 N N . PRO A 1 358 ? 17.234 -0.502 -19.007 1.00 93.44 358 PRO A N 1
ATOM 2733 C CA . PRO A 1 358 ? 18.109 -1.657 -19.165 1.00 93.44 358 PRO A CA 1
ATOM 2734 C C . PRO A 1 358 ? 18.361 -1.944 -20.649 1.00 93.44 358 PRO A C 1
ATOM 2736 O O . PRO A 1 358 ? 17.439 -1.851 -21.464 1.00 93.44 358 PRO A O 1
ATOM 2739 N N . THR A 1 359 ? 19.578 -2.335 -21.005 1.00 92.56 359 THR A N 1
ATOM 2740 C CA . THR A 1 359 ? 19.896 -2.858 -22.342 1.00 92.56 359 THR A CA 1
ATOM 2741 C C . THR A 1 359 ? 19.797 -4.383 -22.372 1.00 92.56 359 THR A C 1
ATOM 2743 O O . THR A 1 359 ? 19.669 -5.041 -21.329 1.00 92.56 359 THR A O 1
ATOM 2746 N N . LYS A 1 360 ? 19.939 -4.975 -23.566 1.00 91.81 360 LYS A N 1
ATOM 2747 C CA . LYS A 1 360 ? 20.143 -6.419 -23.735 1.00 91.81 360 LYS A CA 1
ATOM 2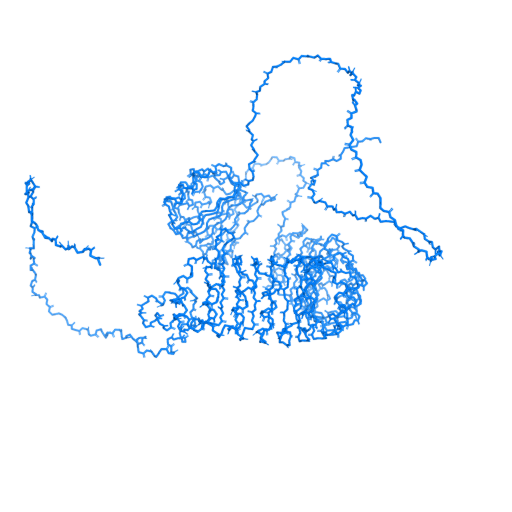748 C C . LYS A 1 360 ? 21.156 -7.006 -22.745 1.00 91.81 360 LYS A C 1
ATOM 2750 O O . LYS A 1 360 ? 20.897 -8.086 -22.234 1.00 91.81 360 LYS A O 1
ATOM 2755 N N . LEU A 1 361 ? 22.254 -6.316 -22.415 1.00 93.94 361 LEU A N 1
ATOM 2756 C CA . LEU A 1 361 ? 23.306 -6.860 -21.541 1.00 93.94 361 LEU A CA 1
ATOM 2757 C C . LEU A 1 361 ? 22.792 -7.226 -20.140 1.00 93.94 361 LEU A C 1
ATOM 2759 O O . LEU A 1 361 ? 23.080 -8.316 -19.643 1.00 93.94 361 LEU A O 1
ATOM 2763 N N . SER A 1 362 ? 22.018 -6.349 -19.493 1.00 95.06 362 SER A N 1
ATOM 2764 C CA . SER A 1 362 ? 21.498 -6.640 -18.150 1.00 95.06 362 SER A CA 1
ATOM 2765 C C . SER A 1 362 ? 20.300 -7.582 -18.179 1.00 95.06 362 SER A C 1
ATOM 2767 O O . SER A 1 362 ? 20.203 -8.461 -17.321 1.00 95.06 362 SER A O 1
ATOM 2769 N N . LEU A 1 363 ? 19.424 -7.464 -19.182 1.00 94.88 363 LEU A N 1
ATOM 2770 C CA . LEU A 1 363 ? 18.279 -8.363 -19.352 1.00 94.88 363 LEU A CA 1
ATOM 2771 C C . LEU A 1 363 ? 18.715 -9.790 -19.695 1.00 94.88 363 LEU A C 1
ATOM 2773 O O . LEU A 1 363 ? 18.130 -10.737 -19.179 1.00 94.88 363 LEU A O 1
ATOM 2777 N N . GLU A 1 364 ? 19.777 -9.954 -20.480 1.00 93.31 364 GLU A N 1
ATOM 2778 C CA . GLU A 1 364 ? 20.369 -11.250 -20.801 1.00 93.31 364 GLU A CA 1
ATOM 2779 C C . GLU A 1 364 ? 20.980 -11.919 -19.567 1.00 93.31 364 GLU A C 1
ATOM 2781 O O . GLU A 1 364 ? 20.758 -13.111 -19.339 1.00 93.31 364 GLU A O 1
ATOM 2786 N N . MET A 1 365 ? 21.689 -11.157 -18.729 1.00 94.75 365 MET A N 1
ATOM 2787 C CA . MET A 1 365 ? 22.209 -11.651 -17.451 1.00 94.75 365 MET A CA 1
ATOM 2788 C C . MET A 1 365 ? 21.081 -12.027 -16.481 1.00 94.75 365 MET A C 1
ATOM 2790 O O . MET A 1 365 ? 21.132 -13.098 -15.875 1.00 94.75 365 MET A O 1
ATOM 2794 N N . LEU A 1 366 ? 20.042 -11.192 -16.358 1.00 94.38 366 LEU A N 1
ATOM 2795 C CA . LEU A 1 366 ? 18.859 -11.484 -15.540 1.00 94.38 366 LEU A CA 1
ATOM 2796 C C . LEU A 1 366 ? 18.149 -12.755 -16.023 1.00 94.38 366 LEU A C 1
ATOM 2798 O O . LEU A 1 366 ? 17.858 -13.632 -15.215 1.00 94.38 366 LEU A O 1
ATOM 2802 N N . ALA A 1 367 ? 17.919 -12.888 -17.329 1.00 91.25 367 ALA A N 1
ATOM 2803 C CA . ALA A 1 367 ? 17.255 -14.047 -17.918 1.00 91.25 367 ALA A CA 1
ATOM 2804 C C . ALA A 1 367 ? 18.084 -15.340 -17.810 1.00 91.25 367 ALA A C 1
ATOM 2806 O O . ALA A 1 367 ? 17.518 -16.424 -17.692 1.00 91.25 367 ALA A O 1
ATOM 2807 N N . SER A 1 368 ? 19.417 -15.236 -17.829 1.00 92.19 368 SER A N 1
ATOM 2808 C CA . SER A 1 368 ? 20.318 -16.390 -17.693 1.00 92.19 368 SER A CA 1
ATOM 2809 C C . SER A 1 368 ? 20.442 -16.868 -16.238 1.00 92.19 368 SER A C 1
ATOM 2811 O O . SER A 1 368 ? 20.509 -18.073 -16.002 1.00 92.19 368 SER A O 1
ATOM 2813 N N . ASN A 1 369 ? 20.420 -15.958 -15.257 1.00 92.31 369 ASN A N 1
ATOM 2814 C CA . ASN A 1 369 ? 20.699 -16.291 -13.854 1.00 92.31 369 ASN A CA 1
ATOM 2815 C C . ASN A 1 369 ? 19.449 -16.399 -12.960 1.00 92.31 369 ASN A C 1
ATOM 2817 O O . ASN A 1 369 ? 19.411 -17.227 -12.048 1.00 92.31 369 ASN A O 1
ATOM 2821 N N . CYS A 1 370 ? 18.414 -15.586 -13.188 1.00 93.12 370 CYS A N 1
ATOM 2822 C CA . CYS A 1 370 ? 17.197 -15.567 -12.369 1.00 93.12 370 CYS A CA 1
ATOM 2823 C C . CYS A 1 370 ? 16.163 -16.577 -12.897 1.00 93.12 370 CYS A C 1
ATOM 2825 O O . CYS A 1 370 ? 15.052 -16.211 -13.278 1.00 93.12 370 CYS A O 1
ATOM 2827 N N . GLN A 1 371 ? 16.513 -17.867 -12.900 1.00 90.31 371 GLN A N 1
ATOM 2828 C CA . GLN A 1 371 ? 15.678 -18.940 -13.471 1.00 90.31 371 GLN A CA 1
ATOM 2829 C C . GLN A 1 371 ? 14.302 -19.119 -12.798 1.00 90.31 371 GLN A C 1
ATOM 2831 O O . GLN A 1 371 ? 13.422 -19.769 -13.354 1.00 90.31 371 GLN A O 1
ATOM 2836 N N . ASN A 1 372 ? 14.077 -18.502 -11.633 1.00 92.19 372 ASN A N 1
ATOM 2837 C CA . ASN A 1 372 ? 12.794 -18.500 -10.923 1.00 92.19 372 ASN A CA 1
ATOM 2838 C C . ASN A 1 372 ? 11.864 -17.322 -11.293 1.00 92.19 372 ASN A C 1
ATOM 2840 O O . ASN A 1 372 ? 10.813 -17.158 -10.666 1.00 92.19 372 ASN A O 1
ATOM 2844 N N . LEU A 1 373 ? 12.227 -16.485 -12.276 1.00 95.19 373 LEU A N 1
ATOM 2845 C CA . LEU A 1 373 ? 11.522 -15.240 -12.595 1.00 95.19 373 LEU A CA 1
ATOM 2846 C C . LEU A 1 373 ? 10.139 -15.484 -13.229 1.00 95.19 373 LEU A C 1
ATOM 2848 O O . LEU A 1 373 ? 9.975 -15.512 -14.446 1.00 95.19 373 LEU A O 1
ATOM 2852 N N . GLU A 1 374 ? 9.107 -15.599 -12.393 1.00 94.56 374 GLU A N 1
ATOM 2853 C CA . GLU A 1 374 ? 7.720 -15.781 -12.834 1.00 94.56 374 GLU A CA 1
ATOM 2854 C C . GLU A 1 374 ? 7.081 -14.519 -13.430 1.00 94.56 374 GLU A C 1
ATOM 2856 O O . GLU A 1 374 ? 6.088 -14.611 -14.166 1.00 94.56 374 GLU A O 1
ATOM 2861 N N . ARG A 1 375 ? 7.548 -13.331 -13.029 1.00 96.06 375 ARG A N 1
ATOM 2862 C CA . ARG A 1 375 ? 6.880 -12.057 -13.321 1.00 96.06 375 ARG A CA 1
ATOM 2863 C C . ARG A 1 375 ? 7.880 -10.978 -13.686 1.00 96.06 375 ARG A C 1
ATOM 2865 O O . ARG A 1 375 ? 8.714 -10.607 -12.867 1.00 96.06 375 ARG A O 1
ATOM 2872 N N . LEU A 1 376 ? 7.713 -10.418 -14.877 1.00 96.44 376 LEU A N 1
ATOM 2873 C CA . LEU A 1 376 ? 8.513 -9.308 -15.370 1.00 96.44 376 LEU A CA 1
ATOM 2874 C C . LEU A 1 376 ? 7.597 -8.169 -15.821 1.00 96.44 376 LEU A C 1
ATOM 2876 O O . LEU A 1 376 ? 6.613 -8.383 -16.537 1.00 96.44 376 LEU A O 1
ATOM 2880 N N . ALA A 1 377 ? 7.914 -6.949 -15.408 1.00 95.25 377 ALA A N 1
ATOM 2881 C CA . ALA A 1 377 ? 7.254 -5.748 -15.892 1.00 95.25 377 ALA A CA 1
ATOM 2882 C C . ALA A 1 377 ? 8.291 -4.698 -16.303 1.00 95.25 377 ALA A C 1
ATOM 2884 O O . ALA A 1 377 ? 9.123 -4.310 -15.490 1.00 95.25 377 ALA A O 1
ATOM 2885 N N . LEU A 1 378 ? 8.210 -4.237 -17.551 1.00 94.50 378 LEU A N 1
ATOM 2886 C CA . LEU A 1 378 ? 9.085 -3.237 -18.163 1.00 94.50 378 LEU A CA 1
ATOM 2887 C C . LEU A 1 378 ? 8.203 -2.061 -18.600 1.00 94.50 378 LEU A C 1
ATOM 2889 O O . LEU A 1 378 ? 7.250 -2.249 -19.359 1.00 94.50 378 LEU A O 1
ATOM 2893 N N . CYS A 1 379 ? 8.413 -0.871 -18.037 1.00 92.00 379 CYS A N 1
ATOM 2894 C CA . CYS A 1 379 ? 7.460 0.238 -18.141 1.00 92.00 379 CYS A CA 1
ATOM 2895 C C . CYS A 1 379 ? 8.140 1.601 -18.343 1.00 92.00 379 CYS A C 1
ATOM 2897 O O . CYS A 1 379 ? 8.719 2.141 -17.408 1.00 92.00 379 CYS A O 1
ATOM 2899 N N . GLY A 1 380 ? 7.956 2.236 -19.500 1.00 86.62 380 GLY A N 1
ATOM 2900 C CA . GLY A 1 380 ? 8.549 3.543 -19.795 1.00 86.62 380 GLY A CA 1
ATOM 2901 C C . GLY A 1 380 ? 10.064 3.433 -19.868 1.00 86.62 380 GLY A C 1
ATOM 2902 O O . GLY A 1 380 ? 10.750 4.091 -19.095 1.00 86.62 380 GLY A O 1
ATOM 2903 N N . SER A 1 381 ? 10.534 2.527 -20.724 1.00 88.38 381 SER A N 1
ATOM 2904 C CA . SER A 1 381 ? 11.948 2.264 -20.968 1.00 88.38 381 SER A CA 1
ATOM 2905 C C . SER A 1 381 ? 12.223 2.482 -22.444 1.00 88.38 381 SER A C 1
ATOM 2907 O O . SER A 1 381 ? 11.599 1.820 -23.275 1.00 88.38 381 SER A O 1
ATOM 2909 N N . ASP A 1 382 ? 13.167 3.360 -22.754 1.00 87.94 382 ASP A N 1
ATOM 2910 C CA . ASP A 1 382 ? 13.501 3.756 -24.126 1.00 87.94 382 ASP A CA 1
ATOM 2911 C C . ASP A 1 382 ? 14.470 2.768 -24.804 1.00 87.94 382 ASP A C 1
ATOM 2913 O O . ASP A 1 382 ? 14.659 2.820 -26.013 1.00 87.94 382 ASP A O 1
ATOM 2917 N N . THR A 1 383 ? 15.060 1.845 -24.037 1.00 90.19 383 THR A N 1
ATOM 2918 C CA . THR A 1 383 ? 16.033 0.835 -24.504 1.00 90.19 383 THR A CA 1
ATOM 2919 C C . THR A 1 383 ? 15.468 -0.578 -24.657 1.00 90.19 383 THR A C 1
ATOM 2921 O O . THR A 1 383 ? 16.180 -1.461 -25.113 1.00 90.19 383 THR A O 1
ATOM 2924 N N . VAL A 1 384 ? 14.214 -0.830 -24.261 1.00 92.38 384 VAL A N 1
ATOM 2925 C CA . VAL A 1 384 ? 13.601 -2.169 -24.354 1.00 92.38 384 VAL A CA 1
ATOM 2926 C C . VAL A 1 384 ? 12.921 -2.301 -25.713 1.00 92.38 384 VAL A C 1
ATOM 2928 O O . VAL A 1 384 ? 11.753 -1.930 -25.854 1.00 92.38 384 VAL A O 1
ATOM 2931 N N . GLY A 1 385 ? 13.667 -2.786 -26.703 1.00 91.62 385 GLY A N 1
ATOM 2932 C CA . GLY A 1 385 ? 13.172 -3.093 -28.041 1.00 91.62 385 GLY A CA 1
ATOM 2933 C C . GLY A 1 385 ? 13.008 -4.593 -28.279 1.00 91.62 385 GLY A C 1
ATOM 2934 O O . GLY A 1 385 ? 12.971 -5.406 -27.351 1.00 91.62 385 GLY A O 1
ATOM 2935 N N . ASP A 1 386 ? 12.900 -4.974 -29.549 1.00 91.81 386 ASP A N 1
ATOM 2936 C CA . ASP A 1 386 ? 12.647 -6.365 -29.941 1.00 91.81 386 ASP A CA 1
ATOM 2937 C C . ASP A 1 386 ? 13.827 -7.296 -29.641 1.00 91.81 386 ASP A C 1
ATOM 2939 O O . ASP A 1 386 ? 13.616 -8.458 -29.302 1.00 91.81 386 ASP A O 1
ATOM 2943 N N . ALA A 1 387 ? 15.065 -6.791 -29.674 1.00 90.06 387 ALA A N 1
ATOM 2944 C CA . ALA A 1 387 ? 16.257 -7.559 -29.314 1.00 90.06 387 ALA A CA 1
ATOM 2945 C C . ALA A 1 387 ? 16.258 -7.964 -27.826 1.00 90.06 387 ALA A C 1
ATOM 2947 O O . ALA A 1 387 ? 16.595 -9.102 -27.482 1.00 90.06 387 ALA A O 1
ATOM 2948 N N . GLU A 1 388 ? 15.837 -7.056 -26.944 1.00 93.69 388 GLU A N 1
ATOM 2949 C CA . GLU A 1 388 ? 15.663 -7.293 -25.511 1.00 93.69 388 GLU A CA 1
ATOM 2950 C C . GLU A 1 388 ? 14.529 -8.288 -25.240 1.00 93.69 388 GLU A C 1
ATOM 2952 O O . GLU A 1 388 ? 14.702 -9.228 -24.457 1.00 93.69 388 GLU A O 1
ATOM 2957 N N . ILE A 1 389 ? 13.380 -8.120 -25.905 1.00 94.25 389 ILE A N 1
ATOM 2958 C CA . ILE A 1 389 ? 12.244 -9.041 -25.765 1.00 94.25 389 ILE A CA 1
ATOM 2959 C C . ILE A 1 389 ? 12.574 -10.427 -26.321 1.00 94.25 389 ILE A C 1
ATOM 2961 O O . ILE A 1 389 ? 12.229 -11.416 -25.681 1.00 94.25 389 ILE A O 1
ATOM 2965 N N . CYS A 1 390 ? 13.300 -10.522 -27.435 1.00 91.38 390 CYS A N 1
ATOM 2966 C CA . CYS A 1 390 ? 13.780 -11.788 -27.982 1.00 91.38 390 CYS A CA 1
ATOM 2967 C C . CYS A 1 390 ? 14.722 -12.508 -27.005 1.00 91.38 390 CYS A C 1
ATOM 2969 O O . CYS A 1 390 ? 14.548 -13.697 -26.734 1.00 91.38 390 CYS A O 1
ATOM 2971 N N . CYS A 1 391 ? 15.647 -11.781 -26.371 1.00 92.19 391 CYS A N 1
ATOM 2972 C CA . CYS A 1 391 ? 16.509 -12.345 -25.334 1.00 92.19 391 CYS A CA 1
ATOM 2973 C C . CYS A 1 391 ? 15.706 -12.909 -24.143 1.00 92.19 391 CYS A C 1
ATOM 2975 O O . CYS A 1 391 ? 15.930 -14.047 -23.722 1.00 92.19 391 CYS A O 1
ATOM 2977 N N . ILE A 1 392 ? 14.722 -12.149 -23.646 1.00 92.69 392 ILE A N 1
ATOM 2978 C CA . ILE A 1 392 ? 13.800 -12.591 -22.586 1.00 92.69 392 ILE A CA 1
ATOM 2979 C C . ILE A 1 392 ? 13.005 -13.822 -23.038 1.00 92.69 392 ILE A C 1
ATOM 2981 O O . ILE A 1 392 ? 12.897 -14.790 -22.287 1.00 92.69 392 ILE A O 1
ATOM 2985 N N . ALA A 1 393 ? 12.470 -13.809 -24.259 1.00 89.62 393 ALA A N 1
ATOM 2986 C CA . ALA A 1 393 ? 11.651 -14.883 -24.802 1.00 89.62 393 ALA A CA 1
ATOM 2987 C C . ALA A 1 393 ? 12.416 -16.213 -24.877 1.00 89.62 393 ALA A C 1
ATOM 2989 O O . ALA A 1 393 ? 11.878 -17.248 -24.479 1.00 89.62 393 ALA A O 1
ATOM 2990 N N . LEU A 1 394 ? 13.674 -16.175 -25.323 1.00 88.88 394 LEU A N 1
ATOM 2991 C CA . LEU A 1 394 ? 14.537 -17.351 -25.446 1.00 88.88 394 LEU A CA 1
ATOM 2992 C C . LEU A 1 394 ? 15.002 -17.910 -24.092 1.00 88.88 394 LEU A C 1
ATOM 2994 O O . LEU A 1 394 ? 15.144 -19.124 -23.960 1.00 88.88 394 LEU A O 1
ATOM 2998 N N . LYS A 1 395 ? 15.256 -17.052 -23.093 1.00 88.06 395 LYS A N 1
ATOM 2999 C CA . LYS A 1 395 ? 15.947 -17.447 -21.849 1.00 88.06 395 LYS A CA 1
ATOM 3000 C C . LYS A 1 395 ? 15.058 -17.551 -20.600 1.00 88.06 395 LYS A C 1
ATOM 3002 O O . LYS A 1 395 ? 15.351 -18.361 -19.725 1.00 88.06 395 LYS A O 1
ATOM 3007 N N . CYS A 1 396 ? 13.961 -16.798 -20.494 1.00 89.06 396 CYS A N 1
ATOM 3008 C CA . CYS A 1 396 ? 13.111 -16.784 -19.293 1.00 89.06 396 CYS A CA 1
ATOM 3009 C C . CYS A 1 396 ? 12.083 -17.935 -19.268 1.00 89.06 396 CYS A C 1
ATOM 3011 O O . CYS A 1 396 ? 10.880 -17.725 -19.442 1.00 89.06 396 CYS A O 1
ATOM 3013 N N . ILE A 1 397 ? 12.532 -19.164 -19.003 1.00 86.81 397 ILE A N 1
ATOM 3014 C CA . ILE A 1 397 ? 11.688 -20.375 -19.065 1.00 86.81 397 ILE A CA 1
ATOM 3015 C C . ILE A 1 397 ? 10.530 -20.352 -18.045 1.00 86.81 397 ILE A C 1
ATOM 3017 O O . ILE A 1 397 ? 9.417 -20.778 -18.363 1.00 86.81 397 ILE A O 1
ATOM 3021 N N . ALA A 1 398 ? 10.752 -19.836 -16.831 1.00 89.62 398 ALA A N 1
ATOM 3022 C CA . ALA A 1 398 ? 9.748 -19.803 -15.758 1.00 89.62 398 ALA A CA 1
ATOM 3023 C C . ALA A 1 398 ? 8.720 -18.655 -15.863 1.00 89.62 398 ALA A C 1
ATOM 3025 O O . ALA A 1 398 ? 7.819 -18.561 -15.022 1.00 89.62 398 ALA A O 1
ATOM 3026 N N . LEU A 1 399 ? 8.832 -17.774 -16.865 1.00 92.44 399 LEU A N 1
ATOM 3027 C CA . LEU A 1 399 ? 8.048 -16.542 -16.942 1.00 92.44 399 LEU A CA 1
ATOM 3028 C C . LEU A 1 399 ? 6.565 -16.820 -17.210 1.00 92.44 399 LEU A C 1
ATOM 3030 O O . LEU A 1 399 ? 6.177 -17.247 -18.292 1.00 92.44 399 LEU A O 1
ATOM 3034 N N . LYS A 1 400 ? 5.716 -16.505 -16.227 1.00 90.25 400 LYS A N 1
ATOM 3035 C CA . LYS A 1 400 ? 4.255 -16.691 -16.275 1.00 90.25 400 LYS A CA 1
ATOM 3036 C C . LYS A 1 400 ? 3.510 -15.415 -16.647 1.00 90.25 400 LYS A C 1
ATOM 3038 O O . LYS A 1 400 ? 2.396 -15.492 -17.175 1.00 90.25 400 LYS A O 1
ATOM 3043 N N . LYS A 1 401 ? 4.058 -14.237 -16.319 1.00 91.19 401 LYS A N 1
ATOM 3044 C CA . LYS A 1 401 ? 3.396 -12.937 -16.529 1.00 91.19 401 LYS A CA 1
ATOM 3045 C C . LYS A 1 401 ? 4.385 -11.873 -16.993 1.00 91.19 401 LYS A C 1
ATOM 3047 O O . LYS A 1 401 ? 5.265 -11.485 -16.230 1.00 91.19 401 LYS A O 1
ATOM 3052 N N . LEU A 1 402 ? 4.160 -11.345 -18.191 1.00 93.69 402 LEU A N 1
ATOM 3053 C CA . LEU A 1 402 ? 4.932 -10.253 -18.776 1.00 93.69 402 LEU A CA 1
ATOM 3054 C C . LEU A 1 402 ? 4.050 -9.010 -18.952 1.00 93.69 402 LEU A C 1
ATOM 3056 O O . LEU A 1 402 ? 2.937 -9.086 -19.480 1.00 93.69 402 LEU A O 1
ATOM 3060 N N . CYS A 1 403 ? 4.529 -7.855 -18.497 1.00 93.31 403 CYS A N 1
ATOM 3061 C CA . CYS A 1 403 ? 3.868 -6.566 -18.686 1.00 93.31 403 CYS A CA 1
ATOM 3062 C C . CYS A 1 403 ? 4.833 -5.569 -19.329 1.00 93.31 403 CYS A C 1
ATOM 3064 O O . CYS A 1 403 ? 5.718 -5.060 -18.651 1.00 93.31 403 CYS A O 1
ATOM 3066 N N . ILE A 1 404 ? 4.629 -5.245 -20.601 1.00 93.44 404 ILE A N 1
ATOM 3067 C CA . ILE A 1 404 ? 5.417 -4.244 -21.325 1.00 93.44 404 ILE A CA 1
ATOM 3068 C C . ILE A 1 404 ? 4.550 -2.997 -21.480 1.00 93.44 404 ILE A C 1
ATOM 3070 O O . ILE A 1 404 ? 3.368 -3.085 -21.828 1.00 93.44 404 ILE A O 1
ATOM 3074 N N . LYS A 1 405 ? 5.089 -1.818 -21.186 1.00 91.25 405 LYS A N 1
ATOM 3075 C CA . LYS A 1 405 ? 4.345 -0.570 -21.349 1.00 91.25 405 LYS A CA 1
ATOM 3076 C C . LYS A 1 405 ? 5.247 0.561 -21.799 1.00 91.25 405 LYS A C 1
ATOM 3078 O O . LYS A 1 405 ? 6.178 0.880 -21.079 1.00 91.25 405 LYS A O 1
ATOM 3083 N N . SER A 1 406 ? 4.880 1.274 -22.861 1.00 88.44 406 SER A N 1
ATOM 3084 C CA . SER A 1 406 ? 5.636 2.442 -23.335 1.00 88.44 406 SER A CA 1
ATOM 3085 C C . SER A 1 406 ? 7.121 2.112 -23.526 1.00 88.44 406 SER A C 1
ATOM 3087 O O . SER A 1 406 ? 7.984 2.788 -22.977 1.00 88.44 406 SER A O 1
ATOM 3089 N N . CYS A 1 407 ? 7.372 1.031 -24.262 1.00 91.31 407 CYS A N 1
ATOM 3090 C CA . CYS A 1 407 ? 8.689 0.585 -24.709 1.00 91.31 407 CYS A CA 1
ATOM 3091 C C . CYS A 1 407 ? 8.671 0.493 -26.249 1.00 91.31 407 CYS A C 1
ATOM 3093 O O . CYS A 1 407 ? 7.596 0.224 -26.805 1.00 91.31 407 CYS A O 1
ATOM 3095 N N . PRO A 1 408 ? 9.799 0.725 -26.941 1.00 91.25 408 PRO A N 1
ATOM 3096 C CA . PRO A 1 408 ? 9.901 0.690 -28.404 1.00 91.25 408 PRO A CA 1
ATOM 3097 C C . PRO A 1 408 ? 9.966 -0.744 -28.966 1.00 91.25 408 PRO A C 1
ATOM 3099 O O . PRO A 1 408 ? 10.886 -1.093 -29.696 1.00 91.25 408 PRO A O 1
ATOM 3102 N N . ILE A 1 409 ? 8.980 -1.575 -28.622 1.00 93.31 409 ILE A N 1
ATOM 3103 C CA . ILE A 1 409 ? 8.803 -2.916 -29.200 1.00 93.31 409 ILE A CA 1
ATOM 3104 C C . ILE A 1 409 ? 7.881 -2.865 -30.425 1.00 93.31 409 ILE A C 1
ATOM 3106 O O . ILE A 1 409 ? 6.999 -1.996 -30.503 1.00 93.31 409 ILE A O 1
ATOM 3110 N N . SER A 1 410 ? 8.064 -3.818 -31.334 1.00 91.31 410 SER A N 1
ATOM 3111 C CA . SER A 1 410 ? 7.242 -4.057 -32.516 1.00 91.31 410 SER A CA 1
ATOM 3112 C C . SER A 1 410 ? 6.616 -5.456 -32.518 1.00 91.31 410 SER A C 1
ATOM 3114 O O . SER A 1 410 ? 6.758 -6.228 -31.563 1.00 91.31 410 SER A O 1
ATOM 3116 N N . ASP A 1 411 ? 5.917 -5.797 -33.599 1.00 89.75 411 ASP A N 1
ATOM 3117 C CA . ASP A 1 411 ? 5.403 -7.149 -33.828 1.00 89.75 411 ASP A CA 1
ATOM 3118 C C . ASP A 1 411 ? 6.497 -8.216 -33.852 1.00 89.75 411 ASP A C 1
ATOM 3120 O O . ASP A 1 411 ? 6.247 -9.336 -33.415 1.00 89.75 411 ASP A O 1
ATOM 3124 N N . HIS A 1 412 ? 7.733 -7.874 -34.220 1.00 89.38 412 HIS A N 1
ATOM 3125 C CA . HIS A 1 412 ? 8.839 -8.828 -34.164 1.00 89.38 412 HIS A CA 1
ATOM 3126 C C . HIS A 1 412 ? 9.146 -9.277 -32.719 1.00 89.38 412 HIS A C 1
ATOM 3128 O O . HIS A 1 412 ? 9.410 -10.451 -32.448 1.00 89.38 412 HIS A O 1
ATOM 3134 N N . GLY A 1 413 ? 9.000 -8.378 -31.738 1.00 89.44 413 GLY A N 1
ATOM 3135 C CA . GLY A 1 413 ? 9.030 -8.738 -30.320 1.00 89.44 413 GLY A CA 1
ATOM 3136 C C . GLY A 1 413 ? 7.849 -9.625 -29.901 1.00 89.44 413 GLY A C 1
ATOM 3137 O O . GLY A 1 413 ? 7.983 -10.446 -28.990 1.00 89.44 413 GLY A O 1
ATOM 3138 N N . MET A 1 414 ? 6.700 -9.517 -30.573 1.00 89.81 414 MET A N 1
ATOM 3139 C CA . MET A 1 414 ? 5.530 -10.372 -30.335 1.00 89.81 414 MET A CA 1
ATOM 3140 C C . MET A 1 414 ? 5.701 -11.769 -30.949 1.00 89.81 414 MET A C 1
ATOM 3142 O O . MET A 1 414 ? 5.352 -12.753 -30.296 1.00 89.81 414 MET A O 1
ATOM 3146 N N . GLU A 1 415 ? 6.305 -11.884 -32.134 1.00 88.00 415 GLU A N 1
ATOM 3147 C CA . GLU A 1 415 ? 6.727 -13.154 -32.751 1.00 88.00 415 GLU A CA 1
ATOM 3148 C C . GLU A 1 415 ? 7.732 -13.906 -31.865 1.00 88.00 415 GLU A C 1
ATOM 3150 O O . GLU A 1 415 ? 7.612 -15.119 -31.644 1.00 88.00 415 GLU A O 1
ATOM 3155 N N . ALA A 1 416 ? 8.689 -13.181 -31.280 1.00 89.50 416 ALA A N 1
ATOM 3156 C CA . ALA A 1 416 ? 9.631 -13.755 -30.329 1.00 89.50 416 ALA A CA 1
ATOM 3157 C C . ALA A 1 416 ? 8.912 -14.298 -29.078 1.00 89.50 416 ALA A C 1
ATOM 3159 O O . ALA A 1 416 ? 9.194 -15.410 -28.635 1.00 89.50 416 ALA A O 1
ATOM 3160 N N . LEU A 1 417 ? 7.914 -13.584 -28.541 1.00 89.44 417 LEU A N 1
ATOM 3161 C CA . LEU A 1 417 ? 7.076 -14.085 -27.438 1.00 89.44 417 LEU A CA 1
ATOM 3162 C C . LEU A 1 417 ? 6.142 -15.237 -27.849 1.00 89.44 417 LEU A C 1
ATOM 3164 O O . LEU A 1 417 ? 5.758 -16.042 -26.998 1.00 89.44 417 LEU A O 1
ATOM 3168 N N . ALA A 1 418 ? 5.776 -15.335 -29.127 1.00 84.56 418 ALA A N 1
ATOM 3169 C CA . ALA A 1 418 ? 4.964 -16.430 -29.649 1.00 84.56 418 ALA A CA 1
ATOM 3170 C C . ALA A 1 418 ? 5.757 -17.741 -29.722 1.00 84.56 418 ALA A C 1
ATOM 3172 O O . ALA A 1 418 ? 5.187 -18.807 -29.483 1.00 84.56 418 ALA A O 1
ATOM 3173 N N . SER A 1 419 ? 7.060 -17.666 -29.999 1.00 83.62 419 SER A N 1
ATOM 3174 C CA . SER A 1 419 ? 7.975 -18.814 -30.064 1.00 83.62 419 SER A CA 1
ATOM 3175 C C . SER A 1 419 ? 8.623 -19.153 -28.708 1.00 83.62 419 SER A C 1
ATOM 3177 O O . SER A 1 419 ? 8.710 -20.331 -28.353 1.00 83.62 419 SER A O 1
ATOM 3179 N N . GLY A 1 420 ? 8.999 -18.153 -27.905 1.00 83.62 420 GLY A N 1
ATOM 3180 C CA . GLY A 1 420 ? 9.653 -18.309 -26.596 1.00 83.62 420 GLY A CA 1
ATOM 3181 C C . GLY A 1 420 ? 8.723 -18.399 -25.372 1.00 83.62 420 GLY A C 1
ATOM 3182 O O . GLY A 1 420 ? 7.503 -18.493 -25.501 1.00 83.62 420 GLY A O 1
ATOM 3183 N N . CYS A 1 421 ? 9.313 -18.380 -24.167 1.00 84.50 421 CYS A N 1
ATOM 3184 C CA . CYS A 1 421 ? 8.651 -18.399 -22.848 1.00 84.50 421 CYS A CA 1
ATOM 3185 C C . CYS A 1 421 ? 7.512 -19.446 -22.712 1.00 84.50 421 CYS A C 1
ATOM 3187 O O . CYS A 1 421 ? 6.334 -19.083 -22.677 1.00 84.50 421 CYS A O 1
ATOM 3189 N N . PRO A 1 422 ? 7.821 -20.753 -22.585 1.00 82.38 422 PRO A N 1
ATOM 3190 C CA . PRO A 1 422 ? 6.818 -21.825 -22.652 1.00 82.38 422 PRO A CA 1
ATOM 3191 C C . PRO A 1 422 ? 5.758 -21.785 -21.537 1.00 82.38 422 PRO A C 1
ATOM 3193 O O . PRO A 1 422 ? 4.642 -22.251 -21.740 1.00 82.38 422 PRO A O 1
ATOM 3196 N N . ASN A 1 423 ? 6.074 -21.210 -20.370 1.00 84.62 423 ASN A N 1
ATOM 3197 C CA . ASN A 1 423 ? 5.161 -21.124 -19.222 1.00 84.62 423 ASN A CA 1
ATOM 3198 C C . ASN A 1 423 ? 4.321 -19.831 -19.180 1.00 84.62 423 ASN A C 1
ATOM 3200 O O . ASN A 1 423 ? 3.693 -19.533 -18.157 1.00 84.62 423 ASN A O 1
ATOM 3204 N N . LEU A 1 424 ? 4.314 -19.035 -20.252 1.00 84.81 424 LEU A N 1
ATOM 3205 C CA . LEU A 1 424 ? 3.683 -17.718 -20.270 1.00 84.81 424 LEU A CA 1
ATOM 3206 C C . LEU A 1 424 ? 2.151 -17.833 -20.296 1.00 84.81 424 LEU A C 1
ATOM 3208 O O . LEU A 1 424 ? 1.557 -18.338 -21.241 1.00 84.81 424 LEU A O 1
ATOM 3212 N N . VAL A 1 425 ? 1.494 -17.327 -19.247 1.00 85.69 425 VAL A N 1
ATOM 3213 C CA . VAL A 1 425 ? 0.024 -17.364 -19.081 1.00 85.69 425 VAL A CA 1
ATOM 3214 C C . VAL A 1 425 ? -0.611 -15.996 -19.344 1.00 85.69 425 VAL A C 1
ATOM 3216 O O . VAL A 1 425 ? -1.803 -15.887 -19.654 1.00 85.69 425 VAL A O 1
ATOM 3219 N N . LYS A 1 426 ? 0.163 -14.910 -19.220 1.00 85.50 426 LYS A N 1
ATOM 3220 C CA . LYS A 1 426 ? -0.344 -13.549 -19.411 1.00 85.50 426 LYS A CA 1
ATOM 3221 C C . LYS A 1 426 ? 0.683 -12.593 -19.997 1.00 85.50 426 LYS A C 1
ATOM 3223 O O . LYS A 1 426 ? 1.691 -12.308 -19.354 1.00 85.50 426 LYS A O 1
ATOM 3228 N N . VAL A 1 427 ? 0.339 -11.999 -21.135 1.00 88.94 427 VAL A N 1
ATOM 3229 C CA . VAL A 1 427 ? 1.050 -10.864 -21.733 1.00 88.94 427 VAL A CA 1
ATOM 3230 C C . VAL A 1 427 ? 0.155 -9.633 -21.668 1.00 88.94 427 VAL A C 1
ATOM 3232 O O . VAL A 1 427 ? -1.042 -9.682 -21.957 1.00 88.94 427 VAL A O 1
ATOM 3235 N N . LYS A 1 428 ? 0.725 -8.507 -21.253 1.00 86.88 428 LYS A N 1
ATOM 3236 C CA . LYS A 1 428 ? 0.042 -7.216 -21.218 1.00 86.88 428 LYS A CA 1
ATOM 3237 C C . LYS A 1 428 ? 0.939 -6.162 -21.848 1.00 86.88 428 LYS A C 1
ATOM 3239 O O . LYS A 1 428 ? 1.896 -5.736 -21.210 1.00 86.88 428 LYS A O 1
ATOM 3244 N N . VAL A 1 429 ? 0.610 -5.739 -23.061 1.00 88.31 429 VAL A N 1
ATOM 3245 C CA . VAL A 1 429 ? 1.363 -4.743 -23.834 1.00 88.31 429 VAL A CA 1
ATOM 3246 C C . VAL A 1 429 ? 0.530 -3.468 -23.918 1.00 88.31 429 VAL A C 1
ATOM 3248 O O . VAL A 1 429 ? -0.643 -3.511 -24.288 1.00 88.31 429 VAL A O 1
ATOM 3251 N N . LYS A 1 430 ? 1.093 -2.331 -23.496 1.00 85.31 430 LYS A N 1
ATOM 3252 C CA . LYS A 1 430 ? 0.362 -1.057 -23.382 1.00 85.31 430 LYS A CA 1
ATOM 3253 C C . LYS A 1 430 ? 1.157 0.119 -23.944 1.00 85.31 430 LYS A C 1
ATOM 3255 O O . LYS A 1 430 ? 2.220 0.437 -23.427 1.00 85.31 430 LYS A O 1
ATOM 3260 N N . LYS A 1 431 ? 0.603 0.870 -24.896 1.00 82.12 431 LYS A N 1
ATOM 3261 C CA . LYS A 1 431 ? 1.222 2.079 -25.476 1.00 82.12 431 LYS A CA 1
ATOM 3262 C C . LYS A 1 431 ? 2.615 1.824 -26.081 1.00 82.12 431 LYS A C 1
ATOM 3264 O O . LYS A 1 431 ? 3.486 2.683 -25.967 1.00 82.12 431 LYS A O 1
ATOM 3269 N N . CYS A 1 432 ? 2.821 0.652 -26.678 1.00 87.19 432 CYS A N 1
ATOM 3270 C CA . CYS A 1 432 ? 4.035 0.292 -27.410 1.00 87.19 432 CYS A CA 1
ATOM 3271 C C . CYS A 1 432 ? 3.742 0.433 -28.906 1.00 87.19 432 CYS A C 1
ATOM 3273 O O . CYS A 1 432 ? 3.108 -0.442 -29.474 1.00 87.19 432 CYS A O 1
ATOM 3275 N N . ARG A 1 433 ? 4.108 1.570 -29.512 1.00 81.31 433 ARG A N 1
ATOM 3276 C CA . ARG A 1 433 ? 3.558 2.007 -30.813 1.00 81.31 433 ARG A CA 1
ATOM 3277 C C . ARG A 1 433 ? 3.873 1.108 -32.017 1.00 81.31 433 ARG A C 1
ATOM 3279 O O . ARG A 1 433 ? 3.187 1.255 -33.014 1.00 81.31 433 ARG A O 1
ATOM 3286 N N . GLY A 1 434 ? 4.866 0.223 -31.935 1.00 82.62 434 GLY A N 1
ATOM 3287 C CA . GLY A 1 434 ? 5.202 -0.696 -33.025 1.00 82.62 434 GLY A CA 1
ATOM 3288 C C . GLY A 1 434 ? 4.405 -2.005 -33.037 1.00 82.62 434 GLY A C 1
ATOM 3289 O O . GLY A 1 434 ? 4.613 -2.794 -33.949 1.00 82.62 434 GLY A O 1
ATOM 3290 N N . VAL A 1 435 ? 3.566 -2.277 -32.028 1.00 86.94 435 VAL A N 1
ATOM 3291 C CA . VAL A 1 435 ? 2.818 -3.544 -31.921 1.00 86.94 435 VAL A CA 1
ATOM 3292 C C . VAL A 1 435 ? 1.425 -3.392 -32.518 1.00 86.94 435 VAL A C 1
ATOM 3294 O O . VAL A 1 435 ? 0.566 -2.732 -31.935 1.00 86.94 435 VAL A O 1
ATOM 3297 N N . THR A 1 436 ? 1.169 -4.020 -33.651 1.00 85.69 436 THR A N 1
ATOM 3298 C CA . THR A 1 436 ? -0.143 -4.004 -34.294 1.00 85.69 436 THR A CA 1
ATOM 3299 C C . THR A 1 436 ? -1.127 -4.961 -33.595 1.00 85.69 436 THR A C 1
ATOM 3301 O O . THR A 1 436 ? -0.735 -5.823 -32.793 1.00 85.69 436 THR A O 1
ATOM 3304 N N . PRO A 1 437 ? -2.446 -4.819 -33.834 1.00 82.75 437 PRO A N 1
ATOM 3305 C CA . PRO A 1 437 ? -3.420 -5.855 -33.492 1.00 82.75 437 PRO A CA 1
ATOM 3306 C C . PRO A 1 437 ? -3.027 -7.237 -34.034 1.00 82.75 437 PRO A C 1
ATOM 3308 O O . PRO A 1 437 ? -3.095 -8.219 -33.291 1.00 82.75 437 PRO A O 1
ATOM 3311 N N . GLU A 1 438 ? -2.541 -7.281 -35.273 1.00 82.19 438 GLU A N 1
ATOM 3312 C CA . GLU A 1 438 ? -2.143 -8.469 -36.024 1.00 82.19 438 GLU A CA 1
ATOM 3313 C C . GLU A 1 438 ? -1.021 -9.236 -35.309 1.00 82.19 438 GLU A C 1
ATOM 3315 O O . GLU A 1 438 ? -1.160 -10.439 -35.075 1.00 82.19 438 GLU A O 1
ATOM 3320 N N . GLY A 1 439 ? 0.037 -8.560 -34.844 1.00 80.38 439 GLY A N 1
ATOM 3321 C CA . GLY A 1 439 ? 1.118 -9.204 -34.082 1.00 80.38 439 GLY A CA 1
ATOM 3322 C C . GLY A 1 439 ? 0.668 -9.795 -32.738 1.00 80.38 439 GLY A C 1
ATOM 3323 O O . GLY A 1 439 ? 1.219 -10.791 -32.257 1.00 80.38 439 GLY A O 1
ATOM 3324 N N . ALA A 1 440 ? -0.385 -9.248 -32.122 1.00 81.69 440 ALA A N 1
ATOM 3325 C CA . ALA A 1 440 ? -0.983 -9.842 -30.926 1.00 81.69 440 ALA A CA 1
ATOM 3326 C C . ALA A 1 440 ? -1.980 -10.965 -31.228 1.00 81.69 440 ALA A C 1
ATOM 3328 O O . ALA A 1 440 ? -2.122 -11.869 -30.401 1.00 81.69 440 ALA A O 1
ATOM 3329 N N . ASP A 1 441 ? -2.669 -10.928 -32.366 1.00 81.19 441 ASP A N 1
ATOM 3330 C CA . ASP A 1 441 ? -3.505 -12.037 -32.826 1.00 81.19 441 ASP A CA 1
ATOM 3331 C C . ASP A 1 441 ? -2.650 -13.229 -33.266 1.00 81.19 441 ASP A C 1
ATOM 3333 O O . ASP A 1 441 ? -2.970 -14.358 -32.895 1.00 81.19 441 ASP A O 1
ATOM 3337 N N . TRP A 1 442 ? -1.485 -12.988 -33.873 1.00 80.25 442 TRP A N 1
ATOM 3338 C CA . TRP A 1 442 ? -0.444 -13.996 -34.089 1.00 80.25 442 TRP A CA 1
ATOM 3339 C C . TRP A 1 442 ? -0.005 -14.660 -32.774 1.00 80.25 442 TRP A C 1
ATOM 3341 O O . TRP A 1 442 ? -0.029 -15.887 -32.637 1.00 80.25 442 TRP A O 1
ATOM 3351 N N . LEU A 1 443 ? 0.300 -13.852 -31.749 1.00 82.38 443 LEU A N 1
ATOM 3352 C CA . LEU A 1 443 ? 0.644 -14.347 -30.412 1.00 82.38 443 LEU A CA 1
ATOM 3353 C C . LEU A 1 443 ? -0.496 -15.166 -29.770 1.00 82.38 443 LEU A C 1
ATOM 3355 O O . LEU A 1 443 ? -0.222 -16.156 -29.091 1.00 82.38 443 LEU A O 1
ATOM 3359 N N . ARG A 1 444 ? -1.768 -14.792 -29.976 1.00 82.81 444 ARG A N 1
ATOM 3360 C CA . ARG A 1 444 ? -2.934 -15.563 -29.494 1.00 82.81 444 ARG A CA 1
ATOM 3361 C C . ARG A 1 444 ? -3.101 -16.880 -30.249 1.00 82.81 444 ARG A C 1
ATOM 3363 O O . ARG A 1 444 ? -3.351 -17.900 -29.611 1.00 82.81 444 ARG A O 1
ATOM 3370 N N . ALA A 1 445 ? -2.956 -16.862 -31.573 1.00 80.50 445 ALA A N 1
ATOM 3371 C CA . ALA A 1 445 ? -3.098 -18.035 -32.429 1.00 80.50 445 ALA A CA 1
ATOM 3372 C C . ALA A 1 445 ? -2.040 -19.100 -32.100 1.00 80.50 445 ALA A C 1
ATOM 3374 O O . ALA A 1 445 ? -2.383 -20.263 -31.891 1.00 80.50 445 ALA A O 1
ATOM 3375 N N . ASN A 1 446 ? -0.775 -18.697 -31.942 1.00 78.88 446 ASN A N 1
ATOM 3376 C CA . ASN A 1 446 ? 0.319 -19.621 -31.625 1.00 78.88 446 ASN A CA 1
ATOM 3377 C C . ASN A 1 446 ? 0.329 -20.098 -30.155 1.00 78.88 446 ASN A C 1
ATOM 3379 O O . ASN A 1 446 ? 1.014 -21.060 -29.804 1.00 78.88 446 ASN A O 1
ATOM 3383 N N . ARG A 1 447 ? -0.410 -19.423 -29.262 1.00 75.62 447 ARG A N 1
ATOM 3384 C CA . ARG A 1 447 ? -0.487 -19.728 -27.823 1.00 75.62 447 ARG A CA 1
ATOM 3385 C C . ARG A 1 447 ? -1.942 -19.688 -27.333 1.00 75.62 447 ARG A C 1
ATOM 3387 O O . ARG A 1 447 ? -2.308 -18.831 -26.536 1.00 75.62 447 ARG A O 1
ATOM 3394 N N . GLY A 1 448 ? -2.775 -20.643 -27.751 1.00 63.28 448 GLY A N 1
ATOM 3395 C CA . GLY A 1 448 ? -4.230 -20.630 -27.489 1.00 63.28 448 GLY A CA 1
ATOM 3396 C C . GLY A 1 448 ? -4.693 -20.519 -26.018 1.00 63.28 448 GLY A C 1
ATOM 3397 O O . GLY A 1 448 ? -5.833 -20.132 -25.767 1.00 63.28 448 GLY A O 1
ATOM 3398 N N . SER A 1 449 ? -3.835 -20.808 -25.030 1.00 71.94 449 SER A N 1
ATOM 3399 C CA . SER A 1 449 ? -4.109 -20.621 -23.591 1.00 71.94 449 SER A CA 1
ATOM 3400 C C . SER A 1 449 ? -3.630 -19.271 -23.017 1.00 71.94 449 SER A C 1
ATOM 3402 O O . SER A 1 449 ? -3.924 -18.947 -21.861 1.00 71.94 449 SER A O 1
ATOM 3404 N N . LEU A 1 450 ? -2.901 -18.465 -23.795 1.00 77.56 450 LEU A N 1
ATOM 3405 C CA . LEU A 1 450 ? -2.244 -17.236 -23.353 1.00 77.56 450 LEU A CA 1
ATOM 3406 C C . LEU A 1 450 ? -3.209 -16.044 -23.313 1.00 77.56 450 LEU A C 1
ATOM 3408 O O . LEU A 1 450 ? -3.798 -15.630 -24.312 1.00 77.56 450 LEU A O 1
ATOM 3412 N N . SER A 1 451 ? -3.308 -15.394 -22.152 1.00 75.50 451 SER A N 1
ATOM 3413 C CA . SER A 1 451 ? -4.109 -14.173 -22.011 1.00 75.50 451 SER A CA 1
ATOM 3414 C C . SER A 1 451 ? -3.344 -12.924 -22.482 1.00 75.50 451 SER A C 1
ATOM 3416 O O . SER A 1 451 ? -2.578 -12.329 -21.722 1.00 75.50 451 SER A O 1
ATOM 3418 N N . VAL A 1 452 ? -3.574 -12.501 -23.733 1.00 79.38 452 VAL A N 1
ATOM 3419 C CA . VAL A 1 452 ? -2.949 -11.308 -24.348 1.00 79.38 452 VAL A CA 1
ATOM 3420 C C . VAL A 1 452 ? -3.847 -10.067 -24.238 1.00 79.38 452 VAL A C 1
ATOM 3422 O O . VAL A 1 452 ? -4.902 -9.981 -24.872 1.00 79.38 452 VAL A O 1
ATOM 3425 N N . ASN A 1 453 ? -3.413 -9.071 -23.460 1.00 78.25 453 ASN A N 1
ATOM 3426 C CA . ASN A 1 453 ? -4.074 -7.770 -23.297 1.00 78.25 453 ASN A CA 1
ATOM 3427 C C . ASN A 1 453 ? -3.267 -6.667 -24.004 1.00 78.25 453 ASN A C 1
ATOM 3429 O O . ASN A 1 453 ? -2.262 -6.213 -23.454 1.00 78.25 453 ASN A O 1
ATOM 3433 N N . LEU A 1 454 ? -3.727 -6.236 -25.182 1.00 76.62 454 LEU A N 1
ATOM 3434 C CA . LEU A 1 454 ? -3.260 -5.009 -25.835 1.00 76.62 454 LEU A CA 1
ATOM 3435 C C . LEU A 1 454 ? -4.018 -3.782 -25.309 1.00 76.62 454 LEU A C 1
ATOM 3437 O O . LEU A 1 454 ? -5.207 -3.849 -25.000 1.00 76.62 454 LEU A O 1
ATOM 3441 N N . ASP A 1 455 ? -3.322 -2.653 -25.249 1.00 69.38 455 ASP A N 1
ATOM 3442 C CA . ASP A 1 455 ? -3.870 -1.303 -25.078 1.00 69.38 455 ASP A CA 1
ATOM 3443 C C . ASP A 1 455 ? -3.001 -0.361 -25.906 1.00 69.38 455 ASP A C 1
ATOM 3445 O O . ASP A 1 455 ? -2.028 0.217 -25.409 1.00 69.38 455 ASP A O 1
ATOM 3449 N N . MET A 1 456 ? -3.286 -0.317 -27.204 1.00 51.91 456 MET A N 1
ATOM 3450 C CA . MET A 1 456 ? -2.547 0.499 -28.153 1.00 51.91 456 MET A CA 1
ATOM 3451 C C . MET A 1 456 ? -2.965 1.955 -28.012 1.00 51.91 456 MET A C 1
ATOM 3453 O O . MET A 1 456 ? -4.054 2.355 -28.408 1.00 51.91 456 MET A O 1
ATOM 3457 N N . GLY A 1 457 ? -2.065 2.749 -27.426 1.00 41.78 457 GLY A N 1
ATOM 3458 C CA . GLY A 1 457 ? -2.138 4.199 -27.542 1.00 41.78 457 GLY A CA 1
ATOM 3459 C C . GLY A 1 457 ? -1.989 4.571 -29.013 1.00 41.78 457 GLY A C 1
ATOM 3460 O O . GLY A 1 457 ? -1.097 4.056 -29.680 1.00 41.78 457 GLY A O 1
ATOM 3461 N N . GLU A 1 458 ? -2.888 5.421 -29.484 1.00 33.91 458 GLU A N 1
ATOM 3462 C CA . GLU A 1 458 ? -3.247 5.554 -30.895 1.00 33.91 458 GLU A CA 1
ATOM 3463 C C . GLU A 1 458 ? -2.080 5.945 -31.813 1.00 33.91 458 GLU A C 1
ATOM 3465 O O . GLU A 1 458 ? -1.193 6.713 -31.429 1.00 33.91 458 GLU A O 1
ATOM 3470 N N . HIS A 1 459 ? -2.119 5.424 -33.045 1.00 33.00 459 HIS A N 1
ATOM 3471 C CA . HIS A 1 459 ? -1.197 5.800 -34.112 1.00 33.00 459 HIS A CA 1
ATOM 3472 C C . HIS A 1 459 ? -1.346 7.291 -34.443 1.00 33.00 459 HIS A C 1
ATOM 3474 O O . HIS A 1 459 ? -2.461 7.803 -34.583 1.00 33.00 459 HIS A O 1
ATOM 3480 N N . LEU A 1 460 ? -0.204 7.961 -34.577 1.00 31.33 460 LEU A N 1
ATOM 3481 C CA . LEU A 1 460 ? -0.071 9.233 -35.277 1.00 31.33 460 LEU A CA 1
ATOM 3482 C C . LEU A 1 460 ? 0.510 8.895 -36.647 1.00 31.33 460 LEU A C 1
ATOM 3484 O O . LEU A 1 460 ? 1.730 8.803 -36.771 1.00 31.33 460 LEU A O 1
ATOM 3488 N N . ASP A 1 461 ? -0.351 8.676 -37.637 1.00 27.08 461 ASP A N 1
ATOM 3489 C CA . ASP A 1 461 ? 0.109 8.532 -39.014 1.00 27.08 461 ASP A CA 1
ATOM 3490 C C . ASP A 1 461 ? 0.414 9.917 -39.579 1.00 27.08 461 ASP A C 1
ATOM 3492 O O . ASP A 1 461 ? -0.460 10.771 -39.737 1.00 27.08 461 ASP A O 1
ATOM 3496 N N . VAL A 1 462 ? 1.700 10.142 -39.838 1.00 36.69 462 VAL A N 1
ATOM 3497 C CA . VAL A 1 462 ? 2.189 11.271 -40.623 1.00 36.69 462 VAL A CA 1
ATOM 3498 C C . VAL A 1 462 ? 2.292 10.800 -42.067 1.00 36.69 462 VAL A C 1
ATOM 3500 O O . VAL A 1 462 ? 3.343 10.328 -42.481 1.00 36.69 462 VAL A O 1
ATOM 3503 N N . THR A 1 463 ? 1.212 10.962 -42.825 1.00 29.09 463 THR A N 1
ATOM 3504 C CA . THR A 1 463 ? 1.231 11.026 -44.294 1.00 29.09 463 THR A CA 1
ATOM 3505 C C . THR A 1 463 ? -0.041 11.718 -44.770 1.00 29.09 463 THR A C 1
ATOM 3507 O O . THR A 1 463 ? -1.090 11.101 -44.926 1.00 29.09 463 THR A O 1
ATOM 3510 N N . ALA A 1 464 ? 0.053 13.023 -45.016 1.00 33.28 464 ALA A N 1
ATOM 3511 C CA . ALA A 1 464 ? -0.896 13.695 -45.890 1.00 33.28 464 ALA A CA 1
ATOM 3512 C C . ALA A 1 464 ? -0.379 13.564 -47.325 1.00 33.28 464 ALA A C 1
ATOM 3514 O O . ALA A 1 464 ? 0.708 14.060 -47.622 1.00 33.28 464 ALA A O 1
ATOM 3515 N N . ASN A 1 465 ? -1.145 12.914 -48.199 1.00 28.62 465 ASN A N 1
ATOM 3516 C CA . ASN A 1 465 ? -1.164 13.272 -49.612 1.00 28.62 465 ASN A CA 1
ATOM 3517 C C . ASN A 1 465 ? -2.523 12.903 -50.220 1.00 28.62 465 ASN A C 1
ATOM 3519 O O . ASN A 1 465 ? -3.124 11.902 -49.827 1.00 28.62 465 ASN A O 1
ATOM 3523 N N . ASP A 1 466 ? -3.008 13.741 -51.132 1.00 30.11 466 ASP A N 1
ATOM 3524 C CA . ASP A 1 466 ? -4.374 13.683 -51.655 1.00 30.11 466 ASP A CA 1
ATOM 3525 C C . ASP A 1 466 ? -4.678 12.437 -52.500 1.00 30.11 466 ASP A C 1
ATOM 3527 O O . ASP A 1 466 ? -3.830 11.918 -53.227 1.00 30.11 466 ASP A O 1
ATOM 3531 N N . GLY A 1 467 ? -5.940 12.005 -52.450 1.00 25.75 467 GLY A N 1
ATOM 3532 C CA . GLY A 1 467 ? -6.457 10.891 -53.244 1.00 25.75 467 GLY A CA 1
ATOM 3533 C C . GLY A 1 467 ? -7.953 10.678 -53.027 1.00 25.75 467 GLY A C 1
ATOM 3534 O O . GLY A 1 467 ? -8.355 9.808 -52.261 1.00 25.75 467 GLY A O 1
ATOM 3535 N N . VAL A 1 468 ? -8.788 11.481 -53.694 1.00 32.16 468 VAL A N 1
ATOM 3536 C CA . VAL A 1 468 ? -10.248 11.296 -53.690 1.00 32.16 468 VAL A CA 1
ATOM 3537 C C . VAL A 1 468 ? -10.603 9.995 -54.414 1.00 32.16 468 VAL A C 1
ATOM 3539 O O . VAL A 1 468 ? -10.404 9.888 -55.621 1.00 32.16 468 VAL A O 1
ATOM 3542 N N . VAL A 1 469 ? -11.203 9.045 -53.696 1.00 28.14 469 VAL A N 1
ATOM 3543 C CA . VAL A 1 469 ? -11.968 7.931 -54.276 1.00 28.14 469 VAL A CA 1
ATOM 3544 C C . VAL A 1 469 ? -13.298 7.827 -53.533 1.00 28.14 469 VAL A C 1
ATOM 3546 O O . VAL A 1 469 ? -13.355 7.982 -52.314 1.00 28.14 469 VAL A O 1
ATOM 3549 N N . GLN A 1 470 ? -14.377 7.645 -54.293 1.00 28.48 470 GLN A N 1
ATOM 3550 C CA . GLN A 1 470 ? -15.744 7.578 -53.784 1.00 28.48 470 GLN A CA 1
ATOM 3551 C C . GLN A 1 470 ? -16.078 6.219 -53.156 1.00 28.48 470 GLN A C 1
ATOM 3553 O O . GLN A 1 470 ? -15.404 5.216 -53.379 1.00 28.48 470 GLN A O 1
ATOM 3558 N N . ASP A 1 471 ? -17.154 6.250 -52.373 1.00 29.69 471 ASP A N 1
ATOM 3559 C CA . ASP A 1 471 ? -17.839 5.134 -51.726 1.00 29.69 471 ASP A CA 1
ATOM 3560 C C . ASP A 1 471 ? -17.976 3.871 -52.597 1.00 29.69 471 ASP A C 1
ATOM 3562 O O . ASP A 1 471 ? -18.363 3.941 -53.763 1.00 29.69 471 ASP A O 1
ATOM 3566 N N . ASN A 1 472 ? -17.724 2.718 -51.978 1.00 25.17 472 ASN A N 1
ATOM 3567 C CA . ASN A 1 472 ? -18.527 1.511 -52.151 1.00 25.17 472 ASN A CA 1
ATOM 3568 C C . ASN A 1 472 ? -18.374 0.663 -50.883 1.00 25.17 472 ASN A C 1
ATOM 3570 O O . ASN A 1 472 ? -17.262 0.300 -50.492 1.00 25.17 472 ASN A O 1
ATOM 3574 N N . GLY A 1 473 ? -19.490 0.378 -50.217 1.00 38.22 473 GLY A N 1
ATOM 3575 C CA . GLY A 1 473 ? -19.483 -0.344 -48.951 1.00 38.22 473 GLY A CA 1
ATOM 3576 C C . GLY A 1 473 ? -19.223 -1.840 -49.110 1.00 38.22 473 GLY A C 1
ATOM 3577 O O . GLY A 1 473 ? -19.844 -2.492 -49.942 1.00 38.22 473 GLY A O 1
ATOM 3578 N N . ASP A 1 474 ? -18.409 -2.392 -48.210 1.00 27.72 474 ASP A N 1
ATOM 3579 C CA . ASP A 1 474 ? -18.407 -3.820 -47.897 1.00 27.72 474 ASP A CA 1
ATOM 3580 C C . ASP A 1 474 ? -18.383 -4.025 -46.376 1.00 27.72 474 ASP A C 1
ATOM 3582 O O . ASP A 1 474 ? -17.683 -3.337 -45.627 1.00 27.72 474 ASP A O 1
ATOM 3586 N N . GLY A 1 475 ? -19.235 -4.932 -45.898 1.00 30.48 475 GLY A N 1
ATOM 3587 C CA . GLY A 1 475 ? -19.511 -5.106 -44.473 1.00 30.48 475 GLY A CA 1
ATOM 3588 C C . GLY A 1 475 ? -18.464 -5.943 -43.734 1.00 30.48 475 GLY A C 1
ATOM 3589 O O . GLY A 1 475 ? -17.867 -6.864 -44.285 1.00 30.48 475 GLY A O 1
ATOM 3590 N N . ILE A 1 476 ? -18.310 -5.690 -42.429 1.00 31.69 476 ILE A N 1
ATOM 3591 C CA . ILE A 1 476 ? -17.531 -6.564 -41.535 1.00 31.69 476 ILE A CA 1
ATOM 3592 C C . ILE A 1 476 ? -18.140 -7.984 -41.571 1.00 31.69 476 ILE A C 1
ATOM 3594 O O . ILE A 1 476 ? -19.333 -8.121 -41.277 1.00 31.69 476 ILE A O 1
ATOM 3598 N N . PRO A 1 477 ? -17.364 -9.050 -41.867 1.00 28.39 477 PRO A N 1
ATOM 3599 C CA . PRO A 1 477 ? -17.909 -10.399 -41.999 1.00 28.39 477 PRO A CA 1
ATOM 3600 C C . PRO A 1 477 ? -18.607 -10.909 -40.718 1.00 28.39 477 PRO A C 1
ATOM 3602 O O . PRO A 1 477 ? -18.086 -10.700 -39.614 1.00 28.39 477 PRO A O 1
ATOM 3605 N N . PRO A 1 478 ? -19.732 -11.655 -40.814 1.00 33.78 478 PRO A N 1
ATOM 3606 C CA . PRO A 1 478 ? -20.575 -11.984 -39.652 1.00 33.78 478 PRO A CA 1
ATOM 3607 C C . PRO A 1 478 ? -19.907 -12.832 -38.554 1.00 33.78 478 PRO A C 1
ATOM 3609 O O . PRO A 1 478 ? -20.407 -12.906 -37.432 1.00 33.78 478 PRO A O 1
ATOM 3612 N N . VAL A 1 479 ? -18.778 -13.476 -38.859 1.00 37.09 479 VAL A N 1
ATOM 3613 C CA . VAL A 1 479 ? -18.116 -14.459 -37.984 1.00 37.09 479 VAL A CA 1
ATOM 3614 C C . VAL A 1 479 ? -17.398 -13.803 -36.792 1.00 37.09 479 VAL A C 1
ATOM 3616 O O . VAL A 1 479 ? -17.317 -14.398 -35.718 1.00 37.09 479 VAL A O 1
ATOM 3619 N N . VAL A 1 480 ? -16.936 -12.552 -36.922 1.00 38.41 480 VAL A N 1
ATOM 3620 C CA . VAL A 1 480 ? -16.199 -11.853 -35.845 1.00 38.41 480 VAL A CA 1
ATOM 3621 C C . VAL A 1 480 ? -17.145 -11.254 -34.790 1.00 38.41 480 VAL A C 1
ATOM 3623 O O . VAL A 1 480 ? -16.801 -11.185 -33.608 1.00 38.41 480 VAL A O 1
ATOM 3626 N N . ALA A 1 481 ? -18.372 -10.887 -35.173 1.00 32.91 481 ALA A N 1
ATOM 3627 C CA . ALA A 1 481 ? -19.352 -10.294 -34.259 1.00 32.91 481 ALA A CA 1
ATOM 3628 C C . ALA A 1 481 ? -19.837 -11.279 -33.172 1.00 32.91 481 ALA A C 1
ATOM 3630 O O . ALA A 1 481 ? -19.978 -10.899 -32.006 1.00 32.91 481 ALA A O 1
ATOM 3631 N N . GLY A 1 482 ? -20.044 -12.555 -33.525 1.00 29.00 482 GLY A N 1
ATOM 3632 C CA . GLY A 1 482 ? -20.567 -13.571 -32.600 1.00 29.00 482 GLY A CA 1
ATOM 3633 C C . GLY A 1 482 ? -19.632 -13.883 -31.424 1.00 29.00 482 GLY A C 1
ATOM 3634 O O . GLY A 1 482 ? -20.068 -13.933 -30.272 1.00 29.00 482 GLY A O 1
ATOM 3635 N N . ALA A 1 483 ? -18.330 -14.030 -31.688 1.00 34.91 483 ALA A N 1
ATOM 3636 C CA . ALA A 1 483 ? -17.345 -14.404 -30.667 1.00 34.91 483 ALA A CA 1
ATOM 3637 C C . ALA A 1 483 ? -17.067 -13.287 -29.639 1.00 34.91 483 ALA A C 1
ATOM 3639 O O . ALA A 1 483 ? -16.750 -13.570 -28.478 1.00 34.91 483 ALA A O 1
ATOM 3640 N N . VAL A 1 484 ? -17.205 -12.018 -30.043 1.00 40.53 484 VAL A N 1
ATOM 3641 C CA . VAL A 1 484 ? -17.104 -10.864 -29.135 1.00 40.53 484 VAL A CA 1
ATOM 3642 C C . VAL A 1 484 ? -18.374 -10.739 -28.284 1.00 40.53 484 VAL A C 1
ATOM 3644 O O . VAL A 1 484 ? -18.275 -10.556 -27.068 1.00 40.53 484 VAL A O 1
ATOM 3647 N N . ALA A 1 485 ? -19.558 -10.923 -28.881 1.00 39.75 485 ALA A N 1
ATOM 3648 C CA . ALA A 1 485 ? -20.839 -10.831 -28.179 1.00 39.75 485 ALA A CA 1
ATOM 3649 C C . ALA A 1 485 ? -20.962 -11.837 -27.015 1.00 39.75 485 ALA A C 1
ATOM 3651 O O . ALA A 1 485 ? -21.368 -11.452 -25.917 1.00 39.75 485 ALA A O 1
ATOM 3652 N N . GLU A 1 486 ? -20.544 -13.094 -27.205 1.00 42.22 486 GLU A N 1
ATOM 3653 C CA . GLU A 1 486 ? -20.560 -14.122 -26.147 1.00 42.22 486 GLU A CA 1
ATOM 3654 C C . GLU A 1 486 ? -19.726 -13.728 -24.914 1.00 42.22 486 GLU A C 1
ATOM 3656 O O . GLU A 1 486 ? -20.187 -13.849 -23.776 1.00 42.22 486 GLU A O 1
ATOM 3661 N N . LYS A 1 487 ? -18.519 -13.177 -25.108 1.00 44.19 487 LYS A N 1
ATOM 3662 C CA . LYS A 1 487 ? -17.647 -12.752 -23.994 1.00 44.19 487 LYS A CA 1
ATOM 3663 C C . LYS A 1 487 ? -18.070 -11.416 -23.366 1.00 44.19 487 LYS A C 1
ATOM 3665 O O . LYS A 1 487 ? -17.813 -11.196 -22.179 1.00 44.19 487 LYS A O 1
ATOM 3670 N N . CYS A 1 488 ? -18.753 -10.543 -24.108 1.00 49.91 488 CYS A N 1
ATOM 3671 C CA . CYS A 1 488 ? -19.258 -9.260 -23.603 1.00 49.91 488 CYS A CA 1
ATOM 3672 C C . CYS A 1 488 ? -20.447 -9.392 -22.632 1.00 49.91 488 CYS A C 1
ATOM 3674 O O . CYS A 1 488 ? -20.586 -8.551 -21.738 1.00 49.91 488 CYS A O 1
ATOM 3676 N N . LYS A 1 489 ? -21.229 -10.482 -22.693 1.00 54.16 489 LYS A N 1
ATOM 3677 C CA . LYS A 1 489 ? -22.344 -10.761 -21.758 1.00 54.16 489 LYS A CA 1
ATOM 3678 C C . LYS A 1 489 ? -21.940 -10.780 -20.274 1.00 54.16 489 LYS A C 1
ATOM 3680 O O . LYS A 1 489 ? -22.788 -10.554 -19.413 1.00 54.16 489 LYS A O 1
ATOM 3685 N N . LEU A 1 490 ? -20.666 -11.017 -19.945 1.00 56.47 490 LEU A N 1
ATOM 3686 C CA . LEU A 1 490 ? -20.154 -11.033 -18.563 1.00 56.47 490 LEU A CA 1
ATOM 3687 C C . LEU A 1 490 ? -19.605 -9.674 -18.082 1.00 56.47 490 LEU A C 1
ATOM 3689 O O . LEU A 1 490 ? -19.220 -9.531 -16.914 1.00 56.47 490 LEU A O 1
ATOM 3693 N N . LEU A 1 491 ? -19.530 -8.667 -18.956 1.00 59.75 491 LEU A N 1
ATOM 3694 C CA . LEU A 1 491 ? -18.755 -7.453 -18.712 1.00 59.75 491 LEU A CA 1
ATOM 3695 C C . LEU A 1 491 ? -19.525 -6.425 -17.868 1.00 59.75 491 LEU A C 1
ATOM 3697 O O . LEU A 1 491 ? -20.233 -5.559 -18.369 1.00 59.75 491 LEU A O 1
ATOM 3701 N N . ARG A 1 492 ? -19.340 -6.490 -16.545 1.00 75.06 492 ARG A N 1
ATOM 3702 C CA . ARG A 1 492 ? -20.008 -5.580 -15.592 1.00 75.06 492 ARG A CA 1
ATOM 3703 C C . ARG A 1 492 ? -19.405 -4.177 -15.516 1.00 75.06 492 ARG A C 1
ATOM 3705 O O . ARG A 1 492 ? -20.046 -3.289 -14.959 1.00 75.06 492 ARG A O 1
ATOM 3712 N N . LYS A 1 493 ? -18.176 -3.955 -15.995 1.00 77.44 493 LYS A N 1
ATOM 3713 C CA . LYS A 1 493 ? -17.487 -2.655 -15.895 1.00 77.44 493 LYS A CA 1
ATOM 3714 C C . LYS A 1 493 ? -16.654 -2.359 -17.131 1.00 77.44 493 LYS A C 1
ATOM 3716 O O . LYS A 1 493 ? -15.810 -3.176 -17.490 1.00 77.44 493 LYS A O 1
ATOM 3721 N N . LEU A 1 494 ? -16.832 -1.172 -17.699 1.00 78.12 494 LEU A N 1
ATOM 3722 C CA . LEU A 1 494 ? -16.131 -0.690 -18.882 1.00 78.12 494 LEU A CA 1
ATOM 3723 C C . LEU A 1 494 ? -15.613 0.734 -18.646 1.00 78.12 494 LEU A C 1
ATOM 3725 O O . LEU A 1 494 ? -16.289 1.572 -18.050 1.00 78.12 494 LEU A O 1
ATOM 3729 N N . HIS A 1 495 ? -14.394 1.000 -19.102 1.00 77.50 495 HIS A N 1
ATOM 3730 C CA . HIS A 1 495 ? -13.771 2.317 -19.044 1.00 77.50 495 HIS A CA 1
ATOM 3731 C C . HIS A 1 495 ? -13.100 2.578 -20.388 1.00 77.50 495 HIS A C 1
ATOM 3733 O O . HIS A 1 495 ? -12.243 1.801 -20.805 1.00 77.50 495 HIS A O 1
ATOM 3739 N N . ILE A 1 496 ? -13.531 3.651 -21.039 1.00 75.62 496 ILE A N 1
ATOM 3740 C CA . ILE A 1 496 ? -13.097 4.115 -22.349 1.00 75.62 496 ILE A CA 1
ATOM 3741 C C . ILE A 1 496 ? -12.465 5.499 -22.159 1.00 75.62 496 ILE A C 1
ATOM 3743 O O . ILE A 1 496 ? -13.044 6.348 -21.480 1.00 75.62 496 ILE A O 1
ATOM 3747 N N . ASP A 1 497 ? -11.276 5.703 -22.723 1.00 69.94 497 ASP A N 1
ATOM 3748 C CA . ASP A 1 497 ? -10.497 6.943 -22.638 1.00 69.94 497 ASP A CA 1
ATOM 3749 C C . ASP A 1 497 ? -9.976 7.296 -24.043 1.00 69.94 497 ASP A C 1
ATOM 3751 O O . ASP A 1 497 ? -9.067 6.641 -24.545 1.00 69.94 497 ASP A O 1
ATOM 3755 N N . GLY A 1 498 ? -10.615 8.275 -24.688 1.00 62.84 498 GLY A N 1
ATOM 3756 C CA . GLY A 1 498 ? -10.385 8.754 -26.058 1.00 62.84 498 GLY A CA 1
ATOM 3757 C C . GLY A 1 498 ? -9.712 10.128 -26.132 1.00 62.84 498 GLY A C 1
ATOM 3758 O O . GLY A 1 498 ? -9.733 10.783 -27.167 1.00 62.84 498 GLY A O 1
ATOM 3759 N N . TRP A 1 499 ? -9.086 10.599 -25.047 1.00 47.16 499 TRP A N 1
ATOM 3760 C CA . TRP A 1 499 ? -8.485 11.943 -24.952 1.00 47.16 499 TRP A CA 1
ATOM 3761 C C . TRP A 1 499 ? -7.276 12.216 -25.885 1.00 47.16 499 TRP A C 1
ATOM 3763 O O . TRP A 1 499 ? -6.538 13.176 -25.641 1.00 47.16 499 TRP A O 1
ATOM 3773 N N . LYS A 1 500 ? -7.021 11.391 -26.915 1.00 42.59 500 LYS A N 1
ATOM 3774 C CA . LYS A 1 500 ? -5.926 11.584 -27.890 1.00 42.59 500 LYS A CA 1
ATOM 3775 C C . LYS A 1 500 ? -6.290 11.362 -29.362 1.00 42.59 500 LYS A C 1
ATOM 3777 O O . LYS A 1 500 ? -5.673 12.019 -30.194 1.00 42.59 500 LYS A O 1
ATOM 3782 N N . ALA A 1 501 ? -7.315 10.580 -29.670 1.00 46.28 501 ALA A N 1
ATOM 3783 C CA . ALA A 1 501 ? -8.143 10.707 -30.860 1.00 46.28 501 ALA A CA 1
ATOM 3784 C C . ALA A 1 501 ? -9.532 10.112 -30.569 1.00 46.28 501 ALA A C 1
ATOM 3786 O O . ALA A 1 501 ? -9.702 9.207 -29.754 1.00 46.28 501 ALA A O 1
ATOM 3787 N N . ASN A 1 502 ? -10.559 10.628 -31.239 1.00 48.88 502 ASN A N 1
ATOM 3788 C CA . ASN A 1 502 ? -11.954 10.254 -30.994 1.00 48.88 502 ASN A CA 1
ATOM 3789 C C . ASN A 1 502 ? -12.321 8.923 -31.702 1.00 48.88 502 ASN A C 1
ATOM 3791 O O . ASN A 1 502 ? -13.344 8.841 -32.378 1.00 48.88 502 ASN A O 1
ATOM 3795 N N . ARG A 1 503 ? -11.461 7.889 -31.619 1.00 47.81 503 ARG A N 1
ATOM 3796 C CA . ARG A 1 503 ? -11.576 6.651 -32.427 1.00 47.81 503 ARG A CA 1
ATOM 3797 C C . ARG A 1 503 ? -12.749 5.748 -32.047 1.00 47.81 503 ARG A C 1
ATOM 3799 O O . ARG A 1 503 ? -13.227 4.996 -32.891 1.00 47.81 503 ARG A O 1
ATOM 3806 N N . ILE A 1 504 ? -13.246 5.816 -30.811 1.00 57.91 504 ILE A N 1
ATOM 3807 C CA . ILE A 1 504 ? -14.523 5.182 -30.447 1.00 57.91 504 ILE A CA 1
ATOM 3808 C C . ILE A 1 504 ? -15.632 6.186 -30.758 1.00 57.91 504 ILE A C 1
ATOM 3810 O O . ILE A 1 504 ? -16.163 6.859 -29.878 1.00 57.91 504 ILE A O 1
ATOM 3814 N N . GLY A 1 505 ? -15.936 6.299 -32.051 1.00 60.97 505 GLY A N 1
ATOM 3815 C CA . GLY A 1 505 ? -17.104 7.021 -32.538 1.00 60.97 505 GLY A CA 1
ATOM 3816 C C . GLY A 1 505 ? -18.410 6.310 -32.175 1.00 60.97 505 GLY A C 1
ATOM 3817 O O . GLY A 1 505 ? -18.419 5.241 -31.554 1.00 60.97 505 GLY A O 1
ATOM 3818 N N . ASP A 1 506 ? -19.527 6.892 -32.609 1.00 67.81 506 ASP A N 1
ATOM 3819 C CA . ASP A 1 506 ? -20.878 6.463 -32.235 1.00 67.81 506 ASP A CA 1
ATOM 3820 C C . ASP A 1 506 ? -21.115 4.957 -32.460 1.00 67.81 506 ASP A C 1
ATOM 3822 O O . ASP A 1 506 ? -21.555 4.254 -31.552 1.00 67.81 506 ASP A O 1
ATOM 3826 N N . HIS A 1 507 ? -20.681 4.421 -33.607 1.00 69.69 507 HIS A N 1
ATOM 3827 C CA . HIS A 1 507 ? -20.759 2.994 -33.947 1.00 69.69 507 HIS A CA 1
ATOM 3828 C C . HIS A 1 507 ? -20.122 2.057 -32.901 1.00 69.69 507 HIS A C 1
ATOM 3830 O O . HIS A 1 507 ? -20.646 0.970 -32.649 1.00 69.69 507 HIS A O 1
ATOM 3836 N N . GLY A 1 508 ? -19.031 2.470 -32.246 1.00 69.88 508 GLY A N 1
ATOM 3837 C CA . GLY A 1 508 ? -18.396 1.685 -31.184 1.00 69.88 508 GLY A CA 1
ATOM 3838 C C . GLY A 1 508 ? -19.235 1.648 -29.903 1.00 69.88 508 GLY A C 1
ATOM 3839 O O . GLY A 1 508 ? -19.388 0.595 -29.284 1.00 69.88 508 GLY A O 1
ATOM 3840 N N . LEU A 1 509 ? -19.849 2.775 -29.535 1.00 76.06 509 LEU A N 1
ATOM 3841 C CA . LEU A 1 509 ? -20.781 2.859 -28.404 1.00 76.06 509 LEU A CA 1
ATOM 3842 C C . LEU A 1 509 ? -22.083 2.094 -28.686 1.00 76.06 509 LEU A C 1
ATOM 3844 O O . LEU A 1 509 ? -22.587 1.407 -27.799 1.00 76.06 509 LEU A O 1
ATOM 3848 N N . ILE A 1 510 ? -22.576 2.132 -29.927 1.00 77.00 510 ILE A N 1
ATOM 3849 C CA . ILE A 1 510 ? -23.693 1.311 -30.418 1.00 77.00 510 ILE A CA 1
ATOM 3850 C C . ILE A 1 510 ? -23.379 -0.187 -30.275 1.00 77.00 510 ILE A C 1
ATOM 3852 O O . ILE A 1 510 ? -24.213 -0.950 -29.782 1.00 77.00 510 ILE A O 1
ATOM 3856 N N . ALA A 1 511 ? -22.180 -0.626 -30.670 1.00 73.88 511 ALA A N 1
ATOM 3857 C CA . ALA A 1 511 ? -21.767 -2.023 -30.539 1.00 73.88 511 ALA A CA 1
ATOM 3858 C C . ALA A 1 511 ? -21.668 -2.460 -29.063 1.00 73.88 511 ALA A C 1
ATOM 3860 O O . ALA A 1 511 ? -22.125 -3.552 -28.709 1.00 73.88 511 ALA A O 1
ATOM 3861 N N . VAL A 1 512 ? -21.153 -1.587 -28.185 1.00 75.00 512 VAL A N 1
ATOM 3862 C CA . VAL A 1 512 ? -21.151 -1.788 -26.724 1.00 75.00 512 VAL A CA 1
ATOM 3863 C C . VAL A 1 512 ? -22.579 -1.900 -26.184 1.00 75.00 512 VAL A C 1
ATOM 3865 O O . VAL A 1 512 ? -22.868 -2.845 -25.453 1.00 75.00 512 VAL A O 1
ATOM 3868 N N . ALA A 1 513 ? -23.485 -1.000 -26.572 1.00 77.62 513 ALA A N 1
ATOM 3869 C CA . ALA A 1 513 ? -24.885 -1.028 -26.152 1.00 77.62 513 ALA A CA 1
ATOM 3870 C C . ALA A 1 513 ? -25.590 -2.334 -26.540 1.00 77.62 513 ALA A C 1
ATOM 3872 O O . ALA A 1 513 ? -26.322 -2.906 -25.737 1.00 77.62 513 ALA A O 1
ATOM 3873 N N . LYS A 1 514 ? -25.360 -2.832 -27.760 1.00 76.44 514 LYS A N 1
ATOM 3874 C CA . LYS A 1 514 ? -25.947 -4.092 -28.242 1.00 76.44 514 LYS A CA 1
ATOM 3875 C C . LYS A 1 514 ? -25.349 -5.337 -27.569 1.00 76.44 514 LYS A C 1
ATOM 3877 O O . LYS A 1 514 ? -26.056 -6.327 -27.417 1.00 76.44 514 LYS A O 1
ATOM 3882 N N . SER A 1 515 ? -24.083 -5.294 -27.140 1.00 75.06 515 SER A N 1
ATOM 3883 C CA . SER A 1 515 ? -23.348 -6.483 -26.662 1.00 75.06 515 SER A CA 1
ATOM 3884 C C . SER A 1 515 ? -23.205 -6.594 -25.134 1.00 75.06 515 SER A C 1
ATOM 3886 O O . SER A 1 515 ? -22.911 -7.675 -24.624 1.00 75.06 515 SER A O 1
ATOM 3888 N N . CYS A 1 516 ? -23.388 -5.501 -24.383 1.00 73.00 516 CYS A N 1
ATOM 3889 C CA . CYS A 1 516 ? -23.046 -5.400 -22.954 1.00 73.00 516 CYS A CA 1
ATOM 3890 C C . CYS A 1 516 ? -24.271 -5.118 -22.052 1.00 73.00 516 CYS A C 1
ATOM 3892 O O . CYS A 1 516 ? -24.261 -4.190 -21.241 1.00 73.00 516 CYS A O 1
ATOM 3894 N N . SER A 1 517 ? -25.330 -5.927 -22.141 1.00 78.88 517 SER A N 1
ATOM 3895 C CA . SER A 1 517 ? -26.572 -5.757 -21.351 1.00 78.88 517 SER A CA 1
ATOM 3896 C C . SER A 1 517 ? -26.3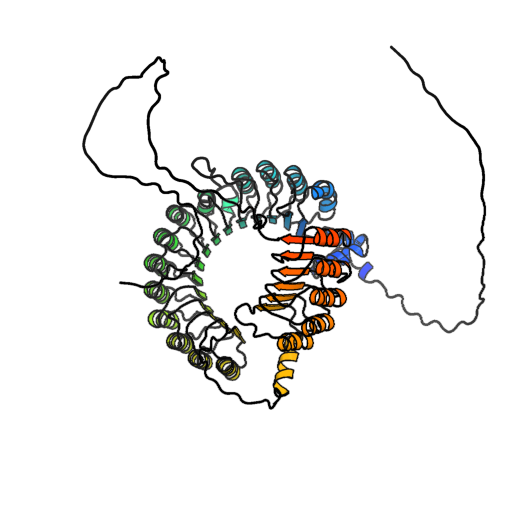87 -5.845 -19.819 1.00 78.88 517 SER A C 1
ATOM 3898 O O . SER A 1 517 ? -27.146 -5.251 -19.051 1.00 78.88 517 SER A O 1
ATOM 3900 N N . ASN A 1 518 ? -25.340 -6.534 -19.349 1.00 76.00 518 ASN A N 1
ATOM 3901 C CA . ASN A 1 518 ? -25.004 -6.691 -17.924 1.00 76.00 518 ASN A CA 1
ATOM 3902 C C . ASN A 1 518 ? -24.065 -5.601 -17.360 1.00 76.00 518 ASN A C 1
ATOM 3904 O O . ASN A 1 518 ? -23.518 -5.755 -16.261 1.00 76.00 518 ASN A O 1
ATOM 3908 N N . LEU A 1 519 ? -23.851 -4.506 -18.094 1.00 79.62 519 LEU A N 1
ATOM 3909 C CA . LEU A 1 519 ? -22.952 -3.425 -17.693 1.00 79.62 519 LEU A CA 1
ATOM 3910 C C . LEU A 1 519 ? -23.502 -2.643 -16.485 1.00 79.62 519 LEU A C 1
ATOM 3912 O O . LEU A 1 519 ? -24.618 -2.143 -16.519 1.00 79.62 519 LEU A O 1
ATOM 3916 N N . GLN A 1 520 ? -22.696 -2.513 -15.425 1.00 84.69 520 GLN A N 1
ATOM 3917 C CA . GLN A 1 520 ? -23.031 -1.818 -14.169 1.00 84.69 520 GLN A CA 1
ATOM 3918 C C . GLN A 1 520 ? -22.244 -0.515 -13.961 1.00 84.69 520 GLN A C 1
ATOM 3920 O O . GLN A 1 520 ? -22.662 0.356 -13.199 1.00 84.69 520 GLN A O 1
ATOM 3925 N N . GLU A 1 521 ? -21.076 -0.377 -14.591 1.00 85.12 521 GLU A N 1
ATOM 3926 C CA . GLU A 1 521 ? -20.241 0.823 -14.511 1.00 85.12 521 GLU A CA 1
ATOM 3927 C C . GLU A 1 521 ? -19.640 1.138 -15.882 1.00 85.12 521 GLU A C 1
ATOM 3929 O O . GLU A 1 521 ? -18.822 0.364 -16.376 1.00 85.12 521 GLU A O 1
ATOM 3934 N N . LEU A 1 522 ? -20.021 2.277 -16.461 1.00 86.06 522 LEU A N 1
ATOM 3935 C CA . LEU A 1 522 ? -19.443 2.834 -17.682 1.00 86.06 522 LEU A CA 1
ATOM 3936 C C . LEU A 1 522 ? -18.741 4.155 -17.359 1.00 86.06 522 LEU A C 1
ATOM 3938 O O . LEU A 1 522 ? -19.293 5.027 -16.682 1.00 86.06 522 LEU A O 1
ATOM 3942 N N . VAL A 1 523 ? -17.517 4.310 -17.847 1.00 84.88 523 VAL A N 1
ATOM 3943 C CA . VAL A 1 523 ? -16.760 5.561 -17.779 1.00 84.88 523 VAL A CA 1
ATOM 3944 C C . VAL A 1 523 ? -16.301 5.902 -19.190 1.00 84.88 523 VAL A C 1
ATOM 3946 O O . VAL A 1 523 ? -15.590 5.106 -19.795 1.00 84.88 523 VAL A O 1
ATOM 3949 N N . LEU A 1 524 ? -16.704 7.067 -19.689 1.00 84.19 524 LEU A N 1
ATOM 3950 C CA . LEU A 1 524 ? -16.272 7.661 -20.948 1.00 84.19 524 LEU A CA 1
ATOM 3951 C C . LEU A 1 524 ? -15.447 8.913 -20.623 1.00 84.19 524 LEU A C 1
ATOM 3953 O O . LEU A 1 524 ? -15.945 9.842 -19.980 1.00 84.19 524 LEU A O 1
ATOM 3957 N N . ILE A 1 525 ? -14.185 8.933 -21.042 1.00 80.62 525 ILE A N 1
ATOM 3958 C CA . ILE A 1 525 ? -13.299 10.100 -20.980 1.00 80.62 525 ILE A CA 1
ATOM 3959 C C . ILE A 1 525 ? -12.895 10.445 -22.411 1.00 80.62 525 ILE A C 1
ATOM 3961 O O . ILE A 1 525 ? -12.496 9.543 -23.131 1.00 80.62 525 ILE A O 1
ATOM 3965 N N . GLY A 1 526 ? -12.991 11.701 -22.848 1.00 71.00 526 GLY A N 1
ATOM 3966 C CA . GLY A 1 526 ? -12.516 12.107 -24.176 1.00 71.00 526 GLY A CA 1
ATOM 3967 C C . GLY A 1 526 ? -13.247 11.472 -25.359 1.00 71.00 526 GLY A C 1
ATOM 3968 O O . GLY A 1 526 ? -12.653 11.334 -26.417 1.00 71.00 526 GLY A O 1
ATOM 3969 N N . VAL A 1 527 ? -14.490 11.026 -25.171 1.00 76.94 527 VAL A N 1
ATOM 3970 C CA . VAL A 1 527 ? -15.319 10.426 -26.226 1.00 76.94 527 VAL A CA 1
ATOM 3971 C C . VAL A 1 527 ? -16.467 11.375 -26.535 1.00 76.94 527 VAL A C 1
ATOM 3973 O O . VAL A 1 527 ? -17.072 11.904 -25.602 1.00 76.94 527 VAL A O 1
ATOM 3976 N N . ASN A 1 528 ? -16.803 11.539 -27.812 1.00 76.62 528 ASN A N 1
ATOM 3977 C CA . ASN A 1 528 ? -17.950 12.325 -28.269 1.00 76.62 528 ASN A CA 1
ATOM 3978 C C . ASN A 1 528 ? -19.088 11.406 -28.757 1.00 76.62 528 ASN A C 1
ATOM 3980 O O . ASN A 1 528 ? -19.191 11.150 -29.958 1.00 76.62 528 ASN A O 1
ATOM 3984 N N . PRO A 1 529 ? -19.920 10.858 -27.846 1.00 81.00 529 PRO A N 1
ATOM 3985 C CA . PRO A 1 529 ? -21.101 10.094 -28.222 1.00 81.00 529 PRO A CA 1
ATOM 3986 C C . PRO A 1 529 ? -22.184 11.037 -28.761 1.00 81.00 529 PRO A C 1
ATOM 3988 O O . PRO A 1 529 ? -22.356 12.147 -28.248 1.00 81.00 529 PRO A O 1
ATOM 3991 N N . THR A 1 530 ? -22.945 10.602 -29.762 1.00 82.19 530 THR A N 1
ATOM 3992 C CA . THR A 1 530 ? -24.168 11.302 -30.170 1.00 82.19 530 THR A CA 1
ATOM 3993 C C . THR A 1 530 ? -25.342 10.904 -29.273 1.00 82.19 530 THR A C 1
ATOM 3995 O O . THR A 1 530 ? -25.299 9.907 -28.542 1.00 82.19 530 THR A O 1
ATOM 3998 N N . LYS A 1 531 ? -26.446 11.647 -29.394 1.00 80.81 531 LYS A N 1
ATOM 3999 C CA . LYS A 1 531 ? -27.746 11.295 -28.818 1.00 80.81 531 LYS A CA 1
ATOM 4000 C C . LYS A 1 531 ? -28.150 9.837 -29.085 1.00 80.81 531 LYS A C 1
ATOM 4002 O O . LYS A 1 531 ? -28.646 9.181 -28.174 1.00 80.81 531 LYS A O 1
ATOM 4007 N N . LEU A 1 532 ? -27.891 9.313 -30.289 1.00 80.44 532 LEU A N 1
ATOM 4008 C CA . LEU A 1 532 ? -28.342 7.986 -30.721 1.00 80.44 532 LEU A CA 1
ATOM 4009 C C . LEU A 1 532 ? -27.608 6.847 -29.994 1.00 80.44 532 LEU A C 1
ATOM 4011 O O . LEU A 1 532 ? -28.254 5.902 -29.531 1.00 80.44 532 LEU A O 1
ATOM 4015 N N . SER A 1 533 ? -26.284 6.931 -29.818 1.00 82.31 533 SER A N 1
ATOM 4016 C CA . SER A 1 533 ? -25.566 5.914 -29.035 1.00 82.31 533 SER A CA 1
ATOM 4017 C C . SER A 1 533 ? -25.862 5.995 -27.540 1.00 82.31 533 SER A C 1
ATOM 4019 O O . SER A 1 533 ? -25.968 4.949 -26.900 1.00 82.31 533 SER A O 1
ATOM 4021 N N . LEU A 1 534 ? -26.055 7.192 -26.973 1.00 84.50 534 LEU A N 1
ATOM 4022 C CA . LEU A 1 534 ? -26.464 7.340 -25.569 1.00 84.50 534 LEU A CA 1
ATOM 4023 C C . LEU A 1 534 ? -27.876 6.815 -25.323 1.00 84.50 534 LEU A C 1
ATOM 4025 O O . LEU A 1 534 ? -28.108 6.150 -24.315 1.00 84.50 534 LEU A O 1
ATOM 4029 N N . GLU A 1 535 ? -28.799 7.058 -26.248 1.00 82.69 535 GLU A N 1
ATOM 4030 C CA . GLU A 1 535 ? -30.155 6.523 -26.206 1.00 82.69 535 GLU A CA 1
ATOM 4031 C C . GLU A 1 535 ? -30.160 4.990 -26.268 1.00 82.69 535 GLU A C 1
ATOM 4033 O O . GLU A 1 535 ? -30.842 4.353 -25.462 1.00 82.69 535 GLU A O 1
ATOM 4038 N N . MET A 1 536 ? -29.345 4.390 -27.142 1.00 81.19 536 MET A N 1
ATOM 4039 C CA . MET A 1 536 ? -29.247 2.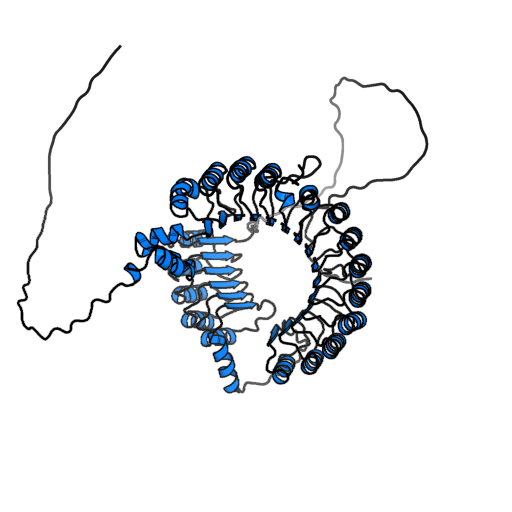932 -27.251 1.00 81.19 536 MET A CA 1
ATOM 4040 C C . MET A 1 536 ? -28.476 2.289 -26.083 1.00 81.19 536 MET A C 1
ATOM 4042 O O . MET A 1 536 ? -28.826 1.191 -25.645 1.00 81.19 536 MET A O 1
ATOM 4046 N N . LEU A 1 537 ? -27.476 2.970 -25.510 1.00 83.56 537 LEU A N 1
ATOM 4047 C CA . LEU A 1 537 ? -26.856 2.572 -24.238 1.00 83.56 537 LEU A CA 1
ATOM 4048 C C . LEU A 1 537 ? -27.882 2.594 -23.100 1.00 83.56 537 LEU A C 1
ATOM 4050 O O . LEU A 1 537 ? -27.958 1.640 -22.326 1.00 83.56 537 LEU A O 1
ATOM 4054 N N . ALA A 1 538 ? -28.685 3.654 -23.012 1.00 82.25 538 ALA A N 1
ATOM 4055 C CA . ALA A 1 538 ? -29.692 3.813 -21.971 1.00 82.25 538 ALA A CA 1
ATOM 4056 C C . ALA A 1 538 ? -30.842 2.799 -22.093 1.00 82.25 538 ALA A C 1
ATOM 4058 O O . ALA A 1 538 ? -31.358 2.347 -21.072 1.00 82.25 538 ALA A O 1
ATOM 4059 N N . SER A 1 539 ? -31.225 2.401 -23.313 1.00 83.50 539 SER A N 1
ATOM 4060 C CA . SER A 1 539 ? -32.256 1.378 -23.528 1.00 83.50 539 SER A CA 1
ATOM 4061 C C . SER A 1 539 ? -31.755 -0.051 -23.305 1.00 83.50 539 SER A C 1
ATOM 4063 O O . SER A 1 539 ? -32.510 -0.869 -22.781 1.00 83.50 539 SER A O 1
ATOM 4065 N N . ASN A 1 540 ? -30.504 -0.366 -23.659 1.00 81.44 540 ASN A N 1
ATOM 4066 C CA . ASN A 1 540 ? -30.011 -1.750 -23.652 1.00 81.44 540 ASN A CA 1
ATOM 4067 C C . ASN A 1 540 ? -29.228 -2.124 -22.378 1.00 81.44 540 ASN A C 1
ATOM 4069 O O . ASN A 1 540 ? -29.269 -3.277 -21.944 1.00 81.44 540 ASN A O 1
ATOM 4073 N N . CYS A 1 541 ? -28.536 -1.178 -21.733 1.00 80.69 541 CYS A N 1
ATOM 4074 C CA . CYS A 1 541 ? -27.753 -1.427 -20.516 1.00 80.69 541 CYS A CA 1
ATOM 4075 C C . CYS A 1 541 ? -28.581 -1.178 -19.240 1.00 80.69 541 CYS A C 1
ATOM 4077 O O . CYS A 1 541 ? -28.188 -0.399 -18.371 1.00 80.69 541 CYS A O 1
ATOM 4079 N N . GLN A 1 542 ? -29.714 -1.871 -19.088 1.00 82.69 542 GLN A N 1
ATOM 4080 C CA . GLN A 1 542 ? -30.665 -1.663 -17.977 1.00 82.69 542 GLN A CA 1
ATOM 4081 C C . GLN A 1 542 ? -30.089 -1.906 -16.565 1.00 82.69 542 GLN A C 1
ATOM 4083 O O . GLN A 1 542 ? -30.686 -1.500 -15.573 1.00 82.69 542 GLN A O 1
ATOM 4088 N N . ASN A 1 543 ? -28.907 -2.520 -16.448 1.00 82.44 543 ASN A N 1
ATOM 4089 C CA . ASN A 1 543 ? -28.197 -2.733 -15.180 1.00 82.44 543 ASN A CA 1
ATOM 4090 C C . ASN A 1 543 ? -27.210 -1.605 -14.799 1.00 82.44 543 ASN A C 1
ATOM 4092 O O . ASN A 1 543 ? -26.482 -1.739 -13.806 1.00 82.44 543 ASN A O 1
ATOM 4096 N N . LEU A 1 544 ? -27.148 -0.508 -15.564 1.00 84.75 544 LEU A N 1
ATOM 4097 C CA . LEU A 1 544 ? -26.112 0.522 -15.442 1.00 84.75 544 LEU A CA 1
ATOM 4098 C C . LEU A 1 544 ? -26.267 1.389 -14.181 1.00 84.75 544 LEU A C 1
ATOM 4100 O O . LEU A 1 544 ? -26.836 2.475 -14.202 1.00 84.75 544 LEU A O 1
ATOM 4104 N N . GLU A 1 545 ? -25.682 0.948 -13.066 1.00 89.25 545 GLU A N 1
ATOM 4105 C CA . GLU A 1 545 ? -25.701 1.693 -11.801 1.00 89.25 545 GLU A CA 1
ATOM 4106 C C . GLU A 1 545 ? -24.846 2.970 -11.807 1.00 89.25 545 GLU A C 1
ATOM 4108 O O . GLU A 1 545 ? -25.038 3.855 -10.961 1.00 89.25 545 GLU A O 1
ATOM 4113 N N . ARG A 1 546 ? -23.821 3.044 -12.662 1.00 87.12 546 ARG A N 1
ATOM 4114 C CA . ARG A 1 546 ? -22.808 4.104 -12.619 1.00 87.12 546 ARG A CA 1
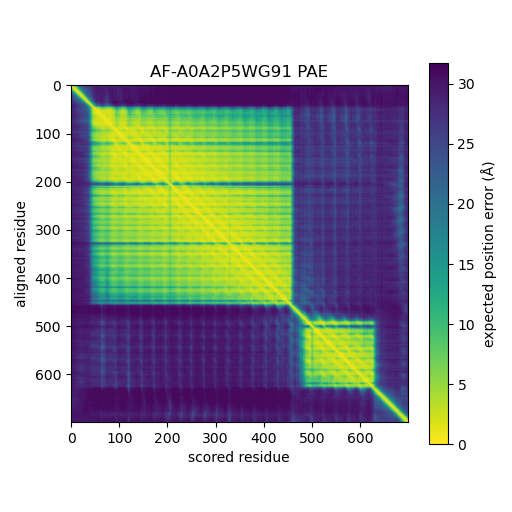ATOM 4115 C C . ARG A 1 546 ? -22.380 4.541 -14.013 1.00 87.12 546 ARG A C 1
ATOM 4117 O O . ARG A 1 546 ? -21.797 3.748 -14.744 1.00 87.12 546 ARG A O 1
ATOM 4124 N N . LEU A 1 547 ? -22.549 5.825 -14.306 1.00 90.38 547 LEU A N 1
ATOM 4125 C CA . LEU A 1 547 ? -22.092 6.460 -15.538 1.00 90.38 547 LEU A CA 1
ATOM 4126 C C . LEU A 1 547 ? -21.163 7.633 -15.208 1.00 90.38 547 LEU A C 1
ATOM 4128 O O . LEU A 1 547 ? -21.409 8.400 -14.272 1.00 90.38 547 LEU A O 1
ATOM 4132 N N . ALA A 1 548 ? -20.081 7.774 -15.965 1.00 88.75 548 ALA A N 1
ATOM 4133 C CA . ALA A 1 548 ? -19.235 8.956 -15.935 1.00 88.75 548 ALA A CA 1
ATOM 4134 C C . ALA A 1 548 ? -18.915 9.418 -17.359 1.00 88.75 548 ALA A C 1
ATOM 4136 O O . ALA A 1 548 ? -18.471 8.612 -18.167 1.00 88.75 548 ALA A O 1
ATOM 4137 N N . LEU A 1 549 ? -19.127 10.704 -17.625 1.00 88.75 549 LEU A N 1
ATOM 4138 C CA . LEU A 1 549 ? -18.902 11.390 -18.895 1.00 88.75 549 LEU A CA 1
ATOM 4139 C C . LEU A 1 549 ? -17.901 12.519 -18.613 1.00 88.75 549 LEU A C 1
ATOM 4141 O O . LEU A 1 549 ? -18.139 13.341 -17.725 1.00 88.75 549 LEU A O 1
ATOM 4145 N N . CYS A 1 550 ? -16.732 12.507 -19.251 1.00 84.94 550 CYS A N 1
ATOM 4146 C CA . CYS A 1 550 ? -15.622 13.396 -18.902 1.00 84.94 550 CYS A CA 1
ATOM 4147 C C . CYS A 1 550 ? -14.904 13.952 -20.139 1.00 84.94 550 CYS A C 1
ATOM 4149 O O . CYS A 1 550 ? -14.197 13.205 -20.799 1.00 84.94 550 CYS A O 1
ATOM 4151 N N . GLY A 1 551 ? -14.956 15.260 -20.388 1.00 76.62 551 GLY A N 1
ATOM 4152 C CA . GLY A 1 551 ? -14.262 15.885 -21.517 1.00 76.62 551 GLY A CA 1
ATOM 4153 C C . GLY A 1 551 ? -14.884 15.460 -22.838 1.00 76.62 551 GLY A C 1
ATOM 4154 O O . GLY A 1 551 ? -14.191 14.863 -23.650 1.00 76.62 551 GLY A O 1
ATOM 4155 N N . SER A 1 552 ? -16.190 15.679 -22.971 1.00 79.12 552 SER A N 1
ATOM 4156 C CA . SER A 1 552 ? -16.968 15.357 -24.164 1.00 79.12 552 SER A CA 1
ATOM 4157 C C . SER A 1 552 ? -17.644 16.624 -24.658 1.00 79.12 552 SER A C 1
ATOM 4159 O O . SER A 1 552 ? -18.358 17.266 -23.888 1.00 79.12 552 SER A O 1
ATOM 4161 N N . ASP A 1 553 ? -17.430 16.962 -25.921 1.00 77.81 553 ASP A N 1
ATOM 4162 C CA . ASP A 1 553 ? -17.901 18.205 -26.535 1.00 77.81 553 ASP A CA 1
ATOM 4163 C C . ASP A 1 553 ? -19.304 18.060 -27.152 1.00 77.81 553 ASP A C 1
ATOM 4165 O O . ASP A 1 553 ? -19.879 19.044 -27.606 1.00 77.81 553 ASP A O 1
ATOM 4169 N N . THR A 1 554 ? -19.874 16.847 -27.148 1.00 80.19 554 THR A N 1
ATOM 4170 C CA . THR A 1 554 ? -21.206 16.536 -27.707 1.00 80.19 554 THR A CA 1
ATOM 4171 C C . THR A 1 554 ? -22.267 16.193 -26.661 1.00 80.19 554 THR A C 1
ATOM 4173 O O . THR A 1 554 ? -23.442 16.113 -26.997 1.00 80.19 554 THR A O 1
ATOM 4176 N N . VAL A 1 555 ? -21.887 15.981 -25.396 1.00 84.81 555 VAL A N 1
ATOM 4177 C CA . VAL A 1 555 ? -22.842 15.702 -24.308 1.00 84.81 555 VAL A CA 1
ATOM 4178 C C . VAL A 1 555 ? -23.423 17.020 -23.795 1.00 84.81 555 VAL A C 1
ATOM 4180 O O . VAL A 1 555 ? -22.859 17.627 -22.880 1.00 84.81 555 VAL A O 1
ATOM 4183 N N . GLY A 1 556 ? -24.532 17.452 -24.395 1.00 85.25 556 GLY A N 1
ATOM 4184 C CA . GLY A 1 556 ? -25.332 18.592 -23.958 1.00 85.25 556 GLY A CA 1
ATOM 4185 C C . GLY A 1 556 ? -26.591 18.178 -23.193 1.00 85.25 556 GLY A C 1
ATOM 4186 O O . GLY A 1 556 ? -26.735 17.044 -22.723 1.00 85.25 556 GLY A O 1
ATOM 4187 N N . ASP A 1 557 ? -27.521 19.119 -23.050 1.00 86.94 557 ASP A N 1
ATOM 4188 C CA . ASP A 1 557 ? -28.735 18.929 -22.245 1.00 86.94 557 ASP A CA 1
ATOM 4189 C C . ASP A 1 557 ? -29.708 17.914 -22.858 1.00 86.94 557 ASP A C 1
ATOM 4191 O O . ASP A 1 557 ? -30.348 17.154 -22.130 1.00 86.94 557 ASP A O 1
ATOM 4195 N N . ALA A 1 558 ? -29.773 17.833 -24.192 1.00 83.50 558 ALA A N 1
ATOM 4196 C CA . ALA A 1 558 ? -30.596 16.855 -24.902 1.00 83.50 558 ALA A CA 1
ATOM 4197 C C . ALA A 1 558 ? -30.127 15.414 -24.632 1.00 83.50 558 ALA A C 1
ATOM 4199 O O . ALA A 1 558 ? -30.941 14.524 -24.377 1.00 83.50 558 ALA A O 1
ATOM 4200 N N . GLU A 1 559 ? -28.814 15.191 -24.618 1.00 87.06 559 GLU A N 1
ATOM 4201 C CA . GLU A 1 559 ? -28.179 13.903 -24.335 1.00 87.06 559 GLU A CA 1
ATOM 4202 C C . GLU A 1 559 ? -28.387 13.495 -22.873 1.00 87.06 559 GLU A C 1
ATOM 4204 O O . GLU A 1 559 ? -28.738 12.345 -22.583 1.00 87.06 559 GLU A O 1
ATOM 4209 N N . ILE A 1 560 ? -28.221 14.442 -21.944 1.00 89.06 560 ILE A N 1
ATOM 4210 C CA . ILE A 1 560 ? -28.502 14.220 -20.522 1.00 89.06 560 ILE A CA 1
ATOM 4211 C C . ILE A 1 560 ? -29.987 13.926 -20.290 1.00 89.06 560 ILE A C 1
ATOM 4213 O O . ILE A 1 560 ? -30.292 13.019 -19.517 1.00 89.06 560 ILE A O 1
ATOM 4217 N N . CYS A 1 561 ? -30.902 14.595 -20.994 1.00 85.56 561 CYS A N 1
ATOM 4218 C CA . CYS A 1 561 ? -32.335 14.310 -20.936 1.00 85.56 561 CYS A CA 1
ATOM 4219 C C . CYS A 1 561 ? -32.661 12.880 -21.411 1.00 85.56 561 CYS A C 1
ATOM 4221 O O . CYS A 1 561 ? -33.378 12.147 -20.725 1.00 85.56 561 CYS A O 1
ATOM 4223 N N . CYS A 1 562 ? -32.058 12.410 -22.509 1.00 85.25 562 CYS A N 1
ATOM 4224 C CA . CYS A 1 562 ? -32.228 11.026 -22.970 1.00 85.25 562 CYS A CA 1
ATOM 4225 C C . CYS A 1 562 ? -31.730 9.991 -21.947 1.00 85.25 562 CYS A C 1
ATOM 4227 O O . CYS A 1 562 ? -32.418 8.999 -21.687 1.00 85.25 562 CYS A O 1
ATOM 4229 N N . ILE A 1 563 ? -30.573 10.234 -21.319 1.00 86.50 563 ILE A N 1
ATOM 4230 C CA . ILE A 1 563 ? -30.061 9.401 -20.216 1.00 86.50 563 ILE A CA 1
ATOM 4231 C C . ILE A 1 563 ? -31.028 9.452 -19.027 1.00 86.50 563 ILE A C 1
ATOM 4233 O O . ILE A 1 563 ? -31.343 8.409 -18.456 1.00 86.50 563 ILE A O 1
ATOM 4237 N N . ALA A 1 564 ? -31.509 10.642 -18.658 1.00 83.31 564 ALA A N 1
ATOM 4238 C CA . ALA A 1 564 ? -32.399 10.853 -17.524 1.00 83.31 564 ALA A CA 1
ATOM 4239 C C . ALA A 1 564 ? -33.718 10.081 -17.669 1.00 83.31 564 ALA A C 1
ATOM 4241 O O . ALA A 1 564 ? -34.168 9.456 -16.710 1.00 83.31 564 ALA A O 1
ATOM 4242 N N . LEU A 1 565 ? -34.309 10.062 -18.863 1.00 82.19 565 LEU A N 1
ATOM 4243 C CA . LEU A 1 565 ? -35.566 9.358 -19.119 1.00 82.19 565 LEU A CA 1
ATOM 4244 C C . LEU A 1 565 ? -35.410 7.829 -19.168 1.00 82.19 565 LEU A C 1
ATOM 4246 O O . LEU A 1 565 ? -36.326 7.120 -18.756 1.00 82.19 565 LEU A O 1
ATOM 4250 N N . LYS A 1 566 ? -34.278 7.304 -19.662 1.00 80.81 566 LYS A N 1
ATOM 4251 C CA . LYS A 1 566 ? -34.140 5.868 -19.993 1.00 80.81 566 LYS A CA 1
ATOM 4252 C C . LYS A 1 566 ? -33.265 5.045 -19.030 1.00 80.81 566 LYS A C 1
ATOM 4254 O O . LYS A 1 566 ? -33.500 3.847 -18.889 1.00 80.81 566 LYS A O 1
ATOM 4259 N N . CYS A 1 567 ? -32.314 5.642 -18.305 1.00 80.69 567 CYS A N 1
ATOM 4260 C CA . CYS A 1 567 ? -31.403 4.919 -17.396 1.00 80.69 567 CYS A CA 1
ATOM 4261 C C . CYS A 1 567 ? -31.987 4.665 -15.986 1.00 80.69 567 CYS A C 1
ATOM 4263 O O . CYS A 1 567 ? -31.464 5.152 -14.979 1.00 80.69 567 CYS A O 1
ATOM 4265 N N . ILE A 1 568 ? -33.049 3.862 -15.872 1.00 80.94 568 ILE A N 1
ATOM 4266 C CA . ILE A 1 568 ? -33.813 3.681 -14.616 1.00 80.94 568 ILE A CA 1
ATOM 4267 C C . ILE A 1 568 ? -32.950 3.182 -13.432 1.00 80.94 568 ILE A C 1
ATOM 4269 O O . ILE A 1 568 ? -33.161 3.604 -12.290 1.00 80.94 568 ILE A O 1
ATOM 4273 N N . ALA A 1 569 ? -31.961 2.314 -13.674 1.00 82.94 569 ALA A N 1
ATOM 4274 C CA . ALA A 1 569 ? -31.100 1.737 -12.633 1.00 82.94 569 ALA A CA 1
ATOM 4275 C C . ALA A 1 569 ? -29.937 2.643 -12.168 1.00 82.94 569 ALA A C 1
ATOM 4277 O O . ALA A 1 569 ? -29.185 2.261 -11.261 1.00 82.94 569 ALA A O 1
ATOM 4278 N N . LEU A 1 570 ? -29.765 3.828 -12.763 1.00 85.44 570 LEU A N 1
ATOM 4279 C CA . LEU A 1 570 ? -28.599 4.682 -12.540 1.00 85.44 570 LEU A CA 1
ATOM 4280 C C . LEU A 1 570 ? -28.583 5.281 -11.130 1.00 85.44 570 LEU A C 1
ATOM 4282 O O . LEU A 1 570 ? -29.406 6.114 -10.771 1.00 85.44 570 LEU A O 1
ATOM 4286 N N . LYS A 1 571 ? -27.581 4.892 -10.333 1.00 87.88 571 LYS A N 1
ATOM 4287 C CA . LYS A 1 571 ? -27.386 5.330 -8.939 1.00 87.88 571 LYS A CA 1
ATOM 4288 C C . LYS A 1 571 ? -26.365 6.452 -8.808 1.00 87.88 571 LYS A C 1
ATOM 4290 O O . LYS A 1 571 ? -26.403 7.198 -7.825 1.00 87.88 571 LYS A O 1
ATOM 4295 N N . LYS A 1 572 ? -25.402 6.554 -9.733 1.00 87.75 572 LYS A N 1
ATOM 4296 C CA . LYS A 1 572 ? -24.336 7.571 -9.691 1.00 87.75 572 LYS A CA 1
ATOM 4297 C C . LYS A 1 572 ? -23.989 8.083 -11.084 1.00 87.75 572 LYS A C 1
ATOM 4299 O O . LYS A 1 572 ? -23.474 7.317 -11.894 1.00 87.75 572 LYS A O 1
ATOM 4304 N N . LEU A 1 573 ? -24.151 9.385 -11.288 1.00 90.56 573 LEU A N 1
ATOM 4305 C CA . LEU A 1 573 ? -23.734 10.095 -12.493 1.00 90.56 573 LEU A CA 1
ATOM 4306 C C . LEU A 1 573 ? -22.569 11.043 -12.172 1.00 90.56 573 LEU A C 1
ATOM 4308 O O . LEU A 1 573 ? -22.538 11.687 -11.118 1.00 90.56 573 LEU A O 1
ATOM 4312 N N . CYS A 1 574 ? -21.581 11.112 -13.059 1.00 90.06 574 CYS A N 1
ATOM 4313 C CA . CYS A 1 574 ? -20.471 12.054 -12.968 1.00 90.06 574 CYS A CA 1
ATOM 4314 C C . CYS A 1 574 ? -20.247 12.717 -14.325 1.00 90.06 574 CYS A C 1
ATOM 4316 O O . CYS A 1 574 ? -19.776 12.056 -15.241 1.00 90.06 574 CYS A O 1
ATOM 4318 N N . ILE A 1 575 ? -20.533 14.008 -14.432 1.00 89.69 575 ILE A N 1
ATOM 4319 C CA . ILE A 1 575 ? -20.305 14.812 -15.632 1.00 89.69 575 ILE A CA 1
ATOM 4320 C C . ILE A 1 575 ? -19.116 15.732 -15.347 1.00 89.69 575 ILE A C 1
ATOM 4322 O O . ILE A 1 575 ? -19.010 16.320 -14.263 1.00 89.69 575 ILE A O 1
ATOM 4326 N N . LYS A 1 576 ? -18.164 15.819 -16.270 1.00 88.56 576 LYS A N 1
ATOM 4327 C CA . LYS A 1 576 ? -16.993 16.684 -16.123 1.00 88.56 576 LYS A CA 1
ATOM 4328 C C . LYS A 1 576 ? -16.616 17.281 -17.465 1.00 88.56 576 LYS A C 1
ATOM 4330 O O . LYS A 1 576 ? -16.299 16.516 -18.358 1.00 88.56 576 LYS A O 1
ATOM 4335 N N . SER A 1 577 ? -16.491 18.602 -17.565 1.00 83.94 577 SER A N 1
ATOM 4336 C CA . SER A 1 577 ? -16.059 19.264 -18.805 1.00 83.94 577 SER A CA 1
ATOM 4337 C C . SER A 1 577 ? -16.880 18.805 -20.018 1.00 83.94 577 SER A C 1
ATOM 4339 O O . SER A 1 577 ? -16.318 18.304 -20.984 1.00 83.94 577 SER A O 1
ATOM 4341 N N . CYS A 1 578 ? -18.203 18.934 -19.907 1.00 85.50 578 CYS A N 1
ATOM 4342 C CA . CYS A 1 578 ? -19.164 18.743 -20.995 1.00 85.50 578 CYS A CA 1
ATOM 4343 C C . CYS A 1 578 ? -20.021 20.019 -21.138 1.00 85.50 578 CYS A C 1
ATOM 4345 O O . CYS A 1 578 ? -20.176 20.735 -20.136 1.00 85.50 578 CYS A O 1
ATOM 4347 N N . PRO A 1 579 ? -20.569 20.324 -22.329 1.00 85.81 579 PRO A N 1
ATOM 4348 C CA . PRO A 1 579 ? -21.385 21.513 -22.596 1.00 85.81 579 PRO A CA 1
ATOM 4349 C C . PRO A 1 579 ? -22.836 21.367 -22.097 1.00 85.81 579 PRO A C 1
ATOM 4351 O O . PRO A 1 579 ? -23.784 21.562 -22.849 1.00 85.81 579 PRO A O 1
ATOM 4354 N N . ILE A 1 580 ? -23.008 21.026 -20.819 1.00 89.56 580 ILE A N 1
ATOM 4355 C CA . ILE A 1 580 ? -24.320 20.993 -20.157 1.00 89.56 580 ILE A CA 1
ATOM 4356 C C . ILE A 1 580 ? -24.640 22.336 -19.488 1.00 89.56 580 ILE A C 1
ATOM 4358 O O . ILE A 1 580 ? -23.724 23.036 -19.025 1.00 89.56 580 ILE A O 1
ATOM 4362 N N . SER A 1 581 ? -25.928 22.654 -19.400 1.00 88.19 581 SER A N 1
ATOM 4363 C CA . SER A 1 581 ? -26.488 23.801 -18.689 1.00 88.19 581 SER A CA 1
ATOM 4364 C C . SER A 1 581 ? -27.385 23.378 -17.520 1.00 88.19 581 SER A C 1
ATOM 4366 O O . SER A 1 581 ? -27.542 22.189 -17.218 1.00 88.19 581 SER A O 1
ATOM 4368 N N . ASP A 1 582 ? -27.991 24.355 -16.848 1.00 86.12 582 ASP A N 1
ATOM 4369 C CA . ASP A 1 582 ? -29.010 24.103 -15.829 1.00 86.12 582 ASP A CA 1
ATOM 4370 C C . ASP A 1 582 ? -30.226 23.341 -16.373 1.00 86.12 582 ASP A C 1
ATOM 4372 O O . ASP A 1 582 ? -30.795 22.531 -15.646 1.00 86.12 582 ASP A O 1
ATOM 4376 N N . HIS A 1 583 ? -30.559 23.459 -17.661 1.00 85.31 583 HIS A N 1
ATOM 4377 C CA . HIS A 1 583 ? -31.669 22.704 -18.251 1.00 85.31 583 HIS A CA 1
ATOM 4378 C C . HIS A 1 583 ? -31.395 21.183 -18.280 1.00 85.31 583 HIS A C 1
ATOM 4380 O O . HIS A 1 583 ? -32.284 20.359 -18.045 1.00 85.31 583 HIS A O 1
ATOM 4386 N N . GLY A 1 584 ? -30.132 20.773 -18.451 1.00 85.06 584 GLY A N 1
ATOM 4387 C CA . GLY A 1 584 ? -29.712 19.379 -18.268 1.00 85.06 584 GLY A CA 1
ATOM 4388 C C . GLY A 1 584 ? -29.763 18.925 -16.803 1.00 85.06 584 GLY A C 1
ATOM 4389 O O . GLY A 1 584 ? -29.988 17.744 -16.523 1.00 85.06 584 GLY A O 1
ATOM 4390 N N . MET A 1 585 ? -29.600 19.847 -15.850 1.00 85.81 585 MET A N 1
ATOM 4391 C CA . MET A 1 585 ? -29.777 19.574 -14.418 1.00 85.81 585 MET A CA 1
ATOM 4392 C C . MET A 1 585 ? -31.257 19.436 -14.045 1.00 85.81 585 MET A C 1
ATOM 4394 O O . MET A 1 585 ? -31.594 18.562 -13.242 1.00 85.81 585 MET A O 1
ATOM 4398 N N . GLU A 1 586 ? -32.142 20.212 -14.674 1.00 84.56 586 GLU A N 1
ATOM 4399 C CA . GLU A 1 586 ? -33.593 20.076 -14.533 1.00 84.56 586 GLU A CA 1
ATOM 4400 C C . GLU A 1 586 ? -34.070 18.695 -15.007 1.00 84.56 586 GLU A C 1
ATOM 4402 O O . GLU A 1 586 ? -34.759 17.978 -14.272 1.00 84.56 586 GLU A O 1
ATOM 4407 N N . ALA A 1 587 ? -33.609 18.255 -16.183 1.00 84.44 587 ALA A N 1
ATOM 4408 C CA . ALA A 1 587 ? -33.899 16.920 -16.709 1.00 84.44 587 ALA A CA 1
ATOM 4409 C C . ALA A 1 587 ? -33.431 15.787 -15.768 1.00 84.44 587 ALA A C 1
ATOM 4411 O O . ALA A 1 587 ? -34.090 14.752 -15.646 1.00 84.44 587 ALA A O 1
ATOM 4412 N N . LEU A 1 588 ? -32.324 15.976 -15.038 1.00 84.12 588 LEU A N 1
ATOM 4413 C CA . LEU A 1 588 ? -31.863 15.014 -14.027 1.00 84.12 588 LEU A CA 1
ATOM 4414 C C . LEU A 1 588 ? -32.716 14.991 -12.751 1.00 84.12 588 LEU A C 1
ATOM 4416 O O . LEU A 1 588 ? -32.680 13.983 -12.038 1.00 84.12 588 LEU A O 1
ATOM 4420 N N . ALA A 1 589 ? -33.476 16.048 -12.448 1.00 77.06 589 ALA A N 1
ATOM 4421 C CA . ALA A 1 589 ? -34.385 16.053 -11.302 1.00 77.06 589 ALA A CA 1
ATOM 4422 C C . ALA A 1 589 ? -35.743 15.421 -11.631 1.00 77.06 589 ALA A C 1
ATOM 4424 O O . ALA A 1 589 ? -36.365 14.845 -10.737 1.00 77.06 589 ALA A O 1
ATOM 4425 N N . SER A 1 590 ? -36.182 15.462 -12.892 1.00 77.56 590 SER A N 1
ATOM 4426 C CA . SER A 1 590 ? -37.385 14.758 -13.359 1.00 77.56 590 SER A CA 1
ATOM 4427 C C . SER A 1 590 ? -37.125 13.285 -13.725 1.00 77.56 590 SER A C 1
ATOM 4429 O O . SER A 1 590 ? -38.007 12.451 -13.525 1.00 77.56 590 SER A O 1
ATOM 4431 N N . GLY A 1 591 ? -35.918 12.919 -14.178 1.00 74.31 591 GLY A N 1
ATOM 4432 C CA . GLY A 1 591 ? -35.562 11.545 -14.584 1.00 74.31 591 GLY A CA 1
ATOM 4433 C C . GLY A 1 591 ? -34.871 10.651 -13.531 1.00 74.31 591 GLY A C 1
ATOM 4434 O O . GLY A 1 591 ? -34.775 10.981 -12.348 1.00 74.31 591 GLY A O 1
ATOM 4435 N N . CYS A 1 592 ? -34.369 9.485 -13.964 1.00 73.62 592 CYS A N 1
ATOM 4436 C CA . CYS A 1 592 ? -33.509 8.533 -13.232 1.00 73.62 592 CYS A CA 1
ATOM 4437 C C . CYS A 1 592 ? -33.912 8.288 -11.755 1.00 73.62 592 CYS A C 1
ATOM 4439 O O . CYS A 1 592 ? -33.198 8.735 -10.852 1.00 73.62 592 CYS A O 1
ATOM 4441 N N . PRO A 1 593 ? -35.019 7.582 -11.447 1.00 75.62 593 PRO A N 1
ATOM 4442 C CA . PRO A 1 593 ? -35.590 7.518 -10.091 1.00 75.62 593 PRO A CA 1
ATOM 4443 C C . PRO A 1 593 ? -34.622 7.001 -9.012 1.00 75.62 593 PRO A C 1
ATOM 4445 O O . PRO A 1 593 ? -34.673 7.454 -7.872 1.00 75.62 593 PRO A O 1
ATOM 4448 N N . ASN A 1 594 ? -33.689 6.110 -9.365 1.00 79.75 594 ASN A N 1
ATOM 4449 C CA . ASN A 1 594 ? -32.737 5.504 -8.425 1.00 79.75 594 ASN A CA 1
ATOM 4450 C C . ASN A 1 594 ? -31.447 6.317 -8.186 1.00 79.75 594 ASN A C 1
ATOM 4452 O O . ASN A 1 594 ? -30.513 5.814 -7.551 1.00 79.75 594 ASN A O 1
ATOM 4456 N N . LEU A 1 595 ? -31.354 7.551 -8.691 1.00 81.75 595 LEU A N 1
ATOM 4457 C CA . LEU A 1 595 ? -30.138 8.361 -8.620 1.00 81.75 595 LEU A CA 1
ATOM 4458 C C . LEU A 1 595 ? -29.867 8.847 -7.184 1.00 81.75 595 LEU A C 1
ATOM 4460 O O . LEU A 1 595 ? -30.671 9.550 -6.584 1.00 81.75 595 LEU A O 1
ATOM 4464 N N . VAL A 1 596 ? -28.700 8.490 -6.631 1.00 84.19 596 VAL A N 1
ATOM 4465 C CA . VAL A 1 596 ? -28.275 8.827 -5.249 1.00 84.19 596 VAL A CA 1
ATOM 4466 C C . VAL A 1 596 ? -27.110 9.826 -5.235 1.00 84.19 596 VAL A C 1
ATOM 4468 O O . VAL A 1 596 ? -26.803 10.457 -4.216 1.00 84.19 596 VAL A O 1
ATOM 4471 N N . LYS A 1 597 ? -26.405 9.990 -6.360 1.00 84.69 597 LYS A N 1
ATOM 4472 C CA . LYS A 1 597 ? -25.258 10.900 -6.453 1.00 84.69 597 LYS A CA 1
ATOM 4473 C C . LYS A 1 597 ? -25.062 11.472 -7.850 1.00 84.69 597 LYS A C 1
ATOM 4475 O O . LYS A 1 597 ? -24.733 10.725 -8.767 1.00 84.69 597 LYS A O 1
ATOM 4480 N N . VAL A 1 598 ? -25.105 12.796 -7.950 1.00 88.00 598 VAL A N 1
ATOM 4481 C CA . VAL A 1 598 ? -24.630 13.547 -9.117 1.00 88.00 598 VAL A CA 1
ATOM 4482 C C . VAL A 1 598 ? -23.340 14.274 -8.744 1.00 88.00 598 VAL A C 1
ATOM 4484 O O . VAL A 1 598 ? -23.211 14.854 -7.662 1.00 88.00 598 VAL A O 1
ATOM 4487 N N . LYS A 1 599 ? -22.350 14.223 -9.631 1.00 86.56 599 LYS A N 1
ATOM 4488 C CA . LYS A 1 599 ? -21.182 15.104 -9.585 1.00 86.56 599 LYS A CA 1
ATOM 4489 C C . LYS A 1 599 ? -21.088 15.855 -10.899 1.00 86.56 599 LYS A C 1
ATOM 4491 O O . LYS A 1 599 ? -20.969 15.198 -11.926 1.00 86.56 599 LYS A O 1
ATOM 4496 N N . VAL A 1 600 ? -21.049 17.178 -10.845 1.00 85.25 600 VAL A N 1
ATOM 4497 C CA . VAL A 1 600 ? -20.736 18.019 -12.005 1.00 85.25 600 VAL A CA 1
ATOM 4498 C C . VAL A 1 600 ? -19.437 18.758 -11.716 1.00 85.25 600 VAL A C 1
ATOM 4500 O O . VAL A 1 600 ? -19.219 19.244 -10.604 1.00 85.25 600 VAL A O 1
ATOM 4503 N N . LYS A 1 601 ? -18.521 18.768 -12.684 1.00 85.38 601 LYS A N 1
ATOM 4504 C CA . LYS A 1 601 ? -17.187 19.362 -12.536 1.00 85.38 601 LYS A CA 1
ATOM 4505 C C . LYS A 1 601 ? -16.814 20.170 -13.770 1.00 85.38 601 LYS A C 1
ATOM 4507 O O . LYS A 1 601 ? -16.826 19.608 -14.860 1.00 85.38 601 LYS A O 1
ATOM 4512 N N . LYS A 1 602 ? -16.387 21.426 -13.627 1.00 79.00 602 LYS A N 1
ATOM 4513 C CA . LYS A 1 602 ? -15.900 22.247 -14.755 1.00 79.00 602 LYS A CA 1
ATOM 4514 C C . LYS A 1 602 ? -16.836 22.249 -15.988 1.00 79.00 602 LYS A C 1
ATOM 4516 O O . LYS A 1 602 ? -16.348 22.148 -17.112 1.00 79.00 602 LYS A O 1
ATOM 4521 N N . CYS A 1 603 ? -18.154 22.263 -15.789 1.00 83.19 603 CYS A N 1
ATOM 4522 C CA . CYS A 1 603 ? -19.142 22.370 -16.872 1.00 83.19 603 CYS A CA 1
ATOM 4523 C C . CYS A 1 603 ? -19.678 23.800 -16.821 1.00 83.19 603 CYS A C 1
ATOM 4525 O O . CYS A 1 603 ? -20.279 24.163 -15.818 1.00 83.19 603 CYS A O 1
ATOM 4527 N N . ARG A 1 604 ? -19.361 24.633 -17.820 1.00 76.62 604 ARG A N 1
ATOM 4528 C CA . ARG A 1 604 ? -19.483 26.099 -17.693 1.00 76.62 604 ARG A CA 1
ATOM 4529 C C . ARG A 1 604 ? -20.922 26.628 -17.673 1.00 76.62 604 ARG A C 1
ATOM 4531 O O . ARG A 1 604 ? -21.109 27.728 -17.180 1.00 76.62 604 ARG A O 1
ATOM 4538 N N . GLY A 1 605 ? -21.895 25.873 -18.185 1.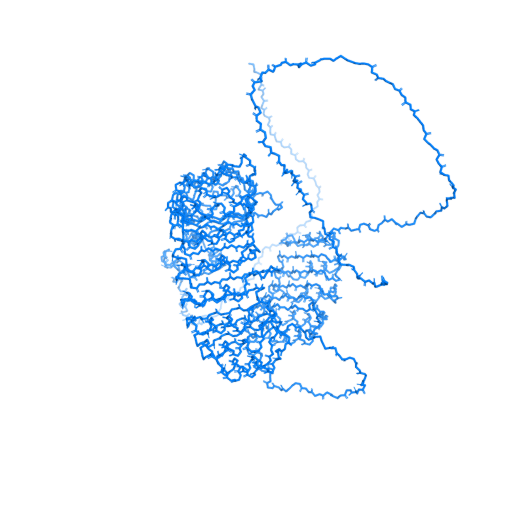00 78.25 605 GLY A N 1
ATOM 4539 C CA . GLY A 1 605 ? -23.300 26.294 -18.240 1.00 78.25 605 GLY A CA 1
ATOM 4540 C C . GLY A 1 605 ? -24.139 25.954 -17.004 1.00 78.25 605 GLY A C 1
ATOM 4541 O O . GLY A 1 605 ? -25.304 26.324 -16.975 1.00 78.25 605 GLY A O 1
ATOM 4542 N N . VAL A 1 606 ? -23.594 25.229 -16.018 1.00 82.75 606 VAL A N 1
ATOM 4543 C CA . VAL A 1 606 ? -24.334 24.835 -14.804 1.00 82.75 606 VAL A CA 1
ATOM 4544 C C . VAL A 1 606 ? -24.068 25.836 -13.689 1.00 82.75 606 VAL A C 1
ATOM 4546 O O . VAL A 1 606 ? -22.947 25.908 -13.181 1.00 82.75 606 VAL A O 1
ATOM 4549 N N . THR A 1 607 ? -25.081 26.586 -13.282 1.00 82.62 607 THR A N 1
ATOM 4550 C CA . THR A 1 607 ? -24.989 27.544 -12.178 1.00 82.62 607 THR A CA 1
ATOM 4551 C C . THR A 1 607 ? -25.194 26.848 -10.821 1.00 82.62 607 THR A C 1
ATOM 4553 O O . THR A 1 607 ? -25.549 25.663 -10.745 1.00 82.62 607 THR A O 1
ATOM 4556 N N . PRO A 1 608 ? -24.959 27.547 -9.694 1.00 78.62 608 PRO A N 1
ATOM 4557 C CA . PRO A 1 608 ? -25.407 27.072 -8.388 1.00 78.62 608 PRO A CA 1
ATOM 4558 C C . PRO A 1 608 ? -26.922 26.819 -8.335 1.00 78.62 608 PRO A C 1
ATOM 4560 O O . PRO A 1 608 ? -27.336 25.823 -7.739 1.00 78.62 608 PRO A O 1
ATOM 4563 N N . GLU A 1 609 ? -27.722 27.650 -9.012 1.00 78.81 609 GLU A N 1
ATOM 4564 C CA . GLU A 1 609 ? -29.189 27.625 -8.976 1.00 78.81 609 GLU A CA 1
ATOM 4565 C C . GLU A 1 609 ? -29.754 26.324 -9.560 1.00 78.81 609 GLU A C 1
ATOM 4567 O O . GLU A 1 609 ? -30.544 25.655 -8.893 1.00 78.81 609 GLU A O 1
ATOM 4572 N N . GLY A 1 610 ? -29.274 25.868 -10.724 1.00 78.50 610 GLY A N 1
ATOM 4573 C CA . GLY A 1 610 ? -29.710 24.588 -11.304 1.00 78.50 610 GLY A CA 1
ATOM 4574 C C . GLY A 1 610 ? -29.351 23.366 -10.446 1.00 78.50 610 GLY A C 1
ATOM 4575 O O . GLY A 1 610 ? -30.061 22.355 -10.438 1.00 78.50 610 GLY A O 1
ATOM 4576 N N . ALA A 1 611 ? -28.283 23.442 -9.644 1.00 78.56 611 ALA A N 1
ATOM 4577 C CA . ALA A 1 611 ? -27.964 22.394 -8.674 1.00 78.56 611 ALA A CA 1
ATOM 4578 C C . ALA A 1 611 ? -28.777 22.484 -7.379 1.00 78.56 611 ALA A C 1
ATOM 4580 O O . ALA A 1 611 ? -29.025 21.442 -6.766 1.00 78.56 611 ALA A O 1
ATOM 4581 N N . ASP A 1 612 ? -29.179 23.680 -6.955 1.00 77.88 612 ASP A N 1
ATOM 4582 C CA . ASP A 1 612 ? -30.091 23.864 -5.827 1.00 77.88 612 ASP A CA 1
ATOM 4583 C C . ASP A 1 612 ? -31.520 23.449 -6.196 1.00 77.88 612 ASP A C 1
ATOM 4585 O O . ASP A 1 612 ? -32.163 22.758 -5.404 1.00 77.88 612 ASP A O 1
ATOM 4589 N N . TRP A 1 613 ? -31.957 23.683 -7.436 1.00 78.00 613 TRP A N 1
ATOM 4590 C CA . TRP A 1 613 ? -33.191 23.121 -7.994 1.00 78.00 613 TRP A CA 1
ATOM 4591 C C . TRP A 1 613 ? -33.177 21.584 -7.982 1.00 78.00 613 TRP A C 1
ATOM 4593 O O . TRP A 1 613 ? -34.087 20.943 -7.447 1.00 78.00 613 TRP A O 1
ATOM 4603 N N . LEU A 1 614 ? -32.085 20.972 -8.462 1.00 79.56 614 LEU A N 1
ATOM 4604 C CA . LEU A 1 614 ? -31.886 19.519 -8.417 1.00 79.56 614 LEU A CA 1
ATOM 4605 C C . LEU A 1 614 ? -31.871 18.960 -6.977 1.00 79.56 614 LEU A C 1
ATOM 4607 O O . LEU A 1 614 ? -32.329 17.838 -6.755 1.00 79.56 614 LEU A O 1
ATOM 4611 N N . ARG A 1 615 ? -31.364 19.710 -5.988 1.00 79.31 615 ARG A N 1
ATOM 4612 C CA . ARG A 1 615 ? -31.420 19.326 -4.561 1.00 79.31 615 ARG A CA 1
ATOM 4613 C C . ARG A 1 615 ? -32.834 19.437 -3.999 1.00 79.31 615 ARG A C 1
ATOM 4615 O O . ARG A 1 615 ? -33.277 18.506 -3.330 1.00 79.31 615 ARG A O 1
ATOM 4622 N N . ALA A 1 616 ? -33.527 20.541 -4.274 1.00 77.31 616 ALA A N 1
ATOM 4623 C CA . ALA A 1 616 ? -34.868 20.818 -3.770 1.00 77.31 616 ALA A CA 1
ATOM 4624 C C . ALA A 1 616 ? -35.877 19.770 -4.260 1.00 77.31 616 ALA A C 1
ATOM 4626 O O . ALA A 1 616 ? -36.616 19.200 -3.460 1.00 77.31 616 ALA A O 1
ATOM 4627 N N . ASN A 1 617 ? -35.842 19.442 -5.554 1.00 76.06 617 ASN A N 1
ATOM 4628 C CA . ASN A 1 617 ? -36.782 18.498 -6.160 1.00 76.06 617 ASN A CA 1
ATOM 4629 C C . ASN A 1 617 ? -36.434 17.016 -5.870 1.00 76.06 617 ASN A C 1
ATOM 4631 O O . ASN A 1 617 ? -37.252 16.119 -6.065 1.00 76.06 617 ASN A O 1
ATOM 4635 N N . ARG A 1 618 ? -35.209 16.720 -5.402 1.00 72.81 618 ARG A N 1
ATOM 4636 C CA . ARG A 1 618 ? -34.728 15.350 -5.122 1.00 72.81 618 ARG A CA 1
ATOM 4637 C C . ARG A 1 618 ? -33.930 15.287 -3.816 1.00 72.81 618 ARG A C 1
ATOM 4639 O O . ARG A 1 618 ? -32.759 14.924 -3.819 1.00 72.81 618 ARG A O 1
ATOM 4646 N N . GLY A 1 619 ? -34.567 15.569 -2.677 1.00 61.81 619 GLY A N 1
ATOM 4647 C CA . GLY A 1 619 ? -33.897 15.724 -1.369 1.00 61.81 619 GLY A CA 1
ATOM 4648 C C . GLY A 1 619 ? -33.000 14.567 -0.871 1.00 61.81 619 GLY A C 1
ATOM 4649 O O . GLY A 1 619 ? -32.156 14.779 -0.004 1.00 61.81 619 GLY A O 1
ATOM 4650 N N . SER A 1 620 ? -33.113 13.350 -1.419 1.00 66.06 620 SER A N 1
ATOM 4651 C CA . SER A 1 620 ? -32.209 12.219 -1.126 1.00 66.06 620 SER A CA 1
ATOM 4652 C C . SER A 1 620 ? -30.931 12.184 -1.991 1.00 66.06 620 SER A C 1
ATOM 4654 O O . SER A 1 620 ? -30.046 11.345 -1.773 1.00 66.06 620 SER A O 1
ATOM 4656 N N . LEU A 1 621 ? -30.806 13.080 -2.975 1.00 75.50 621 LEU A N 1
ATOM 4657 C CA . LEU A 1 621 ? -29.756 13.089 -3.989 1.00 75.50 621 LEU A CA 1
ATOM 4658 C C . LEU A 1 621 ? -28.527 13.898 -3.550 1.00 75.50 621 LEU A C 1
ATOM 4660 O O . LEU A 1 621 ? -28.560 15.111 -3.362 1.00 75.50 621 LEU A O 1
ATOM 4664 N N . SER A 1 622 ? -27.366 13.242 -3.479 1.00 75.94 622 SER A N 1
ATOM 4665 C CA . SER A 1 622 ? -26.116 13.923 -3.115 1.00 75.94 622 SER A CA 1
ATOM 4666 C C . SER A 1 622 ? -25.460 14.644 -4.308 1.00 75.94 622 SER A C 1
ATOM 4668 O O . SER A 1 622 ? -24.589 14.075 -4.976 1.00 75.94 622 SER A O 1
ATOM 4670 N N . VAL A 1 623 ? -25.850 15.901 -4.552 1.00 80.12 623 VAL A N 1
ATOM 4671 C CA . VAL A 1 623 ? -25.338 16.772 -5.636 1.00 80.12 623 VAL A CA 1
ATOM 4672 C C . VAL A 1 623 ? -24.048 17.504 -5.237 1.00 80.12 623 VAL A C 1
ATOM 4674 O O . VAL A 1 623 ? -24.025 18.297 -4.292 1.00 80.12 623 VAL A O 1
ATOM 4677 N N . ASN A 1 624 ? -22.959 17.279 -5.977 1.00 79.81 624 ASN A N 1
ATOM 4678 C CA . ASN A 1 624 ? -21.654 17.918 -5.758 1.00 79.81 624 ASN A CA 1
ATOM 4679 C C . ASN A 1 624 ? -21.205 18.686 -7.013 1.00 79.81 624 ASN A C 1
ATOM 4681 O O . ASN A 1 624 ? -20.784 18.057 -7.987 1.00 79.81 624 ASN A O 1
ATOM 4685 N N . LEU A 1 625 ? -21.287 20.019 -6.949 1.00 78.69 625 LEU A N 1
ATOM 4686 C CA . LEU A 1 625 ? -20.700 20.938 -7.925 1.00 78.69 625 LEU A CA 1
ATOM 4687 C C . LEU A 1 625 ? -19.241 21.269 -7.573 1.00 78.69 625 LEU A C 1
ATOM 4689 O O . LEU A 1 625 ? -18.879 21.395 -6.400 1.00 78.69 625 LEU A O 1
ATOM 4693 N N . ASP A 1 626 ? -18.419 21.435 -8.606 1.00 72.75 626 ASP A N 1
ATOM 4694 C CA . ASP A 1 626 ? -17.019 21.868 -8.538 1.00 72.75 626 ASP A CA 1
ATOM 4695 C C . ASP A 1 626 ? -16.681 22.625 -9.832 1.00 72.75 626 ASP A C 1
ATOM 4697 O O . ASP A 1 626 ? -16.229 22.030 -10.817 1.00 72.75 626 ASP A O 1
ATOM 4701 N N . MET A 1 627 ? -16.988 23.924 -9.855 1.00 59.91 627 MET A N 1
ATOM 4702 C CA . MET A 1 627 ? -16.921 24.763 -11.061 1.00 59.91 627 MET A CA 1
ATOM 4703 C C . MET A 1 627 ? -15.491 25.109 -11.498 1.00 59.91 627 MET A C 1
ATOM 4705 O O . MET A 1 627 ? -15.259 25.411 -12.666 1.00 59.91 627 MET A O 1
ATOM 4709 N N . GLY A 1 628 ? -14.511 24.947 -10.605 1.00 52.66 628 GLY A N 1
ATOM 4710 C CA . GLY A 1 628 ? -13.195 25.565 -10.758 1.00 52.66 628 GLY A CA 1
ATOM 4711 C C . GLY A 1 628 ? -13.212 27.024 -10.299 1.00 52.66 628 GLY A C 1
ATOM 4712 O O . GLY A 1 628 ? -14.261 27.569 -9.971 1.00 52.66 628 GLY A O 1
ATOM 4713 N N . GLU A 1 629 ? -12.031 27.629 -10.223 1.00 37.81 629 GLU A N 1
ATOM 4714 C CA . GLU A 1 629 ? -11.885 29.046 -9.882 1.00 37.81 629 GLU A CA 1
ATOM 4715 C C . GLU A 1 629 ? -12.466 29.899 -11.020 1.00 37.81 629 GLU A C 1
ATOM 4717 O O . GLU A 1 629 ? -12.112 29.693 -12.185 1.00 37.81 629 GLU A O 1
ATOM 4722 N N . HIS A 1 630 ? -13.369 30.824 -10.682 1.00 33.31 630 HIS A N 1
ATOM 4723 C CA . HIS A 1 630 ? -13.827 31.853 -11.611 1.00 33.31 630 HIS A CA 1
ATOM 4724 C C . HIS A 1 630 ? -12.642 32.758 -11.966 1.00 33.31 630 HIS A C 1
ATOM 4726 O O . HIS A 1 630 ? -11.952 33.267 -11.084 1.00 33.31 630 HIS A O 1
ATOM 4732 N N . LEU A 1 631 ? -12.419 32.954 -13.264 1.00 32.25 631 LEU A N 1
ATOM 4733 C CA . LEU A 1 631 ? -11.784 34.165 -13.762 1.00 32.25 631 LEU A CA 1
ATOM 4734 C C . LEU A 1 631 ? -12.927 35.131 -14.051 1.00 32.25 631 LEU A C 1
ATOM 4736 O O . LEU A 1 631 ? -13.668 34.914 -15.011 1.00 32.25 631 LEU A O 1
ATOM 4740 N N . ASP A 1 632 ? -13.086 36.148 -13.208 1.00 25.91 632 ASP A N 1
ATOM 4741 C CA . ASP A 1 632 ? -14.042 37.221 -13.456 1.00 25.91 632 ASP A CA 1
ATOM 4742 C C . ASP A 1 632 ? -13.590 38.013 -14.685 1.00 25.91 632 ASP A C 1
ATOM 4744 O O . ASP A 1 632 ? -12.637 38.791 -14.643 1.00 25.91 632 ASP A O 1
ATOM 4748 N N . VAL A 1 633 ? -14.280 37.791 -15.803 1.00 35.78 633 VAL A N 1
ATOM 4749 C CA . VAL A 1 633 ? -14.194 38.633 -16.998 1.00 35.78 633 VAL A CA 1
ATOM 4750 C C . VAL A 1 633 ? -15.393 39.576 -16.977 1.00 35.78 633 VAL A C 1
ATOM 4752 O O . VAL A 1 633 ? -16.356 39.411 -17.719 1.00 35.78 633 VAL A O 1
ATOM 4755 N N . THR A 1 634 ? -15.333 40.559 -16.080 1.00 29.38 634 THR A N 1
ATOM 4756 C CA . THR A 1 634 ? -16.262 41.698 -16.027 1.00 29.38 634 THR A CA 1
ATOM 4757 C C . THR A 1 634 ? -15.484 42.990 -15.789 1.00 29.38 634 THR A C 1
ATOM 4759 O O . THR A 1 634 ? -15.508 43.567 -14.705 1.00 29.38 634 THR A O 1
ATOM 4762 N N . ALA A 1 635 ? -14.774 43.429 -16.823 1.00 29.25 635 ALA A N 1
ATOM 4763 C CA . ALA A 1 635 ? -14.271 44.791 -16.955 1.00 29.25 635 ALA A CA 1
ATOM 4764 C C . ALA A 1 635 ? -14.180 45.099 -18.453 1.00 29.25 635 ALA A C 1
ATOM 4766 O O . ALA A 1 635 ? -13.133 44.915 -19.068 1.00 29.25 635 ALA A O 1
ATOM 4767 N N . ASN A 1 636 ? -15.312 45.484 -19.045 1.00 30.78 636 ASN A N 1
ATOM 4768 C CA . ASN A 1 636 ? -15.359 45.968 -20.418 1.00 30.78 636 ASN A CA 1
ATOM 4769 C C . ASN A 1 636 ? -15.565 47.487 -20.411 1.00 30.78 636 ASN A C 1
ATOM 4771 O O . ASN A 1 636 ? -16.436 47.979 -19.700 1.00 30.78 636 ASN A O 1
ATOM 4775 N N . ASP A 1 637 ? -14.753 48.165 -21.215 1.00 28.78 637 ASP A N 1
ATOM 4776 C CA . ASP A 1 637 ? -14.867 49.537 -21.715 1.00 28.78 637 ASP A CA 1
ATOM 4777 C C . ASP A 1 637 ? -15.151 50.698 -20.743 1.00 28.78 637 ASP A C 1
ATOM 4779 O O . ASP A 1 637 ? -16.277 51.003 -20.358 1.00 28.78 637 ASP A O 1
ATOM 4783 N N . GLY A 1 638 ? -14.082 51.465 -20.517 1.00 26.03 638 GLY A N 1
ATOM 4784 C CA . GLY A 1 638 ? -14.108 52.879 -20.152 1.00 26.03 638 GLY A CA 1
ATOM 4785 C C . GLY A 1 638 ? -13.040 53.630 -20.950 1.00 26.03 638 GLY A C 1
ATOM 4786 O O . GLY A 1 638 ? -12.005 54.002 -20.406 1.00 26.03 638 GLY A O 1
ATOM 4787 N N . VAL A 1 639 ? -13.249 53.790 -22.261 1.00 26.88 639 VAL A N 1
ATOM 4788 C CA . VAL A 1 639 ? -12.388 54.621 -23.121 1.00 26.88 639 VAL A CA 1
ATOM 4789 C C . VAL A 1 639 ? -12.713 56.096 -22.883 1.00 26.88 639 VAL A C 1
ATOM 4791 O O . VAL A 1 639 ? -13.885 56.452 -22.937 1.00 26.88 639 VAL A O 1
ATOM 4794 N N . VAL A 1 640 ? -11.687 56.934 -22.678 1.00 25.98 640 VAL A N 1
ATOM 4795 C CA . VAL A 1 640 ? -11.446 58.247 -23.331 1.00 25.98 640 VAL A CA 1
ATOM 4796 C C . VAL A 1 640 ? -10.234 58.937 -22.666 1.00 25.98 640 VAL A C 1
ATOM 4798 O O . VAL A 1 640 ? -10.203 59.066 -21.451 1.00 25.98 640 VAL A O 1
ATOM 4801 N N . GLN A 1 641 ? -9.249 59.297 -23.507 1.00 26.23 641 GLN A N 1
ATOM 4802 C CA . GLN A 1 641 ? -8.303 60.448 -23.506 1.00 26.23 641 GLN A CA 1
ATOM 4803 C C . GLN A 1 641 ? -7.952 61.132 -22.155 1.00 26.23 641 GLN A C 1
ATOM 4805 O O . GLN A 1 641 ? -8.823 61.452 -21.361 1.00 26.23 641 GLN A O 1
ATOM 4810 N N . ASP A 1 642 ? -6.689 61.468 -21.864 1.00 24.89 642 ASP A N 1
ATOM 4811 C CA . ASP A 1 642 ? -5.926 62.501 -22.598 1.00 24.89 642 ASP A CA 1
ATOM 4812 C C . ASP A 1 642 ? -4.379 62.365 -22.453 1.00 24.89 642 ASP A C 1
ATOM 4814 O O . ASP A 1 642 ? -3.865 61.420 -21.854 1.00 24.89 642 ASP A O 1
ATOM 4818 N N . ASN A 1 643 ? -3.643 63.292 -23.070 1.00 25.52 643 ASN A N 1
ATOM 4819 C CA . ASN A 1 643 ? -2.203 63.297 -23.343 1.00 25.52 643 ASN A CA 1
ATOM 4820 C C . ASN A 1 643 ? -1.335 63.933 -22.226 1.00 25.52 643 ASN A C 1
ATOM 4822 O O . ASN A 1 643 ? -1.842 64.659 -21.378 1.00 25.52 643 ASN A O 1
ATOM 4826 N N . GLY A 1 644 ? -0.002 63.785 -22.334 1.00 25.53 644 GLY A N 1
ATOM 4827 C CA . GLY A 1 644 ? 0.944 64.830 -21.889 1.00 25.53 644 GLY A CA 1
ATOM 4828 C C . GLY A 1 644 ? 2.046 64.437 -20.891 1.00 25.53 644 GLY A C 1
ATOM 4829 O O . GLY A 1 644 ? 1.785 64.286 -19.707 1.00 25.53 644 GLY A O 1
ATOM 4830 N N . ASP A 1 645 ? 3.279 64.364 -21.409 1.00 25.61 645 ASP A N 1
ATOM 4831 C CA . ASP A 1 645 ? 4.556 64.882 -20.870 1.00 25.61 645 ASP A CA 1
ATOM 4832 C C . ASP A 1 645 ? 5.025 64.699 -19.404 1.00 25.61 645 ASP A C 1
ATOM 4834 O O . ASP A 1 645 ? 4.303 64.870 -18.429 1.00 25.61 645 ASP A O 1
ATOM 4838 N N . GLY A 1 646 ? 6.356 64.562 -19.266 1.00 24.11 646 GLY A N 1
ATOM 4839 C CA . GLY A 1 646 ? 7.100 65.138 -18.131 1.00 24.11 646 GLY A CA 1
ATOM 4840 C C . GLY A 1 646 ? 7.924 64.172 -17.270 1.00 24.11 646 GLY A C 1
ATOM 4841 O O . GLY A 1 646 ? 7.393 63.455 -16.427 1.00 24.11 646 GLY A O 1
ATOM 4842 N N . ILE A 1 647 ? 9.256 64.230 -17.407 1.00 25.70 647 ILE A N 1
ATOM 4843 C CA . ILE A 1 647 ? 10.220 63.718 -16.405 1.00 25.70 647 ILE A CA 1
ATOM 4844 C C . ILE A 1 647 ? 10.641 64.888 -15.459 1.00 25.70 647 ILE A C 1
ATOM 4846 O O . ILE A 1 647 ? 10.180 66.009 -15.662 1.00 25.70 647 ILE A O 1
ATOM 4850 N N . PRO A 1 648 ? 11.449 64.668 -14.398 1.00 39.03 648 PRO A N 1
ATOM 4851 C CA . PRO A 1 648 ? 11.102 64.829 -12.978 1.00 39.03 648 PRO A CA 1
ATOM 4852 C C . PRO A 1 648 ? 11.597 66.192 -12.394 1.00 39.03 648 PRO A C 1
ATOM 4854 O O . PRO A 1 648 ? 11.923 67.072 -13.190 1.00 39.03 648 PRO A O 1
ATOM 4857 N N . PRO A 1 649 ? 11.706 66.429 -11.055 1.00 36.12 649 PRO A N 1
ATOM 4858 C CA . PRO A 1 649 ? 12.844 65.897 -10.277 1.00 36.12 649 PRO A CA 1
ATOM 4859 C C . PRO A 1 649 ? 12.620 65.686 -8.749 1.00 36.12 649 PRO A C 1
ATOM 4861 O O . PRO A 1 649 ? 11.528 65.782 -8.199 1.00 36.12 649 PRO A O 1
ATOM 4864 N N . VAL A 1 650 ? 13.734 65.357 -8.089 1.00 26.92 650 VAL A N 1
ATOM 4865 C CA . VAL A 1 650 ? 13.998 65.121 -6.654 1.00 26.92 650 VAL A CA 1
ATOM 4866 C C . VAL A 1 650 ? 13.979 66.425 -5.822 1.00 26.92 650 VAL A C 1
ATOM 4868 O O . VAL A 1 650 ? 14.301 67.467 -6.382 1.00 26.92 650 VAL A O 1
ATOM 4871 N N . VAL A 1 651 ? 13.714 66.367 -4.497 1.00 25.86 651 VAL A N 1
ATOM 4872 C CA . VAL A 1 651 ? 14.541 66.946 -3.385 1.00 25.86 651 VAL A CA 1
ATOM 4873 C C . VAL A 1 651 ? 13.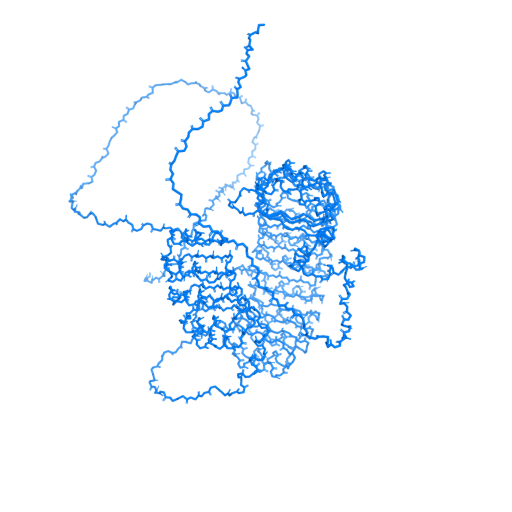857 66.865 -1.996 1.00 25.86 651 VAL A C 1
ATOM 4875 O O . VAL A 1 651 ? 12.643 66.828 -1.863 1.00 25.86 651 VAL A O 1
ATOM 4878 N N . ALA A 1 652 ? 14.716 66.767 -0.976 1.00 24.83 652 ALA A N 1
ATOM 4879 C CA . ALA A 1 652 ? 14.548 66.466 0.449 1.00 24.83 652 ALA A CA 1
ATOM 4880 C C . ALA A 1 652 ? 13.558 67.282 1.322 1.00 24.83 652 ALA A C 1
ATOM 4882 O O . ALA A 1 652 ? 13.234 68.433 1.051 1.00 24.83 652 ALA A O 1
ATOM 4883 N N . GLY A 1 653 ? 13.244 66.696 2.489 1.00 25.77 653 GLY A N 1
ATOM 4884 C CA . GLY A 1 653 ? 12.736 67.344 3.711 1.00 25.77 653 GLY A CA 1
ATOM 4885 C C . GLY A 1 653 ? 13.250 66.586 4.952 1.00 25.77 653 GLY A C 1
ATOM 4886 O O . GLY A 1 653 ? 13.460 65.375 4.876 1.00 25.77 653 GLY A O 1
ATOM 4887 N N . GLN A 1 654 ? 13.541 67.276 6.062 1.00 26.25 654 GLN A N 1
ATOM 4888 C CA . GLN A 1 654 ? 14.489 66.809 7.095 1.00 26.25 654 GLN A CA 1
ATOM 4889 C C . GLN A 1 654 ? 13.967 66.987 8.546 1.00 26.25 654 GLN A C 1
ATOM 4891 O O . GLN A 1 654 ? 13.166 67.877 8.798 1.00 26.25 654 GLN A O 1
ATOM 4896 N N . ILE A 1 655 ? 14.561 66.227 9.488 1.00 28.80 655 ILE A N 1
ATOM 4897 C CA . ILE A 1 655 ? 14.653 66.464 10.958 1.00 28.80 655 ILE A CA 1
ATOM 4898 C C . ILE A 1 655 ? 13.425 66.125 11.840 1.00 28.80 655 ILE A C 1
ATOM 4900 O O . ILE A 1 655 ? 12.303 66.538 11.580 1.00 28.80 655 ILE A O 1
ATOM 4904 N N . GLY A 1 656 ? 13.689 65.434 12.967 1.00 25.72 656 GLY A N 1
ATOM 4905 C CA . GLY A 1 656 ? 12.739 65.256 14.079 1.00 25.72 656 GLY A CA 1
ATOM 4906 C C . GLY A 1 656 ? 13.092 64.148 15.094 1.00 25.72 656 GLY A C 1
ATOM 4907 O O . GLY A 1 656 ? 12.400 63.140 15.152 1.00 25.72 656 GLY A O 1
ATOM 4908 N N . ALA A 1 657 ? 14.145 64.325 15.903 1.00 27.70 657 ALA A N 1
ATOM 4909 C CA . ALA A 1 657 ? 14.452 63.514 17.106 1.00 27.70 657 ALA A CA 1
ATOM 4910 C C . ALA A 1 657 ? 14.444 64.445 18.350 1.00 27.70 657 ALA A C 1
ATOM 4912 O O . ALA A 1 657 ? 14.567 65.655 18.133 1.00 27.70 657 ALA A O 1
ATOM 4913 N N . PRO A 1 658 ? 14.264 63.978 19.614 1.00 43.97 658 PRO A N 1
ATOM 4914 C CA . PRO A 1 658 ? 15.183 63.076 20.355 1.00 43.97 658 PRO A CA 1
ATOM 4915 C C . PRO A 1 658 ? 14.451 61.994 21.211 1.00 43.97 658 PRO A C 1
ATOM 4917 O O . PRO A 1 658 ? 13.228 61.961 21.226 1.00 43.97 658 PRO A O 1
ATOM 4920 N N . GLY A 1 659 ? 15.081 61.075 21.967 1.00 28.95 659 GLY A N 1
ATOM 4921 C CA . GLY A 1 659 ? 16.498 60.710 22.184 1.00 28.95 659 GLY A CA 1
ATOM 4922 C C . GLY A 1 659 ? 16.679 59.801 23.434 1.00 28.95 659 GLY A C 1
ATOM 4923 O O . GLY A 1 659 ? 15.686 59.463 24.066 1.00 28.95 659 GLY A O 1
ATOM 4924 N N . ILE A 1 660 ? 17.940 59.496 23.819 1.00 29.73 660 ILE A N 1
ATOM 4925 C CA . ILE A 1 660 ? 18.392 58.927 25.133 1.00 29.73 660 ILE A CA 1
ATOM 4926 C C . ILE A 1 660 ? 18.120 57.397 25.314 1.00 29.73 660 ILE A C 1
ATOM 4928 O O . ILE A 1 660 ? 16.992 56.995 25.556 1.00 29.73 660 ILE A O 1
ATOM 4932 N N . ALA A 1 661 ? 19.071 56.479 25.023 1.00 26.03 661 ALA A N 1
ATOM 4933 C CA . ALA A 1 661 ? 20.247 56.005 25.820 1.00 26.03 661 ALA A CA 1
ATOM 4934 C C . ALA A 1 661 ? 19.941 54.772 26.735 1.00 26.03 661 ALA A C 1
ATOM 4936 O O . ALA A 1 661 ? 18.836 54.677 27.247 1.00 26.03 661 ALA A O 1
ATOM 4937 N N . SER A 1 662 ? 20.819 53.781 27.008 1.00 26.48 662 SER A N 1
ATOM 4938 C CA . SER A 1 662 ? 22.222 53.524 26.597 1.00 26.48 662 SER A CA 1
ATOM 4939 C C . SER A 1 662 ? 22.666 52.037 26.717 1.00 26.48 662 SER A C 1
ATOM 4941 O O . SER A 1 662 ? 22.036 51.232 27.397 1.00 26.48 662 SER A O 1
ATOM 4943 N N . SER A 1 663 ? 23.804 51.726 26.074 1.00 26.22 663 SER A N 1
ATOM 4944 C CA . SER A 1 663 ? 24.753 50.584 26.225 1.00 26.22 663 SER A CA 1
ATOM 4945 C C . SER A 1 663 ? 24.926 50.006 27.648 1.00 26.22 663 SER A C 1
ATOM 4947 O O . SER A 1 663 ? 24.881 50.764 28.607 1.00 26.22 663 SER A O 1
ATOM 4949 N N . SER A 1 664 ? 25.125 48.703 27.913 1.00 28.02 664 SER A N 1
ATOM 4950 C CA . SER A 1 664 ? 26.112 47.703 27.425 1.00 28.02 664 SER A CA 1
ATOM 4951 C C . SER A 1 664 ? 27.590 47.880 27.855 1.00 28.02 664 SER A C 1
ATOM 4953 O O . SER A 1 664 ? 28.240 48.857 27.502 1.00 28.02 664 SER A O 1
ATOM 4955 N N . THR A 1 665 ? 28.128 46.865 28.562 1.00 28.92 665 THR A N 1
ATOM 4956 C CA . THR A 1 665 ? 29.418 46.103 28.417 1.00 28.92 665 THR A CA 1
ATOM 4957 C C . THR A 1 665 ? 29.908 45.596 29.800 1.00 28.92 665 THR A C 1
ATOM 4959 O O . THR A 1 665 ? 29.399 46.077 30.801 1.00 28.92 665 THR A O 1
ATOM 4962 N N . ALA A 1 666 ? 30.751 44.568 30.016 1.00 25.56 666 ALA A N 1
ATOM 4963 C CA . ALA A 1 666 ? 32.002 44.066 29.403 1.00 25.56 666 ALA A CA 1
ATOM 4964 C C . ALA A 1 666 ? 32.218 42.566 29.806 1.00 25.56 666 ALA A C 1
ATOM 4966 O O . ALA A 1 666 ? 31.684 42.145 30.823 1.00 25.56 666 ALA A O 1
ATOM 4967 N N . ARG A 1 667 ? 32.774 41.639 28.995 1.00 26.44 667 ARG A N 1
ATOM 4968 C CA . ARG A 1 667 ? 34.165 41.375 28.504 1.00 26.44 667 ARG A CA 1
ATOM 4969 C C . ARG A 1 667 ? 35.162 40.709 29.486 1.00 26.44 667 ARG A C 1
ATOM 4971 O O . ARG A 1 667 ? 35.599 41.342 30.434 1.00 26.44 667 ARG A O 1
ATOM 4978 N N . SER A 1 668 ? 35.645 39.514 29.102 1.00 23.72 668 SER A N 1
ATOM 4979 C CA . SER A 1 668 ? 37.015 38.956 29.279 1.00 23.72 668 SER A CA 1
ATOM 4980 C C . SER A 1 668 ? 37.097 37.656 28.430 1.00 23.72 668 SER A C 1
ATOM 4982 O O . SER A 1 668 ? 36.239 36.800 28.608 1.00 23.72 668 SER A O 1
ATOM 4984 N N . THR A 1 669 ? 37.789 37.566 27.276 1.00 25.67 669 THR A N 1
ATOM 4985 C CA . THR A 1 669 ? 39.233 37.255 27.030 1.00 25.67 669 THR A CA 1
ATOM 4986 C C . THR A 1 669 ? 39.701 35.907 27.625 1.00 25.67 669 THR A C 1
ATOM 4988 O O . THR A 1 669 ? 39.434 35.671 28.791 1.00 25.67 669 THR A O 1
ATOM 4991 N N . SER A 1 670 ? 40.390 34.964 26.952 1.00 26.14 670 SER A N 1
ATOM 4992 C CA . SER A 1 670 ? 41.017 34.839 25.601 1.00 26.14 670 SER A CA 1
ATOM 4993 C C . SER A 1 670 ? 41.016 33.337 25.192 1.00 26.14 670 SER A C 1
ATOM 4995 O O . SER A 1 670 ? 40.878 32.497 26.070 1.00 26.14 670 SER A O 1
ATOM 4997 N N . PHE A 1 671 ? 41.120 32.891 23.931 1.00 27.19 671 PHE A N 1
ATOM 4998 C CA . PHE A 1 671 ? 42.319 32.911 23.067 1.00 27.19 671 PHE A CA 1
ATOM 4999 C C . PHE A 1 671 ? 41.957 32.696 21.575 1.00 27.19 671 PHE A C 1
ATOM 5001 O O . PHE A 1 671 ? 40.951 32.072 21.246 1.00 27.19 671 PHE A O 1
ATOM 5008 N N . LYS A 1 672 ? 42.810 33.201 20.671 1.00 26.23 672 LYS A N 1
ATOM 5009 C CA . LYS A 1 672 ? 42.824 32.926 19.213 1.00 26.23 672 LYS A CA 1
ATOM 5010 C C . LYS A 1 672 ? 43.676 31.653 18.951 1.00 26.23 672 LYS A C 1
ATOM 5012 O O . LYS A 1 672 ? 44.445 31.290 19.831 1.00 26.23 672 LYS A O 1
ATOM 5017 N N . LEU A 1 673 ? 43.615 30.943 17.814 1.00 26.45 673 LEU A N 1
ATOM 5018 C CA . LEU A 1 673 ? 43.940 31.438 16.463 1.00 26.45 673 LEU A CA 1
ATOM 5019 C C . LEU A 1 673 ? 43.535 30.459 15.328 1.00 26.45 673 LEU A C 1
ATOM 5021 O O . LEU A 1 673 ? 43.603 29.255 15.524 1.00 26.45 673 LEU A O 1
ATOM 5025 N N . SER A 1 674 ? 43.226 31.026 14.143 1.00 27.84 674 SER A N 1
ATOM 5026 C CA . SER A 1 674 ? 43.273 30.449 12.766 1.00 27.84 674 SER A CA 1
ATOM 5027 C C . SER A 1 674 ? 42.526 29.135 12.441 1.00 27.84 674 SER A C 1
ATOM 5029 O O . SER A 1 674 ? 42.746 28.121 13.082 1.00 27.84 674 SER A O 1
ATOM 5031 N N . GLY A 1 675 ? 41.727 29.027 11.369 1.00 26.94 675 GLY A N 1
ATOM 5032 C CA . GLY A 1 675 ? 41.264 30.004 10.361 1.00 26.94 675 GLY A CA 1
ATOM 5033 C C . GLY A 1 675 ? 40.479 29.276 9.243 1.00 26.94 675 GLY A C 1
ATOM 5034 O O . GLY A 1 675 ? 40.899 28.202 8.842 1.00 26.94 675 GLY A O 1
ATOM 5035 N N . LEU A 1 676 ? 39.253 29.715 8.895 1.00 28.48 676 LEU A N 1
ATOM 5036 C CA . LEU A 1 676 ? 38.897 30.468 7.658 1.00 28.48 676 LEU A CA 1
ATOM 5037 C C . LEU A 1 676 ? 38.915 29.596 6.372 1.00 28.48 676 LEU A C 1
ATOM 5039 O O . LEU A 1 676 ? 39.898 28.912 6.145 1.00 28.48 676 LEU A O 1
ATOM 5043 N N . LEU A 1 677 ? 37.951 29.571 5.437 1.00 28.19 677 LEU A N 1
ATOM 5044 C CA . LEU A 1 677 ? 36.612 30.160 5.175 1.00 28.19 677 LEU A CA 1
ATOM 5045 C C . LEU A 1 677 ? 35.933 29.225 4.132 1.00 28.19 677 LEU A C 1
ATOM 5047 O O . LEU A 1 677 ? 36.633 28.463 3.478 1.00 28.19 677 LEU A O 1
ATOM 5051 N N . GLY A 1 678 ? 34.631 29.214 3.838 1.00 25.53 678 GLY A N 1
ATOM 5052 C CA . GLY A 1 678 ? 33.425 29.857 4.377 1.00 25.53 678 GLY A CA 1
ATOM 5053 C C . GLY A 1 678 ? 32.254 28.870 4.155 1.00 25.53 678 GLY A C 1
ATOM 5054 O O . GLY A 1 678 ? 32.485 27.692 3.926 1.00 25.53 678 GLY A O 1
ATOM 5055 N N . GLY A 1 679 ? 30.968 29.197 4.180 1.00 25.80 679 GLY A N 1
ATOM 5056 C CA . GLY A 1 679 ? 30.257 30.466 4.057 1.00 25.80 679 GLY A CA 1
ATOM 5057 C C . GLY A 1 679 ? 28.851 30.095 3.554 1.00 25.80 679 GLY A C 1
ATOM 5058 O O . GLY A 1 679 ? 28.720 29.377 2.569 1.00 25.80 679 GLY A O 1
ATOM 5059 N N . ARG A 1 680 ? 27.801 30.449 4.300 1.00 28.33 680 ARG A N 1
ATOM 5060 C CA . ARG A 1 680 ? 26.455 29.849 4.173 1.00 28.33 680 ARG A CA 1
ATOM 5061 C C . ARG A 1 680 ? 25.701 30.273 2.905 1.00 28.33 680 ARG A C 1
ATOM 5063 O O . ARG A 1 680 ? 25.805 31.421 2.494 1.00 28.33 680 ARG A O 1
ATOM 5070 N N . SER A 1 681 ? 24.742 29.444 2.482 1.00 26.39 681 SER A N 1
ATOM 5071 C CA . SER A 1 681 ? 23.422 29.956 2.086 1.00 26.39 681 SER A CA 1
ATOM 5072 C C . SER A 1 681 ? 22.299 28.964 2.410 1.00 26.39 681 SER A C 1
ATOM 5074 O O . SER A 1 681 ? 22.342 27.806 2.004 1.00 26.39 681 SER A O 1
ATOM 5076 N N . PHE A 1 682 ? 21.289 29.432 3.149 1.00 24.25 682 PHE A N 1
ATOM 5077 C CA . PHE A 1 682 ? 19.969 28.804 3.223 1.00 24.25 682 PHE A CA 1
ATOM 5078 C C . PHE A 1 682 ? 19.113 29.407 2.102 1.00 24.25 682 PHE A C 1
ATOM 5080 O O . PHE A 1 682 ? 18.976 30.626 2.038 1.00 24.25 682 PHE A O 1
ATOM 5087 N N . MET A 1 683 ? 18.479 28.574 1.277 1.00 25.11 683 MET A N 1
ATOM 5088 C CA . MET A 1 683 ? 17.473 29.007 0.302 1.00 25.11 683 MET A CA 1
ATOM 5089 C C . MET A 1 683 ? 16.178 28.228 0.523 1.00 25.11 683 MET A C 1
ATOM 5091 O O . MET A 1 683 ? 16.095 27.033 0.239 1.00 25.11 683 MET A O 1
ATOM 5095 N N . ALA A 1 684 ? 15.150 28.919 1.011 1.00 24.19 684 ALA A N 1
ATOM 5096 C CA . ALA A 1 684 ? 13.777 28.462 0.865 1.00 24.19 684 ALA A CA 1
ATOM 5097 C C . ALA A 1 684 ? 13.326 28.765 -0.571 1.00 24.19 684 ALA A C 1
ATOM 5099 O O . ALA A 1 684 ? 13.386 29.916 -0.993 1.00 24.19 684 ALA A O 1
ATOM 5100 N N . CYS A 1 685 ? 12.846 27.760 -1.308 1.00 24.47 685 CYS A N 1
ATOM 5101 C CA . CYS A 1 685 ? 12.330 27.957 -2.665 1.00 24.47 685 CYS A CA 1
ATOM 5102 C C . CYS A 1 685 ? 10.845 27.605 -2.764 1.00 24.47 685 CYS A C 1
ATOM 5104 O O . CYS A 1 685 ? 10.416 26.466 -2.571 1.00 24.47 685 CYS A O 1
ATOM 5106 N N . THR A 1 686 ? 10.062 28.627 -3.092 1.00 27.23 686 THR A N 1
ATOM 5107 C CA . THR A 1 686 ? 8.627 28.579 -3.353 1.00 27.23 686 THR A CA 1
ATOM 5108 C C . THR A 1 686 ? 8.324 27.879 -4.681 1.00 27.23 686 THR A C 1
ATOM 5110 O O . THR A 1 686 ? 8.910 28.170 -5.721 1.00 27.23 686 THR A O 1
ATOM 5113 N N . LEU A 1 687 ? 7.348 26.966 -4.677 1.00 26.36 687 LEU A N 1
ATOM 5114 C CA . LEU A 1 687 ? 6.864 26.309 -5.894 1.00 26.36 687 LEU A CA 1
ATOM 5115 C C . LEU A 1 687 ? 5.934 27.245 -6.683 1.00 26.36 687 LEU A C 1
ATOM 5117 O O . LEU A 1 687 ? 4.729 27.281 -6.429 1.00 26.36 687 LEU A O 1
ATOM 5121 N N . ARG A 1 688 ? 6.469 27.956 -7.682 1.00 24.58 688 ARG A N 1
ATOM 5122 C CA . ARG A 1 688 ? 5.668 28.646 -8.709 1.00 24.58 688 ARG A CA 1
ATOM 5123 C C . ARG A 1 688 ? 5.689 27.841 -10.017 1.00 24.58 688 ARG A C 1
ATOM 5125 O O . ARG A 1 688 ? 6.731 27.349 -10.438 1.00 24.58 688 ARG A O 1
ATOM 5132 N N . ARG A 1 689 ? 4.520 27.673 -10.648 1.00 27.06 689 ARG A N 1
ATOM 5133 C CA . ARG A 1 689 ? 4.392 27.054 -11.981 1.00 27.06 689 ARG A CA 1
ATOM 5134 C C . ARG A 1 689 ? 5.034 27.956 -13.035 1.00 27.06 689 ARG A C 1
ATOM 5136 O O . ARG A 1 689 ? 4.775 29.155 -13.013 1.00 27.06 689 ARG A O 1
ATOM 5143 N N . LEU A 1 690 ? 5.699 27.364 -14.023 1.00 25.66 690 LEU A N 1
ATOM 5144 C CA . LEU A 1 690 ? 5.842 27.957 -15.352 1.00 25.66 690 LEU A CA 1
ATOM 5145 C C . LEU A 1 690 ? 5.444 26.933 -16.417 1.00 25.66 690 LEU A C 1
ATOM 5147 O O . LEU A 1 690 ? 5.697 25.735 -16.272 1.00 25.66 690 LEU A O 1
ATOM 5151 N N . ALA A 1 691 ? 4.749 27.426 -17.438 1.00 24.48 691 ALA A N 1
ATOM 5152 C CA . ALA A 1 691 ? 4.366 26.678 -18.624 1.00 24.48 691 ALA A CA 1
ATOM 5153 C C . ALA A 1 691 ? 5.406 26.888 -19.735 1.00 24.48 691 ALA A C 1
ATOM 5155 O O . ALA A 1 691 ? 6.202 27.820 -19.687 1.00 24.48 691 ALA A O 1
ATOM 5156 N N . SER A 1 692 ? 5.382 26.008 -20.729 1.00 24.14 692 SER A N 1
ATOM 5157 C CA . SER A 1 692 ? 6.201 26.088 -21.937 1.00 24.14 692 SER A CA 1
ATOM 5158 C C . SER A 1 692 ? 5.786 27.245 -22.849 1.00 24.14 692 SER A C 1
ATOM 5160 O O . SER A 1 692 ? 4.605 27.358 -23.179 1.00 24.14 692 SER A O 1
ATOM 5162 N N . SER A 1 693 ? 6.760 27.995 -23.360 1.00 25.16 693 SER A N 1
ATOM 5163 C CA . SER A 1 693 ? 6.645 28.778 -24.595 1.00 25.16 693 SER A CA 1
ATOM 5164 C C . SER A 1 693 ? 7.823 28.455 -25.521 1.00 25.16 693 SER A C 1
ATOM 5166 O O . SER A 1 693 ? 8.902 28.081 -25.060 1.00 25.16 693 SER A O 1
ATOM 5168 N N . ASN A 1 694 ? 7.575 28.514 -26.830 1.00 26.28 694 ASN A N 1
ATOM 5169 C CA . ASN A 1 694 ? 8.498 28.048 -27.866 1.00 26.28 694 ASN A CA 1
ATOM 5170 C C . ASN A 1 694 ? 9.782 28.884 -27.945 1.00 26.28 694 ASN A C 1
ATOM 5172 O O . ASN A 1 694 ? 9.768 30.087 -27.694 1.00 26.28 694 ASN A O 1
ATOM 5176 N N . GLY A 1 695 ? 10.865 28.248 -28.394 1.00 24.66 695 GLY A N 1
ATOM 5177 C CA . GLY A 1 695 ? 12.020 28.963 -28.927 1.00 24.66 695 GLY A CA 1
ATOM 5178 C C . GLY A 1 695 ? 11.779 29.402 -30.374 1.00 24.66 695 GLY A C 1
ATOM 5179 O O . GLY A 1 695 ? 11.172 28.664 -31.149 1.00 24.66 695 GLY A O 1
ATOM 5180 N N . SER A 1 696 ? 12.320 30.566 -30.726 1.00 23.75 696 SER A N 1
ATOM 5181 C CA . SER A 1 696 ? 12.560 31.001 -32.104 1.00 23.75 696 SER A CA 1
ATOM 5182 C C . SER A 1 696 ? 13.995 31.507 -32.205 1.00 23.75 696 SER A C 1
ATOM 5184 O O . SER A 1 696 ? 14.499 32.159 -31.293 1.00 23.75 696 SER A O 1
ATOM 5186 N N . SER A 1 697 ? 14.652 31.168 -33.306 1.00 26.36 697 SER A N 1
ATOM 5187 C CA . SER A 1 697 ? 16.044 31.492 -33.613 1.00 26.36 697 SER A CA 1
ATOM 5188 C C . SER A 1 697 ? 16.274 32.975 -33.925 1.00 26.36 697 SER A C 1
ATOM 5190 O O . SER A 1 697 ? 15.408 33.621 -34.518 1.00 26.36 697 SER A O 1
ATOM 5192 N N . ARG A 1 698 ? 17.495 33.465 -33.657 1.00 26.95 698 ARG A N 1
ATOM 5193 C CA . ARG A 1 698 ? 18.363 34.146 -34.645 1.00 26.95 698 ARG A CA 1
ATOM 5194 C C . ARG A 1 698 ? 19.749 34.471 -34.067 1.00 26.95 698 ARG A C 1
ATOM 5196 O O . ARG A 1 698 ? 19.848 34.695 -32.868 1.00 26.95 698 ARG A O 1
ATOM 5203 N N . SER A 1 699 ? 20.730 34.496 -34.986 1.00 32.34 699 SER A N 1
ATOM 5204 C CA . SER A 1 699 ? 22.162 34.850 -34.844 1.00 32.34 699 SER A CA 1
ATOM 5205 C C . SER A 1 699 ? 22.913 34.175 -33.696 1.00 32.34 699 SER A C 1
ATOM 5207 O O . SER A 1 699 ? 22.885 34.734 -32.580 1.00 32.34 699 SER A O 1
#

Organism: Gossypium barbadense (NCBI:txid3634)

Solvent-accessible surface area (backbone atoms only — not comparable to full-atom values): 36899 Å² total; per-residue (Å²): 135,89,80,91,82,87,90,84,85,84,90,80,89,79,91,88,88,83,89,80,91,83,91,79,93,78,88,86,88,84,84,91,86,78,94,75,80,89,76,82,75,73,76,83,71,63,64,74,75,73,49,52,71,68,57,53,40,53,55,52,69,75,47,51,85,68,53,46,56,54,49,36,68,72,42,74,67,43,33,47,47,52,23,56,64,32,42,65,49,74,47,72,25,31,48,83,42,48,87,45,45,65,67,51,36,70,44,32,52,48,29,28,32,43,33,40,34,27,54,92,88,54,66,23,34,36,28,71,46,44,29,63,46,18,73,57,28,40,69,25,31,27,46,31,44,26,29,32,56,50,30,43,34,64,22,35,34,52,23,16,72,44,21,34,57,22,28,32,48,32,44,30,48,24,38,32,28,38,66,18,48,33,33,32,25,55,38,13,50,50,22,30,32,44,32,46,27,36,54,61,34,56,61,67,70,97,78,43,61,68,26,50,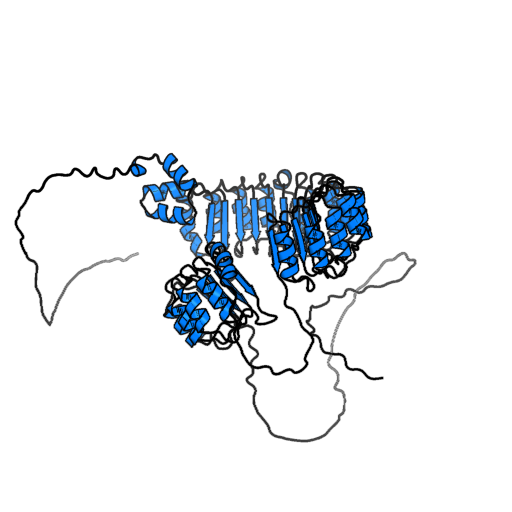33,50,51,11,12,75,42,20,32,31,45,37,43,29,51,24,73,64,38,53,40,44,46,49,24,55,33,48,13,42,53,30,29,32,46,33,42,32,42,31,38,49,72,38,43,71,43,31,46,57,30,40,75,50,26,60,51,29,30,33,44,36,38,32,45,36,60,39,36,32,63,21,31,44,26,50,18,70,26,53,52,26,28,33,44,33,47,31,43,31,66,60,35,31,28,65,16,45,27,44,25,20,75,47,17,48,51,25,27,33,43,33,39,25,27,50,96,53,47,49,38,35,38,72,17,44,36,35,31,22,77,39,22,45,56,23,29,35,43,36,39,26,28,31,54,45,42,50,73,21,50,45,41,30,23,70,41,21,60,52,30,30,30,44,33,46,31,48,15,87,51,41,27,35,69,34,40,34,46,38,14,74,44,27,55,47,23,29,36,42,35,44,27,40,24,65,27,32,30,70,23,30,51,29,50,39,75,24,28,86,49,45,46,32,42,33,44,32,41,26,78,50,46,50,73,63,30,52,48,51,29,35,68,68,31,79,83,38,46,74,45,79,45,74,53,77,87,82,80,90,75,91,77,91,79,94,75,81,92,79,92,81,78,84,65,76,74,62,58,56,67,51,37,67,64,29,51,74,39,40,68,51,79,48,77,23,78,84,54,63,79,66,36,42,71,52,46,39,50,46,19,76,31,24,43,50,21,30,33,44,35,40,28,23,38,51,51,46,59,68,25,47,41,42,30,20,67,40,23,60,49,30,30,28,45,32,47,32,48,15,88,54,44,27,34,69,39,42,32,44,37,15,73,44,28,54,47,23,30,33,45,33,43,27,39,26,65,28,33,31,69,24,34,49,33,51,42,78,22,27,84,51,46,44,29,42,34,44,30,47,29,88,50,47,50,71,63,30,53,49,51,31,33,70,71,30,77,81,36,50,73,44,81,45,69,68,84,81,78,87,88,81,84,79,87,86,88,77,90,85,88,81,88,84,82,88,87,88,86,91,87,83,91,90,84,89,81,86,88,81,86,91,87,85,93,82,89,87,85,86,81,89,78,92,87,85,81,88,82,89,80,89,81,81,92,72,92,80,82,90,77,86,89,79,90,80,136

Secondary structure (DSSP, 8-state):
----------------------------------------------HHHHS-HHHHHHHHHHS-TTHHHHHTTT-HHHHHHHHHT--EEEEE-BGGGGGGHHHHHHH-TT--EEEEE--TTS-B--HHHHHHHHHH-TT--EEEEES--S--HHHHHHHHHH-TT--EEEEES---BHHHHHHHHHH-TT--EEEEES-SB---GGG------TGGGGT--EEEEEEESS-GGGHHHHHH-TT--EEEEEEE-S-HHHHHHHHHHH-TT--EEEEES---BHHHHHHHHT-TT--EEEEES-TB--HHHHHHHHHH-TT--EEEEE-TTT----HHHHHHHHHH-TT--EEEEES----HHHHHHHHHH-TT--EEEEES-TT--HHHHHHHHHH-TT--EEEEES---BHHHHHHHHHS-TT--EEEEES-TB--HHHHHHHHHHTTT-EEEEE-PPP---------------PPPHHHHHHHHHHHTT--EEEEE-TT---S-HHHHHHHHHH-TT--EEEEES----HHHHHHHHHH-TT--EEEEES-SS--HHHHHHHHHH-TT--EEEEES---BHHHHHHHHHS-TT--EEEEES-TB--HHHHHHHHHHTTT-EEEEE-------------------------------------------------------------------------

Foldseek 3Di:
DDDDDDDDDDDDDDDDDDDDDDDDDDDDDDDDDDDDDDDPPDDPDPVVVVDDLVRVLVVLVPDDPVVLVVQLPPDPSSVQSSQCSDQADEDAFACVCQVVLVVSLVSNQNHQEYAYEYDLPGQGDALNSLLSNLQSHLNHQYYHAELNARYELNSLLSNLQRNQNHQYYAHENYAYEQSSQLSNLARNLNHAYYAYYPHNNQDDDPPGAAHDCHNVLQRYQEYAYYLAAAQCSCLRNLLSNQNHAEYHAANHEDDQLVSLLSNLVRHLNYAEYHYAPYADALSSLLSVLSNQNHQYYAAHCNLRYALNSLLSNLQRNQNHAYYAHANDCNQRYEQSSLLSNLVRHLNHAEYHYHNHAYALNSLLSNLQRNQNHQYYEAYQYAHCELSSLLSNFARNQNHAEYHYYNYQYALSSLVSNLNGRPNHAEYHYAQNARYDPVSQVSSCVSPVNHHYHYHHDDDDDPDDDDDDDDDDDDDDDPPVLVVQLVVLQPAQEDEEAQQPHQVCEQVNLLSNLVRHLNHAEYEYANHAHALVSLLSNLQRNQNHQYYEAYQYAHDELSSLLSNFARNQNHAEYEYENYQYALSSLVSNLVGRVNHQEYEYYQHQRYDVVSQVVSCVSPVNHHYHYHNDDDPDPPDDDDDDDDDDDDDDDDDDDDDDDDDDDDDDDDDDDDDDDDDDDDDDDDDDDDDDDDDDDDDDDDD

pLDDT: mean 76.07, std 25.56, range [21.27, 98.75]

Mean predicted aligned error: 19.2 Å

Nearest PDB structures (foldseek):
  6o60-assembly1_C  TM=7.676E-01  e=3.005E-21  Homo sapiens
  6brq-assembly1_B  TM=6.227E-01  e=1.661E-14  Oryza sativa Japonica Group
  6wcq-assembly1_B  TM=3.725E-01  e=6.100E-16  Homo sapiens
  5hzg-assembly1_B  TM=5.827E-01  e=7.802E-09  Oryza sativa Japonica Group
  8ubv-assembly1_H  TM=4.296E-01  e=6.002E-09  Homo sapiens

InterPro domains:
  IPR001611 Leucine-rich repeat [PF13516] (137-160)
  IPR001810 F-box domain [PF12937] (48-81)
  IPR001810 F-box domain [PS50181] (45-91)
  IPR001810 F-box domain [SM00256] (51-91)
  IPR006553 Leucine-rich repeat, cysteine-containing subtype [SM00367] (137-162)
  IPR006553 Leucine-rich repeat, cysteine-containing subtype [SM00367] (163-187)
  IPR006553 Leucine-rich repeat, cysteine-containing subtype [SM00367] (291-316)
  IPR006553 Leucine-rich repeat, cysteine-containing subtype [SM00367] (317-344)
  IPR006553 Leucine-rich repeat, cysteine-containing subtype [SM00367] (370-395)
  IPR006553 Leucine-rich repeat, cysteine-containing subtype [SM00367] (396-420)
  IPR006553 Leucine-rich repeat, cysteine-containing subtype [SM00367] (421-446)
  IPR006553 Leucine-rich repeat, cysteine-containing subtype [SM00367] (488-515)
  IPR006553 Leucine-rich repeat, cysteine-containing subtype [SM00367] (541-566)
  IPR006553 Leucine-rich repeat, cysteine-containing subtype [SM00367] (567-591)
  IPR006553 Leucine-rich repeat, cysteine-containing subtype [SM00367] (592-617)
  IPR032675 Leucine-rich repeat domain superfamily [G3DSA:3.80.10.10] (82-456)
  IPR032675 Leucine-rich repeat domain superfamily [G3DSA:3.80.10.10] (457-635)
  IPR036047 F-box-like domain superfamily [SSF81383] (45-81)
  IPR057207 F-box/LRR-repeat protein 15-like, leucin rich repeat domain [PF25372] (279-451)
  IPR057207 F-box/LRR-repeat protein 15-like, leucin rich repeat domain [PF25372] (483-622)